Protein AF-L7FL91-F1 (afdb_monomer)

Secondary structure (DSSP, 8-state):
------SS-------------------------PPP----SS--------EE----EEEPGGGGGGHHHHGGGT--S-SB-TTSSB-GGGGS-HHHHHHHHTT--HHHHHHHHHH--BS-EEHHHHHHHHHHTTEEEEEEEE---TT-TT-SEEEEEEES-GGG-SEEEEEEEE--SSSS--EEEE--EES--HHHHHTHHHHHHHHHHTT--GGGGTT--EEETTTTEEE--TT---PEEHHHHHHHHHHTT-EEEPPHHHHHTS-SB------S--------GGGEEE-------SPPPP--EEEEEEEE-SSSS--EEEEEEEETT----EEEESTTHHHHHHHHSPTT-EEEESSHHHHHHHHHTTTEEEEEEETTEEEEEEEEETTEEEEEEEGGGTS-S-GGGHHHHHT-SS-------TTTSSHHHH-S--HHHHHHHHHTEEEGGGTTTTSSSPPPHHHHHHHHHHHHHSTTTB-SSSEEEHHHHHHHHHHHHHHHHHHHHHHHHHHHHHHH---GGG-SSHHHHHHHHHHHHTGGG-TT-EEE-HHHHHHHHHT----

Mean predicted aligned error: 13.13 Å

Sequence (567 aa):
MCFINKQEVNDSIDSTFYVQQTIPEPLFILELKISPYLYTEDLIHQYKTTGGSFFPYHYKPEFEIFGQYLAKAQIFSSLINENEKVRSEFDLNCFTYALKQANVDDETLELVLIHCRGRYQKAKMLDELCKSAHIRIRIDRENTDKSNKHKNRKIDYYGCELKDAKYNLEMFLYRDSLMKGDHYILNIDIPITPFYLKNREELDNWAITHNLSIKSMFNKQRYNKNKQCYEVKDKNSNTIKLSDLIIYIRDHNGFEPYSLSDVLHLKSDLSEYVLQSLNTLEYLPFETRKIEIKENKRKEVDHSYWYADFEASTQGYHNPYCVCYSKRGEDKIYNKYGKDCAYDFLCDLPHNAVCYFHNLKYDGSFLAKYGVNRCIKKSGKIMQITLKFQGKQLTFKDSYALISTSLASFPKMFGLSNIQKEIYPYNYYGPGGLRRETSYNQERVESNIGNILEADLYEIQQWNEDQFKLFVKNIDSIDNCRTDEYHFNMKAYCVFYCNQDVRILKQGHSKFRDMCLEYLNIDVDKVISAASLANTYFKHNVYSKINNLKEYGGKVREFIQGAIYGG

pLDDT: mean 80.4, std 19.82, range [20.58, 98.62]

Solvent-accessible surface area (backbone atoms only — not comparable to full-atom values): 33360 Å² total; per-residue (Å²): 136,88,85,85,90,85,84,83,86,84,85,80,87,86,77,80,80,87,77,77,89,67,80,70,75,83,79,75,83,83,78,84,89,78,76,81,87,75,88,76,83,86,73,92,70,79,77,83,70,75,35,30,20,62,71,65,44,22,48,39,79,93,53,51,93,47,40,82,61,34,47,56,49,74,37,42,75,54,68,54,43,99,81,79,38,74,42,74,75,66,58,42,27,33,62,61,41,24,42,55,69,67,67,55,53,68,72,58,47,48,61,49,48,58,68,53,30,44,43,61,47,55,47,74,59,48,26,60,52,23,39,77,61,22,25,20,38,40,38,37,29,76,50,85,61,87,86,50,89,88,50,73,60,43,78,49,78,39,34,30,56,80,91,64,31,80,38,83,44,50,30,30,45,47,74,48,95,88,50,100,31,33,22,35,26,46,44,44,79,40,80,36,16,64,51,25,69,75,42,40,71,61,49,42,52,50,19,57,78,68,79,43,61,53,77,75,42,26,59,24,62,48,77,36,81,91,75,73,40,74,39,66,60,100,84,61,87,66,52,33,40,46,56,57,55,52,50,48,37,53,78,65,69,35,58,44,72,61,52,72,70,66,58,70,74,54,73,66,65,44,64,68,75,77,81,65,77,76,89,62,91,82,71,62,76,83,33,44,42,77,53,74,90,75,80,76,88,64,81,85,74,81,64,53,49,34,23,35,44,69,45,55,36,74,56,89,76,66,48,54,38,33,31,19,35,30,45,72,97,51,90,62,70,48,74,35,74,40,83,55,16,67,60,55,52,60,66,71,52,59,66,40,25,38,34,35,25,81,51,23,53,62,62,47,54,75,52,46,83,57,39,67,71,46,75,42,71,56,94,95,40,41,35,34,42,29,33,53,45,95,93,24,45,38,37,38,33,16,46,36,46,52,49,84,63,61,74,69,48,32,29,75,75,68,68,48,76,100,59,71,70,80,80,78,51,61,34,45,76,10,57,81,61,46,66,66,95,45,82,65,41,62,49,27,71,76,68,35,53,39,52,63,90,57,35,40,78,63,38,87,66,64,66,52,73,67,55,49,51,48,46,54,51,50,37,73,71,39,86,82,13,52,74,55,99,56,32,28,29,46,61,58,51,50,54,51,49,40,43,41,53,26,48,48,49,45,53,37,53,50,53,51,35,52,51,30,38,73,76,65,73,38,64,57,88,81,44,62,27,41,68,50,47,52,51,51,50,40,44,74,74,45,49,54,75,40,89,87,48,61,48,69,31,42,65,60,38,53,58,53,53,76,74,63,75,83,134

Structure (mmCIF, N/CA/C/O backbone):
data_AF-L7FL91-F1
#
_entry.id   AF-L7FL91-F1
#
loop_
_atom_site.group_PDB
_atom_site.id
_atom_site.type_symbol
_atom_site.label_atom_id
_atom_site.label_alt_id
_atom_site.label_comp_id
_atom_site.label_asym_id
_atom_site.label_entity_id
_atom_site.label_seq_id
_atom_site.pdbx_PDB_ins_code
_atom_site.Cartn_x
_atom_site.Cartn_y
_atom_site.Cartn_z
_atom_site.occupancy
_atom_site.B_iso_or_equiv
_atom_site.auth_seq_id
_atom_site.auth_comp_id
_atom_site.auth_asym_id
_atom_site.auth_atom_id
_atom_site.pdbx_PDB_model_num
ATOM 1 N N . MET A 1 1 ? 45.895 -1.483 12.596 1.00 27.88 1 MET A N 1
ATOM 2 C CA . MET A 1 1 ? 45.468 -1.214 11.208 1.00 27.88 1 MET A CA 1
ATOM 3 C C . MET A 1 1 ? 43.988 -0.875 11.255 1.00 27.88 1 MET A C 1
ATOM 5 O O . MET A 1 1 ? 43.180 -1.757 11.504 1.00 27.88 1 MET A O 1
ATOM 9 N N . CYS A 1 2 ? 43.706 0.430 11.194 1.00 24.02 2 CYS A N 1
ATOM 10 C CA . CYS A 1 2 ? 42.394 1.096 11.251 1.00 24.02 2 CYS A CA 1
ATOM 11 C C . CYS A 1 2 ? 41.491 0.668 10.067 1.00 24.02 2 CYS A C 1
ATOM 13 O O . CYS A 1 2 ? 42.028 0.181 9.078 1.00 24.02 2 CYS A O 1
ATOM 15 N N . PHE A 1 3 ? 40.154 0.771 10.066 1.00 22.12 3 PHE A N 1
ATOM 16 C CA . PHE A 1 3 ? 39.242 1.885 10.416 1.00 22.12 3 PHE A CA 1
ATOM 17 C C . PHE A 1 3 ? 37.812 1.321 10.685 1.00 22.12 3 PHE A C 1
ATOM 19 O O . PHE A 1 3 ? 37.454 0.338 10.046 1.00 22.12 3 PHE A O 1
ATOM 26 N N . ILE A 1 4 ? 37.056 1.686 11.739 1.00 25.89 4 ILE A N 1
ATOM 27 C CA . ILE A 1 4 ? 36.211 2.879 12.069 1.00 25.89 4 ILE A CA 1
ATOM 28 C C . ILE A 1 4 ? 34.783 2.908 11.441 1.00 25.89 4 ILE A C 1
ATOM 30 O O . ILE A 1 4 ? 34.639 2.958 10.225 1.00 25.89 4 ILE A O 1
ATOM 34 N N . ASN A 1 5 ? 33.784 2.913 12.357 1.00 29.75 5 ASN A N 1
ATOM 35 C CA . ASN A 1 5 ? 32.354 3.333 12.393 1.00 29.75 5 ASN A CA 1
ATOM 36 C C . ASN A 1 5 ? 31.576 3.718 11.116 1.00 29.75 5 ASN A C 1
ATOM 38 O O . ASN A 1 5 ? 32.063 4.512 10.319 1.00 29.75 5 ASN A O 1
ATOM 42 N N . LYS A 1 6 ? 30.278 3.340 11.050 1.00 27.97 6 LYS A N 1
ATOM 43 C CA . LYS A 1 6 ? 29.265 3.985 10.177 1.00 27.97 6 LYS A CA 1
ATOM 44 C C . LYS A 1 6 ? 27.850 4.074 10.782 1.00 27.97 6 LYS A C 1
ATOM 46 O O . LYS A 1 6 ? 26.976 3.267 10.479 1.00 27.97 6 LYS A O 1
ATOM 51 N N . GLN A 1 7 ? 27.605 5.147 11.531 1.00 25.69 7 GLN A N 1
ATOM 52 C CA . GLN A 1 7 ? 26.351 5.900 11.457 1.00 25.69 7 GLN A CA 1
ATOM 53 C C . GLN A 1 7 ? 26.758 7.375 11.284 1.00 25.69 7 GLN A C 1
ATOM 55 O O . GLN A 1 7 ? 27.481 7.909 12.117 1.00 25.69 7 GLN A O 1
ATOM 60 N N . GLU A 1 8 ? 26.350 7.946 10.147 1.00 24.94 8 GLU A N 1
ATOM 61 C CA . GLU A 1 8 ? 26.661 9.277 9.586 1.00 24.94 8 GLU A CA 1
ATOM 62 C C . GLU A 1 8 ? 28.088 9.553 9.047 1.00 24.94 8 GLU A C 1
ATOM 64 O O . GLU A 1 8 ? 29.106 9.216 9.640 1.00 24.94 8 GLU A O 1
ATOM 69 N N . VAL A 1 9 ? 28.091 10.209 7.875 1.00 20.98 9 VAL A N 1
ATOM 70 C CA . VAL A 1 9 ? 29.194 10.679 7.006 1.00 20.98 9 VAL A CA 1
ATOM 71 C C . VAL A 1 9 ? 29.942 9.621 6.168 1.00 20.98 9 VAL A C 1
ATOM 73 O O . VAL A 1 9 ? 31.003 9.115 6.516 1.00 20.98 9 VAL A O 1
ATOM 76 N N . ASN A 1 10 ? 29.389 9.338 4.983 1.00 21.78 10 ASN A N 1
ATOM 77 C CA . ASN A 1 10 ? 30.093 9.569 3.714 1.00 21.78 10 ASN A CA 1
ATOM 78 C C . ASN A 1 10 ? 29.043 9.913 2.645 1.00 21.78 10 ASN A C 1
ATOM 80 O O . ASN A 1 10 ? 28.669 9.075 1.827 1.00 21.78 10 ASN A O 1
ATOM 84 N N . ASP A 1 11 ? 28.567 11.155 2.696 1.00 26.02 11 ASP A N 1
ATOM 85 C CA . ASP A 1 11 ? 28.571 11.966 1.483 1.00 26.02 11 ASP A CA 1
ATOM 86 C C . ASP A 1 11 ? 30.002 12.500 1.309 1.00 26.02 11 ASP A C 1
ATOM 88 O O . ASP A 1 11 ? 30.533 13.154 2.206 1.00 26.02 11 ASP A O 1
ATOM 92 N N . SER A 1 12 ? 30.618 12.205 0.166 1.00 20.58 12 SER A N 1
ATOM 93 C CA . SER A 1 12 ? 31.466 13.134 -0.596 1.00 20.58 12 SER A CA 1
ATOM 94 C C . SER A 1 12 ? 31.583 12.575 -2.023 1.00 20.58 12 SER A C 1
ATOM 96 O O . SER A 1 12 ? 32.232 11.563 -2.263 1.00 20.58 12 SER A O 1
ATOM 98 N N . ILE A 1 13 ? 30.624 12.952 -2.872 1.00 24.77 13 ILE A N 1
ATOM 99 C CA . ILE A 1 13 ? 30.721 14.020 -3.887 1.00 24.77 13 ILE A CA 1
ATOM 100 C C . ILE A 1 13 ? 31.472 13.538 -5.135 1.00 24.77 13 ILE A C 1
ATOM 102 O O . ILE A 1 13 ? 32.687 13.398 -5.126 1.00 24.77 13 ILE A O 1
ATOM 106 N N . ASP A 1 14 ? 30.712 13.268 -6.196 1.00 21.09 14 ASP A N 1
ATOM 107 C CA . ASP A 1 14 ? 30.615 14.141 -7.379 1.00 21.09 14 ASP A CA 1
ATOM 108 C C . ASP A 1 14 ? 29.463 13.608 -8.262 1.00 21.09 14 ASP A C 1
ATOM 110 O O . ASP A 1 14 ? 29.348 12.405 -8.460 1.00 21.09 14 ASP A O 1
ATOM 114 N N . SER A 1 15 ? 28.528 14.389 -8.806 1.00 22.69 15 SER A N 1
ATOM 115 C CA . SER A 1 15 ? 28.458 15.839 -8.979 1.00 22.69 15 SER A CA 1
ATOM 116 C C . SER A 1 15 ? 26.996 16.276 -9.233 1.00 22.69 15 SER A C 1
ATOM 118 O O . SER A 1 15 ? 26.211 15.523 -9.804 1.00 22.69 15 SER A O 1
ATOM 120 N N . THR A 1 16 ? 26.694 17.495 -8.750 1.00 21.84 16 THR A N 1
ATOM 121 C CA . THR A 1 16 ? 25.707 18.505 -9.221 1.00 21.84 16 THR A CA 1
ATOM 122 C C . THR A 1 16 ? 24.200 18.159 -9.175 1.00 21.84 16 THR A C 1
ATOM 124 O O . THR A 1 16 ? 23.722 17.220 -9.785 1.00 21.84 16 THR A O 1
ATOM 127 N N . PHE A 1 17 ? 23.331 18.892 -8.463 1.00 23.12 17 PHE A N 1
ATOM 128 C CA . PHE A 1 17 ? 23.233 20.352 -8.373 1.00 23.12 17 PHE A CA 1
ATOM 129 C C . PHE A 1 17 ? 22.878 20.863 -6.967 1.00 23.12 17 PHE A C 1
ATOM 131 O O . PHE A 1 17 ? 21.820 20.571 -6.413 1.00 23.12 17 PHE A O 1
ATOM 138 N N . TYR A 1 18 ? 23.738 21.751 -6.465 1.00 22.23 18 TYR A N 1
ATOM 139 C CA . TYR A 1 18 ? 23.328 22.886 -5.644 1.00 22.23 18 TYR A CA 1
ATOM 140 C C . TYR A 1 18 ? 22.515 23.826 -6.545 1.00 22.23 18 TYR A C 1
ATOM 142 O O . TYR A 1 18 ? 23.028 24.281 -7.568 1.00 22.23 18 TYR A O 1
ATOM 150 N N . VAL A 1 19 ? 21.281 24.157 -6.168 1.00 24.69 19 VAL A N 1
ATOM 151 C CA . VAL A 1 19 ? 20.663 25.407 -6.621 1.00 24.69 19 VAL A CA 1
ATOM 152 C C . VAL A 1 19 ? 20.790 26.383 -5.467 1.00 24.69 19 VAL A C 1
ATOM 154 O O . VAL A 1 19 ? 20.244 26.183 -4.383 1.00 24.69 19 VAL A O 1
ATOM 157 N N . GLN A 1 20 ? 21.592 27.412 -5.715 1.00 24.22 20 GLN A N 1
ATOM 158 C CA . GLN A 1 20 ? 21.660 28.644 -4.948 1.00 24.22 20 GLN A CA 1
ATOM 159 C C . GLN A 1 20 ? 20.241 29.074 -4.554 1.00 24.22 20 GLN A C 1
ATOM 161 O O . GLN A 1 20 ? 19.374 29.196 -5.420 1.00 24.22 20 GLN A O 1
ATOM 166 N N . GLN A 1 21 ? 20.010 29.324 -3.263 1.00 30.64 21 GLN A N 1
ATOM 167 C CA . GLN A 1 21 ? 18.842 30.067 -2.800 1.00 30.64 21 GLN A CA 1
ATOM 168 C C . GLN A 1 21 ? 18.858 31.453 -3.456 1.00 30.64 21 GLN A C 1
ATOM 170 O O . GLN A 1 21 ? 19.416 32.410 -2.932 1.00 30.64 21 GLN A O 1
ATOM 175 N N . THR A 1 22 ? 18.233 31.563 -4.619 1.00 29.88 22 THR A N 1
ATOM 176 C CA . THR A 1 22 ? 17.431 32.735 -4.930 1.00 29.88 22 THR A CA 1
ATOM 177 C C . THR A 1 22 ? 16.026 32.322 -4.565 1.00 29.88 22 THR A C 1
ATOM 179 O O . THR A 1 22 ? 15.480 31.393 -5.150 1.00 29.88 22 THR A O 1
ATOM 182 N N . ILE A 1 23 ? 15.504 32.938 -3.506 1.00 29.06 23 ILE A N 1
ATOM 183 C CA . ILE A 1 23 ? 14.099 32.860 -3.122 1.00 29.06 23 ILE A CA 1
ATOM 184 C C . ILE A 1 23 ? 13.309 33.175 -4.399 1.00 29.06 23 ILE A C 1
ATOM 186 O O . ILE A 1 23 ? 13.365 34.323 -4.846 1.00 29.06 23 ILE A O 1
ATOM 190 N N . PRO A 1 24 ? 12.630 32.203 -5.038 1.00 31.27 24 PRO A N 1
ATOM 191 C CA . PRO A 1 24 ? 11.617 32.559 -6.009 1.00 31.27 24 PRO A CA 1
ATOM 192 C C . PRO A 1 24 ? 10.561 33.304 -5.201 1.00 31.27 24 PRO A C 1
ATOM 194 O O . PRO A 1 24 ? 10.214 32.860 -4.100 1.00 31.27 24 PRO A O 1
ATOM 197 N N . GLU A 1 25 ? 10.111 34.453 -5.701 1.00 33.44 25 GLU A N 1
ATOM 198 C CA . GLU A 1 25 ? 8.991 35.185 -5.113 1.00 33.44 25 GLU A CA 1
ATOM 199 C C . GLU A 1 25 ? 7.907 34.202 -4.651 1.00 33.44 25 GLU A C 1
ATOM 201 O O . GLU A 1 25 ? 7.640 33.224 -5.362 1.00 33.44 25 GLU A O 1
ATOM 206 N N . PRO A 1 26 ? 7.325 34.399 -3.454 1.00 31.88 26 PRO A N 1
ATOM 207 C CA . PRO A 1 26 ? 6.365 33.461 -2.900 1.00 31.88 26 PRO A CA 1
ATOM 208 C C . PRO A 1 26 ? 5.269 33.213 -3.935 1.00 31.88 26 PRO A C 1
ATOM 210 O O . PRO A 1 26 ? 4.505 34.111 -4.284 1.00 31.88 26 PRO A O 1
ATOM 213 N N . LEU A 1 27 ? 5.228 31.983 -4.452 1.00 30.02 27 LEU A N 1
ATOM 214 C CA . LEU A 1 27 ? 4.166 31.508 -5.322 1.00 30.02 27 LEU A CA 1
ATOM 215 C C . LEU A 1 27 ? 2.887 31.539 -4.490 1.00 30.02 27 LEU A C 1
ATOM 217 O O . LEU A 1 27 ? 2.620 30.647 -3.684 1.00 30.02 27 LEU A O 1
ATOM 221 N N . PHE A 1 28 ? 2.126 32.618 -4.652 1.00 33.97 28 PHE A N 1
ATOM 222 C CA . PHE A 1 28 ? 0.785 32.735 -4.118 1.00 33.97 28 PHE A CA 1
ATOM 223 C C . PHE A 1 28 ? -0.045 31.586 -4.693 1.00 33.97 28 PHE A C 1
ATOM 225 O O . PHE A 1 28 ? -0.325 31.526 -5.891 1.00 33.97 28 PHE A O 1
ATOM 232 N N . ILE A 1 29 ? -0.425 30.650 -3.823 1.00 31.47 29 ILE A N 1
ATOM 233 C CA . ILE A 1 29 ? -1.457 29.657 -4.105 1.00 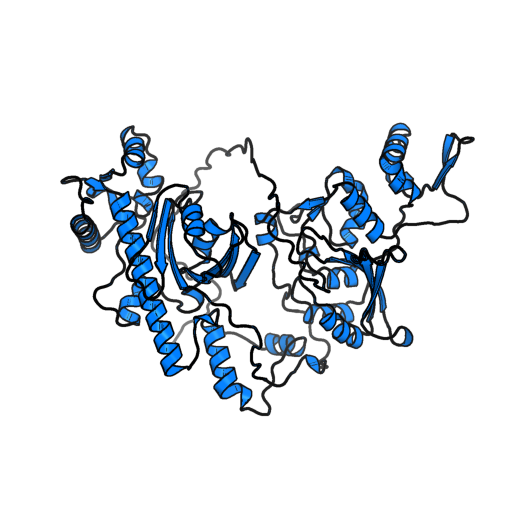31.47 29 ILE A CA 1
ATOM 234 C C . ILE A 1 29 ? -2.756 30.445 -4.275 1.00 31.47 29 ILE A C 1
ATOM 236 O O . ILE A 1 29 ? -3.368 30.848 -3.290 1.00 31.47 29 ILE A O 1
ATOM 240 N N . LEU A 1 30 ? -3.148 30.721 -5.519 1.00 35.84 30 LEU A N 1
ATOM 241 C CA . LEU A 1 30 ? -4.396 31.438 -5.788 1.00 35.84 30 LEU A CA 1
ATOM 242 C C . LEU A 1 30 ? -5.610 30.501 -5.749 1.00 35.84 30 LEU A C 1
ATOM 244 O O . LEU A 1 30 ? -6.678 30.934 -5.332 1.00 35.84 30 LEU A O 1
ATOM 248 N N . GLU A 1 31 ? -5.462 29.218 -6.107 1.00 29.06 31 GLU A N 1
ATOM 249 C CA . GLU A 1 31 ? -6.533 28.228 -5.929 1.00 29.06 31 GLU A CA 1
ATOM 250 C C . GLU A 1 31 ? -6.033 26.783 -6.120 1.00 29.06 31 GLU A C 1
ATOM 252 O O . GLU A 1 31 ? -5.383 26.462 -7.115 1.00 29.06 31 GLU A O 1
ATOM 257 N N . LEU A 1 32 ? -6.376 25.889 -5.189 1.00 30.95 32 LEU A N 1
ATOM 258 C CA . LEU A 1 32 ? -6.132 24.446 -5.263 1.00 30.95 32 LEU A CA 1
ATOM 259 C C . LEU A 1 32 ? -7.483 23.758 -5.509 1.00 30.95 32 LEU A C 1
ATOM 261 O O . LEU A 1 32 ? -8.276 23.593 -4.585 1.00 30.95 32 LEU A O 1
ATOM 265 N N . LYS A 1 33 ? -7.783 23.371 -6.756 1.00 27.08 33 LYS A N 1
ATOM 266 C CA . LYS A 1 33 ? -9.010 22.614 -7.068 1.00 27.08 33 LYS A CA 1
ATOM 267 C C . LYS A 1 33 ? -8.783 21.121 -6.860 1.00 27.08 33 LYS A C 1
ATOM 269 O O . LYS A 1 33 ? -8.422 20.389 -7.778 1.00 27.08 33 LYS A O 1
ATOM 274 N N . ILE A 1 34 ? -9.002 20.683 -5.625 1.00 35.28 34 ILE A N 1
ATOM 275 C CA . ILE A 1 34 ? -9.059 19.272 -5.242 1.00 35.28 34 ILE A CA 1
ATOM 276 C C . ILE A 1 34 ? -10.489 18.792 -5.497 1.00 35.28 34 ILE A C 1
ATOM 278 O O . ILE A 1 34 ? -11.437 19.344 -4.943 1.00 35.28 34 ILE A O 1
ATOM 282 N N . SER A 1 35 ? -10.660 17.778 -6.348 1.00 34.91 35 SER A N 1
ATOM 283 C CA . SER A 1 35 ? -11.961 17.121 -6.482 1.00 34.91 35 SER A CA 1
ATOM 284 C C . SER A 1 35 ? -12.099 16.025 -5.417 1.00 34.91 35 SER A C 1
ATOM 286 O O . SER A 1 35 ? -11.151 15.262 -5.202 1.00 34.91 35 SER A O 1
ATOM 288 N N . PRO A 1 36 ? -13.251 15.927 -4.731 1.00 33.78 36 PRO A N 1
ATOM 289 C CA . PRO A 1 36 ? -13.533 14.805 -3.849 1.00 33.78 36 PRO A CA 1
ATOM 290 C C . PRO A 1 36 ? -13.535 13.511 -4.667 1.00 33.78 36 PRO A C 1
ATOM 292 O O . PRO A 1 36 ? -14.172 13.422 -5.717 1.00 33.78 36 PRO A O 1
ATOM 295 N N . TYR A 1 37 ? -12.816 12.494 -4.191 1.00 37.44 37 TYR A N 1
ATOM 296 C CA . TYR A 1 37 ? -12.851 11.173 -4.805 1.00 37.44 37 TYR A CA 1
ATOM 297 C C . TYR A 1 37 ? -14.238 10.560 -4.554 1.00 37.44 37 TYR A C 1
ATOM 299 O O . TYR A 1 37 ? -14.540 10.078 -3.461 1.00 37.44 37 TYR A O 1
ATOM 307 N N . LEU A 1 38 ? -15.102 10.603 -5.566 1.00 32.09 38 LEU A N 1
ATOM 308 C CA . LEU A 1 38 ? -16.416 9.969 -5.546 1.00 32.09 38 LEU A CA 1
ATOM 309 C C . LEU A 1 38 ? -16.257 8.485 -5.901 1.00 32.09 38 LEU A C 1
ATOM 311 O O . LEU A 1 38 ? -16.050 8.124 -7.056 1.00 32.09 38 LEU A O 1
ATOM 315 N N . TYR A 1 39 ? -16.359 7.609 -4.897 1.00 38.81 39 TYR A N 1
ATOM 316 C CA . TYR A 1 39 ? -16.504 6.163 -5.097 1.00 38.81 39 TYR A CA 1
ATOM 317 C C . TYR A 1 39 ? -17.924 5.849 -5.593 1.00 38.81 39 TYR A C 1
ATOM 319 O O . TYR A 1 39 ? -18.733 5.283 -4.861 1.00 38.81 39 TYR A O 1
ATOM 327 N N . THR A 1 40 ? -18.267 6.236 -6.818 1.00 39.06 40 THR A N 1
ATOM 328 C CA . THR A 1 40 ? -19.545 5.836 -7.411 1.00 39.06 40 THR A CA 1
ATOM 329 C C . THR A 1 40 ? -19.407 4.502 -8.151 1.00 39.06 40 THR A C 1
ATOM 331 O O . THR A 1 40 ? -18.647 4.371 -9.104 1.00 39.06 40 THR A O 1
ATOM 334 N N . GLU A 1 41 ? -20.185 3.531 -7.664 1.00 36.06 41 GLU A N 1
ATOM 335 C CA . GLU A 1 41 ? -20.889 2.471 -8.414 1.00 36.06 41 GLU A CA 1
ATOM 336 C C . GLU A 1 41 ? -20.233 1.119 -8.753 1.00 36.06 41 GLU A C 1
ATOM 338 O O . GLU A 1 41 ? -20.974 0.172 -9.021 1.00 36.06 41 GLU A O 1
ATOM 343 N N . ASP A 1 42 ? -18.928 0.897 -8.594 1.00 32.12 42 ASP A N 1
ATOM 344 C CA . ASP A 1 42 ? -18.359 -0.397 -9.020 1.00 32.12 42 ASP A CA 1
ATOM 345 C C . ASP A 1 42 ? -18.348 -1.509 -7.940 1.00 32.12 42 ASP A C 1
ATOM 347 O O . ASP A 1 42 ? -17.388 -1.728 -7.192 1.00 32.12 42 ASP A O 1
ATOM 351 N N . LEU A 1 43 ? -19.440 -2.289 -7.963 1.00 37.16 43 LEU A N 1
ATOM 352 C CA . LEU A 1 43 ? -19.618 -3.663 -7.461 1.00 37.16 43 LEU A CA 1
ATOM 353 C C . LEU A 1 43 ? -19.435 -3.875 -5.947 1.00 37.16 43 LEU A C 1
ATOM 355 O O . LEU A 1 43 ? -18.394 -4.320 -5.443 1.00 37.16 43 LEU A O 1
ATOM 359 N N . ILE A 1 44 ? -20.559 -3.686 -5.248 1.00 35.72 44 ILE A N 1
ATOM 360 C CA . ILE A 1 44 ? -20.870 -4.162 -3.895 1.00 35.72 44 ILE A CA 1
ATOM 361 C C . ILE A 1 44 ? -20.819 -5.703 -3.877 1.00 35.72 44 ILE A C 1
ATOM 363 O O . ILE A 1 44 ? -21.825 -6.410 -3.890 1.00 35.72 44 ILE A O 1
ATOM 367 N N . HIS A 1 45 ? -19.620 -6.269 -3.826 1.00 34.25 45 HIS A N 1
ATOM 368 C CA . HIS A 1 45 ? -19.422 -7.545 -3.153 1.00 34.25 45 HIS A CA 1
ATOM 369 C C . HIS A 1 45 ? -19.009 -7.232 -1.724 1.00 34.25 45 HIS A C 1
ATOM 371 O O . HIS A 1 45 ? -17.848 -6.935 -1.440 1.00 34.25 45 HIS A O 1
ATOM 377 N N . GLN A 1 46 ? -20.012 -7.254 -0.840 1.00 34.06 46 GLN A N 1
ATOM 378 C CA . GLN A 1 46 ? -19.855 -7.174 0.606 1.00 34.06 46 GLN A CA 1
ATOM 379 C C . GLN A 1 46 ? -18.863 -8.250 1.051 1.00 34.06 46 GLN A C 1
ATOM 381 O O . GLN A 1 46 ? -19.229 -9.405 1.280 1.00 34.06 46 GLN A O 1
ATOM 386 N N . TYR A 1 47 ? -17.598 -7.880 1.232 1.00 32.62 47 TYR A N 1
ATOM 387 C CA . TYR A 1 47 ? -16.776 -8.615 2.174 1.00 32.62 47 TYR A CA 1
ATOM 388 C C . TYR A 1 47 ? -17.398 -8.349 3.541 1.00 32.62 47 TYR A C 1
ATOM 390 O O . TYR A 1 47 ? -17.180 -7.297 4.128 1.00 32.62 47 TYR A O 1
ATOM 398 N N . LYS A 1 48 ? -18.223 -9.289 4.020 1.00 43.69 48 LYS A N 1
ATOM 399 C CA . LYS A 1 48 ? -18.690 -9.338 5.408 1.00 43.69 48 LYS A CA 1
ATOM 400 C C . LYS A 1 48 ? -17.469 -9.565 6.298 1.00 43.69 48 LYS A C 1
ATOM 402 O O . LYS A 1 48 ? -17.202 -10.685 6.729 1.00 43.69 48 LYS A O 1
ATOM 407 N N . THR A 1 49 ? -16.677 -8.527 6.525 1.00 49.88 49 THR A N 1
ATOM 408 C CA . THR A 1 49 ? -15.675 -8.548 7.576 1.00 49.88 49 THR A CA 1
ATOM 409 C C . THR A 1 49 ? -16.397 -8.444 8.918 1.00 49.88 49 THR A C 1
ATOM 411 O O . THR A 1 49 ? -17.491 -7.890 9.058 1.00 49.88 49 THR A O 1
ATOM 414 N N . THR A 1 50 ? -15.845 -9.118 9.917 1.00 62.22 50 THR A N 1
ATOM 415 C CA . THR A 1 50 ? -16.332 -9.067 11.298 1.00 62.22 50 THR A CA 1
ATOM 416 C C . THR A 1 50 ? -15.340 -8.303 12.168 1.00 62.22 50 THR A C 1
ATOM 418 O O . THR A 1 50 ? -15.209 -8.632 13.335 1.00 62.22 50 THR A O 1
ATOM 421 N N . GLY A 1 51 ? -14.549 -7.382 11.611 1.00 74.25 51 GLY A N 1
ATOM 422 C CA . GLY A 1 51 ? -13.384 -6.821 12.299 1.00 74.25 51 GLY A CA 1
ATOM 423 C C . GLY A 1 51 ? -13.182 -5.349 11.984 1.00 74.25 51 GLY A C 1
ATOM 424 O O . GLY A 1 51 ? -13.390 -4.980 10.844 1.00 74.25 51 GLY A O 1
ATOM 425 N N . GLY A 1 52 ? -12.774 -4.535 12.956 1.00 79.94 52 GLY A N 1
ATOM 426 C CA . GLY A 1 52 ? -12.583 -3.089 12.807 1.00 79.94 52 GLY A CA 1
ATOM 427 C C . GLY A 1 52 ? -11.277 -2.684 12.111 1.00 79.94 52 GLY A C 1
ATOM 428 O O . GLY A 1 52 ? -10.316 -3.447 12.044 1.00 79.94 52 GLY A O 1
ATOM 429 N N . SER A 1 53 ? -11.253 -1.463 11.595 1.00 83.50 53 SER A N 1
ATOM 430 C CA . SER A 1 53 ? -10.229 -0.812 10.781 1.00 83.50 53 SER A CA 1
ATOM 431 C C . SER A 1 53 ? -10.257 0.708 10.989 1.00 83.50 53 SER A C 1
ATOM 433 O O . SER A 1 53 ? -11.008 1.222 11.815 1.00 83.50 53 SER A O 1
ATOM 435 N N . PHE A 1 54 ? -9.413 1.433 10.259 1.00 84.94 54 PHE A N 1
ATOM 436 C CA . PHE A 1 54 ? -9.368 2.895 10.263 1.00 84.94 54 PHE A CA 1
ATOM 437 C C . PHE A 1 54 ? -10.692 3.515 9.778 1.00 84.94 54 PHE A C 1
ATOM 439 O O . PHE A 1 54 ? -11.272 3.031 8.808 1.00 84.94 54 PHE A O 1
ATOM 446 N N . PHE A 1 55 ? -11.147 4.579 10.449 1.00 87.06 55 PHE A N 1
ATOM 447 C CA . PHE A 1 55 ? -12.333 5.344 10.061 1.00 87.06 55 PHE A CA 1
ATOM 448 C C . PHE A 1 55 ? -11.961 6.313 8.924 1.00 87.06 55 PHE A C 1
ATOM 450 O O . PHE A 1 55 ? -11.192 7.241 9.163 1.00 87.06 55 PHE A O 1
ATOM 457 N N . PRO A 1 56 ? -12.446 6.114 7.683 1.00 83.06 56 PRO A N 1
ATOM 458 C CA . PRO A 1 56 ? -11.894 6.790 6.508 1.00 83.06 56 PRO A CA 1
ATOM 459 C C . PRO A 1 56 ? -12.483 8.184 6.241 1.00 83.06 56 PRO A C 1
ATOM 461 O O . PRO A 1 56 ? -12.347 8.693 5.129 1.00 83.06 56 PRO A O 1
ATOM 464 N N . TYR A 1 57 ? -13.114 8.800 7.240 1.00 86.75 57 TYR A N 1
ATOM 465 C CA . TYR A 1 57 ? -13.804 10.077 7.100 1.00 86.75 57 TYR A CA 1
ATOM 466 C C . TYR A 1 57 ? -13.370 11.081 8.164 1.00 86.75 57 TYR A C 1
ATOM 468 O O . TYR A 1 57 ? -13.069 10.699 9.296 1.00 86.75 57 TYR A O 1
ATOM 476 N N . HIS A 1 58 ? -13.440 12.362 7.823 1.00 90.75 58 HIS A N 1
ATOM 477 C CA . HIS A 1 58 ? -13.490 13.445 8.797 1.00 90.75 58 HIS A CA 1
ATOM 478 C C . HIS A 1 58 ? -14.912 13.985 8.923 1.00 90.75 58 HIS A C 1
ATOM 480 O O . HIS A 1 58 ? -15.725 13.849 8.009 1.00 90.75 58 HIS A O 1
ATOM 486 N N . TYR A 1 59 ? -15.232 14.583 10.069 1.00 94.19 59 TYR A N 1
ATOM 487 C CA . TYR A 1 59 ? -16.506 15.282 10.227 1.00 94.19 59 TYR A CA 1
ATOM 488 C C . TYR A 1 59 ? -16.431 16.699 9.642 1.00 94.19 59 TYR A C 1
ATOM 490 O O . TYR A 1 59 ? -15.376 17.337 9.654 1.00 94.19 59 TYR A O 1
ATOM 498 N N . LYS A 1 60 ? -17.564 17.194 9.141 1.00 94.50 60 LYS A N 1
ATOM 499 C CA . LYS A 1 60 ? -17.702 18.554 8.607 1.00 94.50 60 LYS A CA 1
ATOM 500 C C . LYS A 1 60 ? -17.646 19.614 9.716 1.00 94.50 60 LYS A C 1
ATOM 502 O O . LYS A 1 60 ? -18.069 19.324 10.839 1.00 94.50 60 LYS A O 1
ATOM 507 N N . PRO A 1 61 ? -17.231 20.863 9.412 1.00 93.94 61 PRO A N 1
ATOM 508 C CA . PRO A 1 61 ? -17.150 21.951 10.397 1.00 93.94 61 PRO A CA 1
ATOM 509 C C . PRO A 1 61 ? -18.445 22.183 11.189 1.00 93.94 61 PRO A C 1
ATOM 511 O O . PRO A 1 61 ? -18.411 22.513 12.372 1.00 93.94 61 PRO A O 1
ATOM 514 N N . GLU A 1 62 ? -19.601 21.939 10.568 1.00 92.50 62 GLU A N 1
ATOM 515 C CA . GLU A 1 62 ? -20.918 22.056 11.204 1.00 92.50 62 GLU A CA 1
ATOM 516 C C . GLU A 1 62 ? -21.116 21.115 12.409 1.00 92.50 62 GLU A C 1
ATOM 518 O O . GLU A 1 62 ? -21.972 21.379 13.253 1.00 92.50 62 GLU A O 1
ATOM 523 N N . PHE A 1 63 ? -20.318 20.047 12.524 1.00 94.38 63 PHE A N 1
ATOM 524 C CA . PHE A 1 63 ? -20.351 19.071 13.616 1.00 94.38 63 PHE A CA 1
ATOM 525 C C . PHE A 1 63 ? -19.189 19.222 14.616 1.00 94.38 63 PHE A C 1
ATOM 527 O O . PHE A 1 63 ? -19.107 18.444 15.569 1.00 94.38 63 PHE A O 1
ATOM 534 N N . GLU A 1 64 ? -18.337 20.247 14.481 1.00 94.62 64 GLU A N 1
ATOM 535 C CA . GLU A 1 64 ? -17.174 20.496 15.357 1.00 94.62 64 GLU A CA 1
ATOM 536 C C . GLU A 1 64 ? -17.559 20.647 16.839 1.00 94.62 64 GLU A C 1
ATOM 538 O O . GLU A 1 64 ? -16.807 20.268 17.736 1.00 94.62 64 GLU A O 1
ATOM 543 N N . ILE A 1 65 ? -18.784 21.096 17.130 1.00 93.81 65 ILE A N 1
ATOM 544 C CA . ILE A 1 65 ? -19.299 21.193 18.505 1.00 93.81 65 ILE A CA 1
ATOM 545 C C . ILE A 1 65 ? -19.291 19.841 19.251 1.00 93.81 65 ILE A C 1
ATOM 547 O O . ILE A 1 65 ? -19.256 19.802 20.486 1.00 93.81 65 ILE A O 1
ATOM 551 N N . PHE A 1 66 ? -19.284 18.730 18.508 1.00 96.12 66 PHE A N 1
ATOM 552 C CA . PHE A 1 66 ? -19.192 17.368 19.026 1.00 96.12 66 PHE A CA 1
ATOM 553 C C . PHE A 1 66 ? -17.767 16.797 19.035 1.00 96.12 66 PHE A C 1
ATOM 555 O O . PHE A 1 66 ? -17.584 15.676 19.516 1.00 96.12 66 PHE A O 1
ATOM 562 N N . GLY A 1 67 ? -16.762 17.547 18.570 1.00 94.62 67 GLY A N 1
ATOM 563 C CA . GLY A 1 67 ? -15.383 17.086 18.374 1.00 94.62 67 GLY A CA 1
ATOM 564 C C . GLY A 1 67 ? -14.783 16.397 19.601 1.00 94.62 67 GLY A C 1
ATOM 565 O O . GLY A 1 67 ? -14.191 15.331 19.486 1.00 94.62 67 GLY A O 1
ATOM 566 N N . GLN A 1 68 ? -15.051 16.905 20.810 1.00 94.38 68 GLN A N 1
ATOM 567 C CA . GLN A 1 68 ? -14.584 16.287 22.064 1.00 94.38 68 GLN A CA 1
ATOM 568 C C . GLN A 1 68 ? -15.128 14.862 22.308 1.00 94.38 68 GLN A C 1
ATOM 570 O O . GLN A 1 68 ? -14.486 14.060 22.984 1.00 94.38 68 GLN A O 1
ATOM 575 N N . TYR A 1 69 ? -16.320 14.538 21.795 1.00 95.94 69 TYR A N 1
ATOM 576 C CA . TYR A 1 69 ? -16.903 13.196 21.889 1.00 95.94 69 TYR A CA 1
ATOM 577 C C . TYR A 1 69 ? -16.434 12.314 20.735 1.00 95.94 69 TYR A C 1
ATOM 579 O O . TYR A 1 69 ? -16.122 11.147 20.954 1.00 95.94 69 TYR A O 1
ATOM 587 N N . LEU A 1 70 ? -16.338 12.882 19.530 1.00 96.62 70 LEU A N 1
ATOM 588 C CA . LEU A 1 70 ? -15.850 12.194 18.332 1.00 96.62 70 LEU A CA 1
ATOM 589 C C . LEU A 1 70 ? -14.379 11.789 18.464 1.00 96.62 70 LEU A C 1
ATOM 591 O O . LEU A 1 70 ? -14.015 10.685 18.063 1.00 96.62 70 LEU A O 1
ATOM 595 N N . ALA A 1 71 ? -13.571 12.595 19.155 1.00 95.88 71 ALA A N 1
ATOM 596 C CA . ALA A 1 71 ? -12.200 12.255 19.506 1.00 95.88 71 ALA A CA 1
ATOM 597 C C . ALA A 1 71 ? -12.122 10.934 20.288 1.00 95.88 71 ALA A C 1
ATOM 599 O O . ALA A 1 71 ? -11.264 10.113 19.991 1.00 95.88 71 ALA A O 1
ATOM 600 N N . LYS A 1 72 ? -13.070 10.641 21.197 1.00 95.75 72 LYS A N 1
ATOM 601 C CA . LYS A 1 72 ? -13.121 9.348 21.918 1.00 95.75 72 LYS A CA 1
ATOM 602 C C . LYS A 1 72 ? -13.391 8.150 21.003 1.00 95.75 72 LYS A C 1
ATOM 604 O O . LYS A 1 72 ? -13.095 7.016 21.371 1.00 95.75 72 LYS A O 1
ATOM 609 N N . ALA A 1 73 ? -13.945 8.394 19.821 1.00 94.56 73 ALA A N 1
ATOM 610 C CA . ALA A 1 73 ? -14.131 7.406 18.769 1.00 94.56 73 ALA A CA 1
ATOM 611 C C . ALA A 1 73 ? -12.990 7.406 17.738 1.00 94.56 73 ALA A C 1
ATOM 613 O O . ALA A 1 73 ? -13.121 6.734 16.730 1.00 94.56 73 ALA A O 1
ATOM 614 N N . GLN A 1 74 ? -11.888 8.135 17.959 1.00 94.75 74 GLN A N 1
ATOM 615 C CA . GLN A 1 74 ? -10.805 8.306 16.980 1.00 94.75 74 GLN A CA 1
ATOM 616 C C . GLN A 1 74 ? -11.251 9.010 15.677 1.00 94.75 74 GLN A C 1
ATOM 618 O O . GLN A 1 74 ? -10.678 8.775 14.614 1.00 94.75 74 GLN A O 1
ATOM 623 N N . ILE A 1 75 ? -12.270 9.875 15.748 1.00 94.88 75 ILE A N 1
ATOM 624 C CA . ILE A 1 75 ? -12.812 10.618 14.602 1.00 94.88 75 ILE A CA 1
ATOM 625 C C . ILE A 1 75 ? -12.490 12.108 14.773 1.00 94.88 75 ILE A C 1
ATOM 627 O O . ILE A 1 75 ? -12.819 12.701 15.801 1.00 94.88 75 ILE A O 1
ATOM 631 N N . PHE A 1 76 ? -11.869 12.715 13.759 1.00 94.62 76 PHE A N 1
ATOM 632 C CA . PHE A 1 76 ? -11.337 14.084 13.801 1.00 94.62 76 PHE A CA 1
ATOM 633 C C . PHE A 1 76 ? -11.728 14.880 12.551 1.00 94.62 76 PHE A C 1
ATOM 635 O O . PHE A 1 76 ? -12.035 14.289 11.519 1.00 94.62 76 PHE A O 1
ATOM 642 N N . SER A 1 77 ? -11.651 16.211 12.613 1.00 92.38 77 SER A N 1
ATOM 643 C CA . SER A 1 77 ? -11.853 17.101 11.457 1.00 92.38 77 SER A CA 1
ATOM 644 C C . SER A 1 77 ? -10.707 17.058 10.433 1.00 92.38 77 SER A C 1
ATOM 646 O O . SER A 1 77 ? -10.898 17.453 9.290 1.00 92.38 77 SER A O 1
ATOM 648 N N . SER A 1 78 ? -9.525 16.549 10.805 1.00 89.44 78 SER A N 1
ATOM 649 C CA . SER A 1 78 ? -8.367 16.377 9.910 1.00 89.44 78 SER A CA 1
ATOM 650 C C . SER A 1 78 ? -7.425 15.274 10.408 1.00 89.44 78 SER A C 1
ATOM 652 O O . SER A 1 78 ? -7.333 15.049 11.619 1.00 89.44 78 SER A O 1
ATOM 654 N N . LEU A 1 79 ? -6.695 14.608 9.498 1.00 86.50 79 LEU A N 1
ATOM 655 C CA . LEU A 1 79 ? -5.616 13.669 9.858 1.00 86.50 79 LEU A CA 1
ATOM 656 C C . LEU A 1 79 ? -4.378 14.355 10.419 1.00 86.50 79 LEU A C 1
ATOM 658 O O . LEU A 1 79 ? -3.614 13.748 11.176 1.00 86.50 79 LEU A O 1
ATOM 662 N N . ILE A 1 80 ? -4.182 15.601 10.012 1.00 85.50 80 ILE A N 1
ATOM 663 C CA . ILE A 1 80 ? -3.007 16.393 10.315 1.00 85.50 80 ILE A CA 1
ATOM 664 C C . ILE A 1 80 ? -3.344 17.299 11.504 1.00 85.50 80 ILE A C 1
ATOM 666 O O . ILE A 1 80 ? -4.462 17.807 11.633 1.00 85.50 80 ILE A O 1
ATOM 670 N N . ASN A 1 81 ? -2.396 17.427 12.425 1.00 84.31 81 ASN A N 1
ATOM 671 C CA . ASN A 1 81 ? -2.488 18.338 13.557 1.00 84.31 81 ASN A CA 1
ATOM 672 C C . ASN A 1 81 ? -1.982 19.742 13.186 1.00 84.31 81 ASN A C 1
ATOM 674 O O . ASN A 1 81 ? -1.533 19.992 12.073 1.00 84.31 81 ASN A O 1
ATOM 678 N N . GLU A 1 82 ? -2.019 20.659 14.146 1.00 82.19 82 GLU A N 1
ATOM 679 C CA . GLU A 1 82 ? -1.588 22.054 13.965 1.00 82.19 82 GLU A CA 1
ATOM 680 C C . GLU A 1 82 ? -0.104 22.203 13.569 1.00 82.19 82 GLU A C 1
ATOM 682 O O . GLU A 1 82 ? 0.287 23.239 13.049 1.00 82.19 82 GLU A O 1
ATOM 687 N N . ASN A 1 83 ? 0.713 21.160 13.767 1.00 83.12 83 ASN A N 1
ATOM 688 C CA . ASN A 1 83 ? 2.144 21.131 13.452 1.00 83.12 83 ASN A CA 1
ATOM 689 C C . ASN A 1 83 ? 2.456 20.403 12.130 1.00 83.12 83 ASN A C 1
ATOM 691 O O . ASN A 1 83 ? 3.561 19.884 11.969 1.00 83.12 83 ASN A O 1
ATOM 695 N N . GLU A 1 84 ? 1.476 20.267 11.234 1.00 80.19 84 GLU A N 1
ATOM 696 C CA . GLU A 1 84 ? 1.608 19.572 9.942 1.00 80.19 84 GLU A CA 1
ATOM 697 C C . GLU A 1 84 ? 2.038 18.093 10.041 1.00 80.19 84 GLU A C 1
ATOM 699 O O . GLU A 1 84 ? 2.522 17.488 9.083 1.00 80.19 84 GLU A O 1
ATOM 704 N N . LYS A 1 85 ? 1.832 17.460 11.203 1.00 82.94 85 LYS A N 1
ATOM 705 C CA . LYS A 1 85 ? 2.126 16.038 11.425 1.00 82.94 85 LYS A CA 1
ATOM 706 C C . LYS A 1 85 ? 0.847 15.226 11.550 1.00 82.94 85 LYS A C 1
ATOM 708 O O . LYS A 1 85 ? -0.174 15.713 12.031 1.00 82.94 85 LYS A O 1
ATOM 713 N N . VAL A 1 86 ? 0.918 13.951 11.170 1.00 84.38 86 VAL A N 1
ATOM 714 C CA . VAL A 1 86 ? -0.160 12.992 11.450 1.00 84.38 86 VAL A CA 1
ATOM 715 C C . VAL A 1 86 ? -0.411 12.954 12.960 1.00 84.38 86 VAL A C 1
ATOM 717 O O . VAL A 1 86 ? 0.531 12.864 13.748 1.00 84.38 86 VAL A O 1
ATOM 720 N N . ARG A 1 87 ? -1.684 13.037 13.353 1.00 88.81 87 ARG A N 1
ATOM 721 C CA . ARG A 1 87 ? -2.132 12.940 14.750 1.00 88.81 87 ARG A CA 1
ATOM 722 C C . ARG A 1 87 ? -1.618 11.661 15.417 1.00 88.81 87 ARG A C 1
ATOM 724 O O . ARG A 1 87 ? -1.777 10.571 14.863 1.00 88.81 87 ARG A O 1
ATOM 731 N N . SER A 1 88 ? -1.054 11.786 16.619 1.00 88.69 88 SER A N 1
ATOM 732 C CA . SER A 1 88 ? -0.498 10.650 17.371 1.00 88.69 88 SER A CA 1
ATOM 733 C C . SER A 1 88 ? -1.577 9.671 17.837 1.00 88.69 88 SER A C 1
ATOM 735 O O . SER A 1 88 ? -1.316 8.498 18.084 1.00 88.69 88 SER A O 1
ATOM 737 N N . GLU A 1 89 ? -2.840 10.098 17.871 1.00 90.75 89 GLU A N 1
ATOM 738 C CA . GLU A 1 89 ? -3.982 9.215 18.080 1.00 90.75 89 GLU A CA 1
ATOM 739 C C . GLU A 1 89 ? -4.065 8.112 17.016 1.00 90.75 89 GLU A C 1
ATOM 741 O O . GLU A 1 89 ? -4.565 7.027 17.317 1.00 90.75 89 GLU A O 1
ATOM 746 N N . PHE A 1 90 ? -3.543 8.344 15.804 1.00 87.88 90 PHE A N 1
ATOM 747 C CA . PHE A 1 90 ? -3.478 7.348 14.731 1.00 87.88 90 PHE A CA 1
ATOM 748 C C . PHE A 1 90 ? -2.256 6.426 14.793 1.00 87.88 90 PHE A C 1
ATOM 750 O O . PHE A 1 90 ? -2.144 5.547 13.926 1.00 87.88 90 PHE A O 1
ATOM 757 N N . ASP A 1 91 ? -1.385 6.570 15.797 1.00 85.44 91 ASP A N 1
ATOM 758 C CA . ASP A 1 91 ? -0.378 5.557 16.141 1.00 85.44 91 ASP A CA 1
ATOM 759 C C . ASP A 1 91 ? -1.025 4.339 16.837 1.00 85.44 91 ASP A C 1
ATOM 761 O O . ASP A 1 91 ? -0.420 3.276 16.940 1.00 85.44 91 ASP A O 1
ATOM 765 N N . LEU A 1 92 ? -2.301 4.444 17.231 1.00 87.25 92 LEU A N 1
ATOM 766 C CA . LEU A 1 92 ? -3.132 3.340 17.715 1.00 87.25 92 LEU A CA 1
ATOM 767 C C . LEU A 1 92 ? -4.161 2.921 16.651 1.00 87.25 92 LEU A C 1
ATOM 769 O O . LEU A 1 92 ? -4.622 3.729 15.841 1.00 87.25 92 LEU A O 1
ATOM 773 N N . ASN A 1 93 ? -4.561 1.647 16.644 1.00 88.56 93 ASN A N 1
ATOM 774 C CA . ASN A 1 93 ? -5.713 1.218 15.847 1.00 88.56 93 ASN A CA 1
ATOM 775 C C . ASN A 1 93 ? -7.009 1.476 16.629 1.00 88.56 93 ASN A C 1
ATOM 777 O O . ASN A 1 93 ? -6.979 1.698 17.836 1.00 88.56 93 ASN A O 1
ATOM 781 N N . CYS A 1 94 ? -8.154 1.394 15.952 1.00 90.62 94 CYS A N 1
ATOM 782 C CA . CYS A 1 94 ? -9.457 1.671 16.562 1.00 90.62 94 CYS A CA 1
ATOM 783 C C . CYS A 1 94 ? -9.754 0.837 17.820 1.00 90.62 94 CYS A C 1
ATOM 785 O O . CYS A 1 94 ? -10.339 1.339 18.775 1.00 90.62 94 CYS A O 1
ATOM 787 N N . PHE A 1 95 ? -9.310 -0.423 17.856 1.00 91.44 95 PHE A N 1
ATOM 788 C CA . PHE A 1 95 ? -9.514 -1.297 19.004 1.00 91.44 95 PHE A CA 1
ATOM 789 C C . PHE A 1 95 ? -8.660 -0.863 20.200 1.00 91.44 95 PHE A C 1
ATOM 791 O O . PHE A 1 95 ? -9.193 -0.631 21.281 1.00 91.44 95 PHE A O 1
ATOM 798 N N . THR A 1 96 ? -7.348 -0.702 20.010 1.00 90.88 96 THR A N 1
ATOM 799 C CA . THR A 1 96 ? -6.436 -0.298 21.093 1.00 90.88 96 THR A CA 1
ATOM 800 C C . THR A 1 96 ? -6.696 1.127 21.565 1.00 90.88 96 THR A C 1
ATOM 802 O O . THR A 1 96 ? -6.613 1.403 22.760 1.00 90.88 96 THR A O 1
ATOM 805 N N . TYR A 1 97 ? -7.093 2.019 20.656 1.00 93.25 97 TYR A N 1
ATOM 806 C CA . TYR A 1 97 ? -7.539 3.362 21.004 1.00 93.25 97 TYR A CA 1
ATOM 807 C C . TYR A 1 97 ? -8.783 3.319 21.897 1.00 93.25 97 TYR A C 1
ATOM 809 O O . TYR A 1 97 ? -8.817 3.980 22.931 1.00 93.25 97 TYR A O 1
ATOM 817 N N . ALA A 1 98 ? -9.776 2.492 21.565 1.00 94.00 98 ALA A N 1
ATOM 818 C CA . ALA A 1 98 ? -10.970 2.341 22.389 1.00 94.00 98 ALA A CA 1
ATOM 819 C C . ALA A 1 98 ? -10.674 1.755 23.784 1.00 94.00 98 ALA A C 1
ATOM 821 O O . ALA A 1 98 ? -11.287 2.194 24.755 1.00 94.00 98 ALA A O 1
ATOM 822 N N . LEU A 1 99 ? -9.712 0.828 23.916 1.00 93.50 99 LEU A N 1
ATOM 823 C CA . LEU A 1 99 ? -9.245 0.352 25.229 1.00 93.50 99 LEU A CA 1
ATOM 824 C C . LEU A 1 99 ? -8.602 1.479 26.049 1.00 93.50 99 LEU A C 1
ATOM 826 O O . LEU A 1 99 ? -8.915 1.636 27.228 1.00 93.50 99 LEU A O 1
ATOM 830 N N . LYS A 1 100 ? -7.762 2.304 25.412 1.00 93.12 100 LYS A N 1
ATOM 831 C CA . LYS A 1 100 ? -7.158 3.481 26.048 1.00 93.12 100 LYS A CA 1
ATOM 832 C C . LYS A 1 100 ? -8.227 4.465 26.534 1.00 93.12 100 LYS A C 1
ATOM 834 O O . LYS A 1 100 ? -8.169 4.921 27.669 1.00 93.12 100 LYS A O 1
ATOM 839 N N . GLN A 1 101 ? -9.245 4.743 25.716 1.00 94.50 101 GLN A N 1
ATOM 840 C CA . GLN A 1 101 ? -10.370 5.610 26.101 1.00 94.50 101 GLN A CA 1
ATOM 841 C C . GLN A 1 101 ? -11.239 5.020 27.223 1.00 94.50 101 GLN A C 1
ATOM 843 O O . GLN A 1 101 ? -11.933 5.761 27.919 1.00 94.50 101 GLN A O 1
ATOM 848 N N . ALA A 1 102 ? -11.204 3.698 27.410 1.00 94.25 102 ALA A N 1
ATOM 849 C CA . ALA A 1 102 ? -11.887 3.008 28.498 1.00 94.25 102 ALA A CA 1
ATOM 850 C C . ALA A 1 102 ? -11.078 2.973 29.807 1.00 94.25 102 ALA A C 1
ATOM 852 O O . ALA A 1 102 ? -11.548 2.386 30.780 1.00 94.25 102 ALA A O 1
ATOM 853 N N . ASN A 1 103 ? -9.896 3.601 29.847 1.00 93.50 103 ASN A N 1
ATOM 854 C CA . ASN A 1 103 ? -8.972 3.593 30.987 1.00 93.50 103 ASN A CA 1
ATOM 855 C C . ASN A 1 103 ? -8.540 2.174 31.407 1.00 93.50 103 ASN A C 1
ATOM 857 O O . ASN A 1 103 ? -8.447 1.868 32.597 1.00 93.50 103 ASN A O 1
ATOM 861 N N . VAL A 1 104 ? -8.300 1.295 30.428 1.00 91.94 104 VAL A N 1
ATOM 862 C CA . VAL A 1 104 ? -7.581 0.032 30.664 1.00 91.94 104 VAL A CA 1
ATOM 863 C C . VAL A 1 104 ? -6.152 0.355 31.111 1.00 91.94 104 VAL A C 1
ATOM 865 O O . VAL A 1 104 ? -5.546 1.273 30.562 1.00 91.94 104 VAL A O 1
ATOM 868 N N . ASP A 1 105 ? -5.635 -0.366 32.110 1.00 89.31 105 ASP A N 1
ATOM 869 C CA . ASP A 1 105 ? -4.290 -0.126 32.642 1.00 89.31 105 ASP A CA 1
ATOM 870 C C . ASP A 1 105 ? -3.190 -0.360 31.596 1.00 89.31 105 ASP A C 1
ATOM 872 O O . ASP A 1 105 ? -3.363 -1.143 30.657 1.00 89.31 105 ASP A O 1
ATOM 876 N N . ASP A 1 106 ? -2.051 0.309 31.782 1.00 84.44 106 ASP A N 1
ATOM 877 C CA . ASP A 1 106 ? -0.954 0.312 30.813 1.00 84.44 106 ASP A CA 1
ATOM 878 C C . ASP A 1 106 ? -0.378 -1.090 30.559 1.00 84.44 106 ASP A C 1
ATOM 880 O O . ASP A 1 106 ? -0.098 -1.420 29.410 1.00 84.44 106 ASP A O 1
ATOM 884 N N . GLU A 1 107 ? -0.282 -1.949 31.582 1.00 82.31 107 GLU A N 1
ATOM 885 C CA . GLU A 1 107 ? 0.225 -3.326 31.447 1.00 82.31 107 GLU A CA 1
ATOM 886 C C . GLU A 1 107 ? -0.680 -4.164 30.527 1.00 82.31 107 GLU A C 1
ATOM 888 O O . GLU A 1 107 ? -0.226 -4.850 29.604 1.00 82.31 107 GLU A O 1
ATOM 893 N N . THR A 1 108 ? -1.993 -4.068 30.734 1.00 86.06 108 THR A N 1
ATOM 894 C CA . THR A 1 108 ? -2.987 -4.745 29.899 1.00 86.06 108 THR A CA 1
ATOM 895 C C . THR A 1 108 ? -3.018 -4.154 28.487 1.00 86.06 108 THR A C 1
ATOM 897 O O . THR A 1 108 ? -3.123 -4.892 27.502 1.00 86.06 108 THR A O 1
ATOM 900 N N . LEU A 1 109 ? -2.906 -2.830 28.358 1.00 86.38 109 LEU A N 1
ATOM 901 C CA . LEU A 1 109 ? -2.877 -2.150 27.066 1.00 86.38 109 LEU A CA 1
ATOM 902 C C . LEU A 1 109 ? -1.634 -2.540 26.251 1.00 86.38 109 LEU A C 1
ATOM 904 O O . LEU A 1 109 ? -1.755 -2.813 25.055 1.00 86.38 109 LEU A O 1
ATOM 908 N N . GLU A 1 110 ? -0.468 -2.635 26.889 1.00 81.25 110 GLU A N 1
ATOM 909 C CA . GLU A 1 110 ? 0.795 -3.064 26.282 1.00 81.25 110 GLU A CA 1
ATOM 910 C C . GLU A 1 110 ? 0.692 -4.492 25.726 1.00 81.25 110 GLU A C 1
ATOM 912 O O . GLU A 1 110 ? 1.023 -4.732 24.558 1.00 81.25 110 GLU A O 1
ATOM 917 N N . LEU A 1 111 ? 0.124 -5.425 26.503 1.00 80.50 111 LEU A N 1
ATOM 918 C CA . LEU A 1 111 ? -0.140 -6.792 26.044 1.00 80.50 111 LEU A CA 1
ATOM 919 C C . LEU A 1 111 ? -0.981 -6.801 24.761 1.00 80.50 111 LEU A C 1
ATOM 921 O O . LEU A 1 111 ? -0.694 -7.559 23.828 1.00 80.50 111 LEU A O 1
ATOM 925 N N . VAL A 1 112 ? -2.012 -5.957 24.685 1.00 84.06 112 VAL A N 1
ATOM 926 C CA . VAL A 1 112 ? -2.865 -5.871 23.495 1.00 84.06 112 VAL A CA 1
ATOM 927 C C . VAL A 1 112 ? -2.126 -5.225 22.320 1.00 84.06 112 VAL A C 1
ATOM 929 O O . VAL A 1 112 ? -2.249 -5.707 21.189 1.00 84.06 112 VAL A O 1
ATOM 932 N N . LEU A 1 113 ? -1.346 -4.168 22.554 1.00 82.12 113 LEU A N 1
ATOM 933 C CA . LEU A 1 113 ? -0.598 -3.443 21.518 1.00 82.12 113 LEU A CA 1
ATOM 934 C C . LEU A 1 113 ? 0.423 -4.330 20.805 1.00 82.12 113 LEU A C 1
ATOM 936 O O . LEU A 1 113 ? 0.490 -4.333 19.574 1.00 82.12 113 LEU A O 1
ATOM 940 N N . ILE A 1 114 ? 1.134 -5.161 21.566 1.00 78.50 114 ILE A N 1
ATOM 941 C CA . ILE A 1 114 ? 2.118 -6.124 21.058 1.00 78.50 114 ILE A CA 1
ATOM 942 C C . ILE A 1 114 ? 1.504 -7.098 20.030 1.00 78.50 114 ILE A C 1
ATOM 944 O O . ILE A 1 114 ? 2.195 -7.564 19.111 1.00 78.50 114 ILE A O 1
ATOM 948 N N . HIS A 1 115 ? 0.201 -7.371 20.139 1.00 78.69 115 HIS A N 1
ATOM 949 C CA . HIS A 1 115 ? -0.548 -8.283 19.272 1.00 78.69 115 HIS A CA 1
ATOM 950 C C . HIS A 1 115 ? -1.365 -7.572 18.184 1.00 78.69 115 HIS A C 1
ATOM 952 O O . HIS A 1 115 ? -1.556 -8.113 17.092 1.00 78.69 115 HIS A O 1
ATOM 958 N N . CYS A 1 116 ? -1.800 -6.337 18.433 1.00 80.25 116 CYS A N 1
ATOM 959 C CA . CYS A 1 116 ? -2.661 -5.557 17.548 1.00 80.25 116 CYS A CA 1
ATOM 960 C C . CYS A 1 116 ? -1.877 -4.539 16.689 1.00 80.25 116 CYS A C 1
ATOM 962 O O . CYS A 1 116 ? -2.195 -3.353 16.661 1.00 80.25 116 CYS A O 1
ATOM 964 N N . ARG A 1 117 ? -0.877 -4.994 15.925 1.00 74.12 117 ARG A N 1
ATOM 965 C CA . ARG A 1 117 ? 0.033 -4.104 15.162 1.00 74.12 117 ARG A CA 1
ATOM 966 C C . ARG A 1 117 ? -0.558 -3.517 13.875 1.00 74.12 117 ARG A C 1
ATOM 968 O O . ARG A 1 117 ? -0.134 -2.472 13.403 1.00 74.12 117 ARG A O 1
ATOM 975 N N . GLY A 1 118 ? -1.524 -4.198 13.263 1.00 75.81 118 GLY A N 1
ATOM 976 C CA . GLY A 1 118 ? -2.190 -3.700 12.058 1.00 75.81 118 GLY A CA 1
ATOM 977 C C . GLY A 1 118 ? -3.280 -2.669 12.364 1.00 75.81 118 GLY A C 1
ATOM 978 O O . GLY A 1 118 ? -3.877 -2.673 13.438 1.00 75.81 118 GLY A O 1
ATOM 979 N N . ARG A 1 119 ? -3.635 -1.836 11.379 1.00 80.62 119 ARG A N 1
ATOM 980 C CA . ARG A 1 119 ? -4.850 -1.002 11.482 1.00 80.62 119 ARG A CA 1
ATOM 981 C C . ARG A 1 119 ? -6.142 -1.824 11.477 1.00 80.62 119 ARG A C 1
ATOM 983 O O . ARG A 1 119 ? -7.116 -1.410 12.092 1.00 80.62 119 ARG A O 1
ATOM 990 N N . TYR A 1 120 ? -6.149 -2.968 10.786 1.00 82.25 120 TYR A N 1
ATOM 991 C CA . TYR A 1 120 ? -7.287 -3.890 10.729 1.00 82.25 120 TYR A CA 1
ATOM 992 C C . TYR A 1 120 ? -7.152 -5.006 11.766 1.00 82.25 120 TYR A C 1
ATOM 994 O O . TYR A 1 120 ? -6.136 -5.704 11.779 1.00 82.25 120 TYR A O 1
ATOM 1002 N N . GLN A 1 121 ? -8.202 -5.225 12.560 1.00 80.94 121 GLN A N 1
ATOM 1003 C CA . GLN A 1 121 ? -8.248 -6.241 13.605 1.00 80.94 121 GLN A CA 1
ATOM 1004 C C . GLN A 1 121 ? -9.423 -7.200 13.434 1.00 80.94 121 GLN A C 1
ATOM 1006 O O . GLN A 1 121 ? -10.594 -6.826 13.491 1.00 80.94 121 GLN A O 1
ATOM 1011 N N . LYS A 1 122 ? -9.103 -8.486 13.256 1.00 75.56 122 LYS A N 1
ATOM 1012 C CA . LYS A 1 122 ? -10.097 -9.560 13.126 1.00 75.56 122 LYS A CA 1
ATOM 1013 C C . LYS A 1 122 ? -10.706 -9.892 14.486 1.00 75.56 122 LYS A C 1
ATOM 1015 O O . LYS A 1 122 ? -9.962 -10.224 15.401 1.00 75.56 122 LYS A O 1
ATOM 1020 N N . ALA A 1 123 ? -12.035 -9.978 14.570 1.00 75.50 123 ALA A N 1
ATOM 1021 C CA . ALA A 1 123 ? -12.727 -10.376 15.802 1.00 75.50 123 ALA A CA 1
ATOM 1022 C C . ALA A 1 123 ? -12.238 -11.698 16.418 1.00 75.50 123 ALA A C 1
ATOM 1024 O O . ALA A 1 123 ? -12.094 -11.780 17.629 1.00 75.50 123 ALA A O 1
ATOM 1025 N N . LYS A 1 124 ? -11.917 -12.722 15.609 1.00 73.19 124 LYS A N 1
ATOM 1026 C CA . LYS A 1 124 ? -11.411 -13.999 16.150 1.00 73.19 124 LYS A CA 1
ATOM 1027 C C . LYS A 1 124 ? -10.110 -13.828 16.947 1.00 73.19 124 LYS A C 1
ATOM 1029 O O . LYS A 1 124 ? -9.931 -14.493 17.954 1.00 73.19 124 LYS A O 1
ATOM 1034 N N . MET A 1 125 ? -9.214 -12.956 16.484 1.00 76.50 125 MET A N 1
ATOM 1035 C CA . MET A 1 125 ? -7.964 -12.690 17.200 1.00 76.50 125 MET A CA 1
ATOM 1036 C C . MET A 1 125 ? -8.234 -11.917 18.496 1.00 76.50 125 MET A C 1
ATOM 1038 O O . MET A 1 125 ? -7.629 -12.225 19.517 1.00 76.50 125 MET A O 1
ATOM 1042 N N . LEU A 1 126 ? -9.195 -10.983 18.471 1.00 81.50 126 LEU A N 1
ATOM 1043 C CA . LEU A 1 126 ? -9.618 -10.261 19.672 1.00 81.50 126 LEU A CA 1
ATOM 1044 C C . LEU A 1 126 ? -10.136 -11.206 20.755 1.00 81.50 126 LEU A C 1
ATOM 1046 O O . LEU A 1 126 ? -9.828 -10.991 21.917 1.00 81.50 126 LEU A O 1
ATOM 1050 N N . ASP A 1 127 ? -10.880 -12.251 20.391 1.00 83.38 127 ASP A N 1
ATOM 1051 C CA . ASP A 1 127 ? -11.416 -13.209 21.361 1.00 83.38 127 ASP A CA 1
ATOM 1052 C C . ASP A 1 127 ? -10.317 -13.894 22.188 1.00 83.38 127 ASP A C 1
ATOM 1054 O O . ASP A 1 127 ? -10.356 -13.874 23.416 1.00 83.38 127 ASP A O 1
ATOM 1058 N N . GLU A 1 128 ? -9.313 -14.462 21.513 1.00 81.06 128 GLU A N 1
ATOM 1059 C CA . GLU A 1 128 ? -8.186 -15.148 22.159 1.00 81.06 128 GLU A CA 1
ATOM 1060 C C . GLU A 1 128 ? -7.362 -14.173 23.014 1.00 81.06 128 GLU A C 1
ATOM 1062 O O . GLU A 1 128 ? -7.066 -14.460 24.173 1.00 81.06 128 GLU A O 1
ATOM 1067 N N . LEU A 1 129 ? -7.065 -12.986 22.478 1.00 83.94 129 LEU A N 1
ATOM 1068 C CA . LEU A 1 129 ? -6.282 -11.962 23.168 1.00 83.94 129 LEU A CA 1
ATOM 1069 C C . LEU A 1 129 ? -7.004 -11.398 24.401 1.00 83.94 129 LEU A C 1
ATOM 1071 O O . LEU A 1 129 ? -6.400 -11.250 25.461 1.00 83.94 129 LEU A O 1
ATOM 1075 N N . CYS A 1 130 ? -8.303 -11.115 24.292 1.00 89.00 130 CYS A N 1
ATOM 1076 C CA . CYS A 1 130 ? -9.088 -10.554 25.391 1.00 89.00 130 CYS A CA 1
ATOM 1077 C C . CYS A 1 130 ? -9.316 -11.570 26.512 1.00 89.00 130 CYS A C 1
ATOM 1079 O O . CYS A 1 130 ? -9.358 -11.175 27.674 1.00 89.00 130 CYS A O 1
ATOM 1081 N N . LYS A 1 131 ? -9.393 -12.873 26.197 1.00 87.25 131 LYS A N 1
ATOM 1082 C CA . LYS A 1 131 ? -9.385 -13.936 27.216 1.00 87.25 131 LYS A CA 1
ATOM 1083 C C . LYS A 1 131 ? -8.110 -13.889 28.049 1.00 87.25 131 LYS A C 1
ATOM 1085 O O . LYS A 1 131 ? -8.194 -13.901 29.270 1.00 87.25 131 LYS A O 1
ATOM 1090 N N . SER A 1 132 ? -6.953 -13.782 27.395 1.00 82.62 132 SER A N 1
ATOM 1091 C CA . SER A 1 132 ? -5.657 -13.675 28.075 1.00 82.62 132 SER A CA 1
ATOM 1092 C C . SER A 1 132 ? -5.489 -12.379 28.870 1.00 82.62 132 SER A C 1
ATOM 1094 O O . SER A 1 132 ? -4.794 -12.372 29.876 1.00 82.62 132 SER A O 1
ATOM 1096 N N . ALA A 1 133 ? -6.137 -11.297 28.439 1.00 86.44 133 ALA A N 1
ATOM 1097 C CA . ALA A 1 133 ? -6.102 -9.997 29.104 1.00 86.44 133 ALA A CA 1
ATOM 1098 C C . ALA A 1 133 ? -7.202 -9.808 30.173 1.00 86.44 133 ALA A C 1
ATOM 1100 O O . ALA A 1 133 ? -7.333 -8.716 30.719 1.00 86.44 133 ALA A O 1
ATOM 1101 N N . HIS A 1 134 ? -8.030 -10.827 30.450 1.00 90.38 134 HIS A N 1
ATOM 1102 C CA . HIS A 1 134 ? -9.207 -10.716 31.328 1.00 90.38 134 HIS A CA 1
ATOM 1103 C C . HIS A 1 134 ? -10.158 -9.565 30.942 1.00 90.38 134 HIS A C 1
ATOM 1105 O O . HIS A 1 134 ? -10.757 -8.902 31.791 1.00 90.38 134 HIS A O 1
ATOM 1111 N N . ILE A 1 135 ? -10.314 -9.325 29.639 1.00 93.50 135 ILE A N 1
ATOM 1112 C CA . ILE A 1 135 ? -11.244 -8.340 29.086 1.00 93.50 135 ILE A CA 1
ATOM 1113 C C . ILE A 1 135 ? -12.463 -9.080 28.538 1.00 93.50 135 ILE A C 1
ATOM 1115 O O . ILE A 1 135 ? -12.341 -10.066 27.809 1.00 93.50 135 ILE A O 1
ATOM 1119 N N . ARG A 1 136 ? -13.651 -8.576 28.859 1.00 94.31 136 ARG A N 1
ATOM 1120 C CA . ARG A 1 136 ? -14.912 -8.944 28.225 1.00 94.31 136 ARG A CA 1
ATOM 1121 C C . ARG A 1 136 ? -15.389 -7.794 27.357 1.00 94.31 136 ARG A C 1
ATOM 1123 O O . ARG A 1 136 ? -15.485 -6.659 27.819 1.00 94.31 136 ARG A O 1
ATOM 1130 N N . ILE A 1 137 ? -15.744 -8.097 26.115 1.00 92.38 137 ILE A N 1
ATOM 1131 C CA . ILE A 1 137 ? -16.230 -7.106 25.158 1.00 92.38 137 ILE A CA 1
ATOM 1132 C C . ILE A 1 137 ? -17.616 -7.502 24.678 1.00 92.38 137 ILE A C 1
ATOM 1134 O O . ILE A 1 137 ? -17.830 -8.609 24.182 1.00 92.38 137 ILE A O 1
ATOM 1138 N N . ARG A 1 138 ? -18.548 -6.558 24.769 1.00 91.94 138 ARG A N 1
ATOM 1139 C CA . ARG A 1 138 ? -19.839 -6.591 24.088 1.00 91.94 138 ARG A CA 1
ATOM 1140 C C . ARG A 1 138 ? -19.757 -5.705 22.849 1.00 91.94 138 ARG A C 1
ATOM 1142 O O . ARG A 1 138 ? -19.554 -4.505 22.989 1.00 91.94 138 ARG A O 1
ATOM 1149 N N . ILE A 1 139 ? -19.933 -6.274 21.659 1.00 89.19 139 ILE A N 1
ATOM 1150 C CA . ILE A 1 139 ? -19.917 -5.525 20.395 1.00 89.19 139 ILE A CA 1
ATOM 1151 C C . ILE A 1 139 ? -21.325 -5.464 19.812 1.00 89.19 139 ILE A C 1
ATOM 1153 O O . ILE A 1 139 ? -21.878 -6.477 19.381 1.00 89.19 139 ILE A O 1
ATOM 1157 N N . ASP A 1 140 ? -21.868 -4.253 19.754 1.00 87.94 140 ASP A N 1
ATOM 1158 C CA . ASP A 1 140 ? -23.119 -3.935 19.076 1.00 87.94 140 ASP A CA 1
ATOM 1159 C C . ASP A 1 140 ? -22.854 -3.560 17.612 1.00 87.94 140 ASP A C 1
ATOM 1161 O O . ASP A 1 140 ? -21.889 -2.864 17.302 1.00 87.94 140 ASP A O 1
ATOM 1165 N N . ARG A 1 141 ? -23.722 -3.983 16.690 1.00 82.44 141 ARG A N 1
ATOM 1166 C CA . ARG A 1 141 ? -23.679 -3.556 15.280 1.00 82.44 141 ARG A CA 1
ATOM 1167 C C . ARG A 1 141 ? -25.070 -3.436 14.677 1.00 82.44 141 ARG A C 1
ATOM 1169 O O . ARG A 1 141 ? -25.984 -4.149 15.096 1.00 82.44 141 ARG A O 1
ATOM 1176 N N . GLU A 1 142 ? -25.218 -2.587 13.665 1.00 74.56 142 GLU A N 1
ATOM 1177 C CA . GLU A 1 142 ? -26.458 -2.476 12.888 1.00 74.56 142 GLU A CA 1
ATOM 1178 C C . GLU A 1 142 ? -26.798 -3.807 12.197 1.00 74.56 142 GLU A C 1
ATOM 1180 O O . GLU A 1 142 ? -25.926 -4.513 11.673 1.00 74.56 142 GLU A O 1
ATOM 1185 N N . ASN A 1 143 ? -28.078 -4.187 12.242 1.00 66.31 143 ASN A N 1
ATOM 1186 C CA . ASN A 1 143 ? -28.563 -5.392 11.583 1.00 66.31 143 ASN A CA 1
ATOM 1187 C C . ASN A 1 143 ? -28.706 -5.147 10.074 1.00 66.31 143 ASN A C 1
ATOM 1189 O O . ASN A 1 143 ? -29.489 -4.309 9.641 1.00 66.31 143 ASN A O 1
ATOM 1193 N N . THR A 1 144 ? -27.960 -5.903 9.271 1.00 57.78 144 THR A N 1
ATOM 1194 C CA . THR A 1 144 ? -27.987 -5.804 7.806 1.00 57.78 144 THR A CA 1
ATOM 1195 C C . THR A 1 144 ? -29.054 -6.697 7.157 1.00 57.78 144 THR A C 1
ATOM 1197 O O . THR A 1 144 ? -29.289 -6.582 5.955 1.00 57.78 144 THR A O 1
ATOM 1200 N N . ASP A 1 145 ? -29.689 -7.603 7.912 1.00 54.59 145 ASP A N 1
ATOM 1201 C CA . ASP A 1 145 ? -30.680 -8.542 7.377 1.00 54.59 145 ASP A CA 1
ATOM 1202 C C . ASP A 1 145 ? -32.085 -7.918 7.362 1.00 54.59 145 ASP A C 1
ATOM 1204 O O . ASP A 1 145 ? -32.773 -7.839 8.381 1.00 54.59 145 ASP A O 1
ATOM 1208 N N . LYS A 1 146 ? -32.546 -7.529 6.163 1.00 52.00 146 LYS A N 1
ATOM 1209 C CA . LYS A 1 146 ? -33.880 -6.942 5.907 1.00 52.00 146 LYS A CA 1
ATOM 1210 C C . LYS A 1 146 ? -35.063 -7.862 6.270 1.00 52.00 146 LYS A C 1
ATOM 1212 O O . LYS A 1 146 ? -36.207 -7.412 6.244 1.00 52.00 146 LYS A O 1
ATOM 1217 N N . SER A 1 147 ? -34.815 -9.137 6.583 1.00 47.84 147 SER A N 1
ATOM 1218 C CA . SER A 1 147 ? -35.844 -10.139 6.894 1.00 47.84 147 SER A CA 1
ATOM 1219 C C . SER A 1 147 ? -36.351 -10.084 8.338 1.00 47.84 147 SER A C 1
ATOM 1221 O O . SER A 1 147 ? -37.461 -10.538 8.597 1.00 47.84 147 SER A O 1
ATOM 1223 N N . ASN A 1 148 ? -35.594 -9.500 9.275 1.00 45.38 148 ASN A N 1
ATOM 1224 C CA . ASN A 1 148 ? -35.947 -9.466 10.698 1.00 45.38 148 ASN A CA 1
ATOM 1225 C C . ASN A 1 148 ? -36.176 -8.025 11.187 1.00 45.38 148 ASN A C 1
ATOM 1227 O O . ASN A 1 148 ? -35.342 -7.434 11.872 1.00 45.38 148 ASN A O 1
ATOM 1231 N N . LYS A 1 149 ? -37.349 -7.467 10.857 1.00 44.34 149 LYS A N 1
ATOM 1232 C CA . LYS A 1 149 ? -37.766 -6.083 11.176 1.00 44.34 149 LYS A CA 1
ATOM 1233 C C . LYS A 1 149 ? -37.862 -5.749 12.678 1.00 44.34 149 LYS A C 1
ATOM 1235 O O . LYS A 1 149 ? -38.079 -4.594 13.021 1.00 44.34 149 LYS A O 1
ATOM 1240 N N . HIS A 1 150 ? -37.712 -6.730 13.572 1.00 44.44 150 HIS A N 1
ATOM 1241 C CA . HIS A 1 150 ? -37.921 -6.556 15.016 1.00 44.44 150 HIS A CA 1
ATOM 1242 C C . HIS A 1 150 ? -36.634 -6.468 15.859 1.00 44.44 150 HIS A C 1
ATOM 1244 O O . HIS A 1 150 ? -36.722 -6.229 17.061 1.00 44.44 150 HIS A O 1
ATOM 1250 N N . LYS A 1 151 ? -35.435 -6.613 15.271 1.00 49.88 151 LYS A N 1
ATOM 1251 C CA . LYS A 1 151 ? -34.156 -6.360 15.968 1.00 49.88 151 LYS A CA 1
ATOM 1252 C C . LYS A 1 151 ? -33.221 -5.524 15.093 1.00 49.88 151 LYS A C 1
ATOM 1254 O O . LYS A 1 151 ? -32.585 -6.053 14.187 1.00 49.88 151 LYS A O 1
ATOM 1259 N N . ASN A 1 152 ? -33.095 -4.233 15.407 1.00 62.22 152 ASN A N 1
ATOM 1260 C CA . ASN A 1 152 ? -32.241 -3.291 14.665 1.00 62.22 152 ASN A CA 1
ATOM 1261 C C . ASN A 1 152 ? -30.735 -3.487 14.928 1.00 62.22 152 ASN A C 1
ATOM 1263 O O . ASN A 1 152 ? -29.911 -2.953 14.189 1.00 62.22 152 ASN A O 1
ATOM 1267 N N . ARG A 1 153 ? -30.354 -4.253 15.964 1.00 70.50 153 ARG A N 1
ATOM 1268 C CA . ARG A 1 153 ? -28.955 -4.482 16.360 1.00 70.50 153 ARG A CA 1
ATOM 1269 C C . ARG A 1 153 ? -28.647 -5.967 16.544 1.00 70.50 153 ARG A C 1
ATOM 1271 O O . ARG A 1 153 ? -29.462 -6.714 17.087 1.00 70.50 153 ARG A O 1
ATOM 1278 N N . LYS A 1 154 ? -27.449 -6.379 16.123 1.00 78.56 154 LYS A N 1
ATOM 1279 C CA . LYS A 1 154 ? -26.846 -7.679 16.447 1.00 78.56 154 LYS A CA 1
ATOM 1280 C C . LYS A 1 154 ? -25.770 -7.471 17.510 1.00 78.56 154 LYS A C 1
ATOM 1282 O O . LYS A 1 154 ? -24.998 -6.523 17.410 1.00 78.56 154 LYS A O 1
ATOM 1287 N N . ILE A 1 155 ? -25.736 -8.363 18.495 1.00 83.56 155 ILE A N 1
ATOM 1288 C CA . ILE A 1 155 ? -24.812 -8.308 19.628 1.00 83.56 155 ILE A CA 1
ATOM 1289 C C . ILE A 1 155 ? -23.923 -9.544 19.559 1.00 83.56 155 ILE A C 1
ATOM 1291 O O . ILE A 1 155 ? -24.438 -10.659 19.472 1.00 83.56 155 ILE A O 1
ATOM 1295 N N . ASP A 1 156 ? -22.613 -9.333 19.598 1.00 86.75 156 ASP A N 1
ATOM 1296 C CA . ASP A 1 156 ? -21.615 -10.389 19.738 1.00 86.75 156 ASP A CA 1
ATOM 1297 C C . ASP A 1 156 ? -20.833 -10.169 21.052 1.00 86.75 156 ASP A C 1
ATOM 1299 O O . ASP A 1 156 ? -20.631 -9.028 21.474 1.00 86.75 156 ASP A O 1
ATOM 1303 N N . TYR A 1 157 ? -20.375 -11.252 21.684 1.00 88.75 157 TYR A N 1
ATOM 1304 C CA . TYR A 1 157 ? -19.512 -11.205 22.868 1.00 88.75 157 TYR A CA 1
ATOM 1305 C C . TYR A 1 157 ? -18.160 -11.843 22.559 1.00 88.75 157 TYR A C 1
ATOM 1307 O O . TYR A 1 157 ? -18.110 -12.871 21.882 1.00 88.75 157 TYR A O 1
ATOM 1315 N N . TYR A 1 158 ? -17.088 -11.231 23.059 1.00 89.44 158 TYR A N 1
ATOM 1316 C CA . TYR A 1 158 ? -15.710 -11.693 22.895 1.00 89.44 158 TYR A CA 1
ATOM 1317 C C . TYR A 1 158 ? -14.944 -11.581 24.212 1.00 89.44 158 TYR A C 1
ATOM 1319 O O . TYR A 1 158 ? -15.245 -10.717 25.041 1.00 89.44 158 TYR A O 1
ATOM 1327 N N . GLY A 1 159 ? -13.915 -12.411 24.364 1.00 89.31 159 GLY A N 1
ATOM 1328 C CA . GLY A 1 159 ? -13.045 -12.398 25.531 1.00 89.31 159 GLY A CA 1
ATOM 1329 C C . GLY A 1 159 ? -13.512 -13.349 26.631 1.00 89.31 159 GLY A C 1
ATOM 1330 O O . GLY A 1 159 ? -14.026 -14.436 26.354 1.00 89.31 159 GLY A O 1
ATOM 1331 N N . CYS A 1 160 ? -13.266 -12.973 27.882 1.00 89.94 160 CYS A N 1
ATOM 1332 C CA . CYS A 1 160 ? -13.621 -13.791 29.042 1.00 89.94 160 CYS A CA 1
ATOM 1333 C C . CYS A 1 160 ? -15.096 -13.639 29.455 1.00 89.94 160 CYS A C 1
ATOM 1335 O O . CYS A 1 160 ? -15.803 -12.709 29.053 1.00 89.94 160 CYS A O 1
ATOM 1337 N N . GLU A 1 161 ? -15.566 -14.579 30.274 1.00 90.69 161 GLU A N 1
ATOM 1338 C CA . GLU A 1 161 ? -16.882 -14.499 30.905 1.00 90.69 161 GLU A CA 1
ATOM 1339 C C . GLU A 1 161 ? -16.932 -13.359 31.929 1.00 90.69 161 GLU A C 1
ATOM 1341 O O . GLU A 1 161 ? -15.918 -12.984 32.511 1.00 90.69 161 GLU A O 1
ATOM 1346 N N . LEU A 1 162 ? -18.129 -12.823 32.199 1.00 90.75 162 LEU A N 1
ATOM 1347 C CA . LEU A 1 162 ? -18.293 -11.638 33.060 1.00 90.75 162 LEU A CA 1
ATOM 1348 C C . LEU A 1 162 ? -17.705 -11.822 34.469 1.00 90.75 162 LEU A C 1
ATOM 1350 O O . LEU A 1 162 ? -17.206 -10.868 35.051 1.00 90.75 162 LEU A O 1
ATOM 1354 N N . LYS A 1 163 ? -17.759 -13.044 35.002 1.00 91.00 163 LYS A N 1
ATOM 1355 C CA . LYS A 1 163 ? -17.228 -13.397 36.326 1.00 91.00 163 LYS A CA 1
ATOM 1356 C C . LYS A 1 163 ? -15.695 -13.351 36.411 1.00 91.00 163 LYS A C 1
ATOM 1358 O O . LYS A 1 163 ? -15.170 -13.151 37.497 1.00 91.00 163 LYS A O 1
ATOM 1363 N N . ASP A 1 164 ? -15.008 -13.529 35.282 1.00 89.38 164 ASP A N 1
ATOM 1364 C CA . ASP A 1 164 ? -13.545 -13.622 35.192 1.00 89.38 164 ASP A CA 1
ATOM 1365 C C . ASP A 1 164 ? -12.935 -12.332 34.604 1.00 89.38 164 ASP A C 1
ATOM 1367 O O . ASP A 1 164 ? -11.728 -12.260 34.352 1.00 89.38 164 ASP A O 1
ATOM 1371 N N . ALA A 1 165 ? -13.780 -11.327 34.343 1.00 92.19 165 ALA A N 1
ATOM 1372 C CA . ALA A 1 165 ? -13.427 -10.103 33.647 1.00 92.19 165 ALA A CA 1
ATOM 1373 C C . ALA A 1 165 ? -12.926 -9.026 34.613 1.00 92.19 165 ALA A C 1
ATOM 1375 O O . ALA A 1 165 ? -13.670 -8.534 35.460 1.00 92.19 165 ALA A O 1
ATOM 1376 N N . LYS A 1 166 ? -11.681 -8.591 34.411 1.00 94.00 166 LYS A N 1
ATOM 1377 C CA . LYS A 1 166 ? -11.128 -7.363 34.997 1.00 94.00 166 LYS A CA 1
ATOM 1378 C C . LYS A 1 166 ? -11.775 -6.125 34.371 1.00 94.00 166 LYS A C 1
ATOM 1380 O O . LYS A 1 166 ? -12.062 -5.153 35.063 1.00 94.00 166 LYS A O 1
ATOM 1385 N N . TYR A 1 167 ? -12.047 -6.186 33.066 1.00 94.81 167 TYR A N 1
ATOM 1386 C CA . TYR A 1 167 ? -12.671 -5.111 32.294 1.00 94.81 167 TYR A CA 1
ATOM 1387 C C . TYR A 1 167 ? -13.902 -5.616 31.547 1.00 94.81 167 TYR A C 1
ATOM 1389 O O . TYR A 1 167 ? -13.837 -6.635 30.865 1.00 94.81 167 TYR A O 1
ATOM 1397 N N . ASN A 1 168 ? -15.011 -4.877 31.615 1.00 94.75 168 ASN A N 1
ATOM 1398 C CA . ASN A 1 168 ? -16.228 -5.165 30.857 1.00 94.75 168 ASN A CA 1
ATOM 1399 C C . ASN A 1 168 ? -16.592 -3.959 29.985 1.00 94.75 168 ASN A C 1
ATOM 1401 O O . ASN A 1 168 ? -17.074 -2.947 30.490 1.00 94.75 168 ASN A O 1
ATOM 1405 N N . LEU A 1 169 ? -16.341 -4.070 28.682 1.00 94.31 169 LEU A N 1
ATOM 1406 C CA . LEU A 1 169 ? -16.420 -2.960 27.738 1.00 94.31 169 LEU A CA 1
ATOM 1407 C C . LEU A 1 169 ? -17.599 -3.118 26.781 1.00 94.31 169 LEU A C 1
ATOM 1409 O O . LEU A 1 169 ? -17.817 -4.185 26.201 1.00 94.31 169 LEU A O 1
ATOM 1413 N N . GLU A 1 170 ? -18.328 -2.024 26.570 1.00 94.38 170 GLU A N 1
ATOM 1414 C CA . GLU A 1 170 ? -19.325 -1.914 25.508 1.00 94.38 170 GLU A CA 1
ATOM 1415 C C . GLU A 1 170 ? -18.710 -1.198 24.310 1.00 94.38 170 GLU A C 1
ATOM 1417 O O . GLU A 1 170 ? -18.199 -0.085 24.427 1.00 94.38 170 GLU A O 1
ATOM 1422 N N . MET A 1 171 ? -18.772 -1.825 23.142 1.00 93.00 171 MET A N 1
ATOM 1423 C CA . MET A 1 171 ? -18.274 -1.273 21.892 1.00 93.00 171 MET A CA 1
ATOM 1424 C C . MET A 1 171 ? -19.355 -1.314 20.821 1.00 93.00 171 MET A C 1
ATOM 1426 O O . MET A 1 171 ? -20.273 -2.134 20.854 1.00 93.00 171 MET A O 1
ATOM 1430 N N . PHE A 1 172 ? -19.213 -0.444 19.834 1.00 91.12 172 PHE A N 1
ATOM 1431 C CA . PHE A 1 172 ? -20.030 -0.429 18.636 1.00 91.12 172 PHE A CA 1
ATOM 1432 C C . PHE A 1 172 ? -19.138 -0.629 17.412 1.00 91.12 172 PHE A C 1
ATOM 1434 O O . PHE A 1 172 ? -18.095 0.010 17.286 1.00 91.12 172 PHE A O 1
ATOM 1441 N N . LEU A 1 173 ? -19.533 -1.535 16.522 1.00 89.00 173 LEU A N 1
ATOM 1442 C CA . LEU A 1 173 ? -18.895 -1.730 15.228 1.00 89.00 173 LEU A CA 1
ATOM 1443 C C . LEU A 1 173 ? -19.660 -0.916 14.186 1.00 89.00 173 LEU A C 1
ATOM 1445 O O . LEU A 1 173 ? -20.701 -1.359 13.690 1.00 89.00 173 LEU A O 1
ATOM 1449 N N . TYR A 1 174 ? -19.126 0.257 13.854 1.00 86.69 174 TYR A N 1
ATOM 1450 C CA . TYR A 1 174 ? -19.621 1.050 12.736 1.00 86.69 174 TYR A CA 1
ATOM 1451 C C . TYR A 1 174 ? -19.334 0.324 11.426 1.00 86.69 174 TYR A C 1
ATOM 1453 O O . TYR A 1 174 ? -18.241 -0.217 11.245 1.00 86.69 174 TYR A O 1
ATOM 1461 N N . ARG A 1 175 ? -20.323 0.309 10.531 1.00 78.88 175 ARG A N 1
ATOM 1462 C CA . ARG A 1 175 ? -20.215 -0.274 9.197 1.00 78.88 175 ARG A CA 1
ATOM 1463 C C . ARG A 1 175 ? -20.702 0.724 8.175 1.00 78.88 175 ARG A C 1
ATOM 1465 O O . ARG A 1 175 ? -21.834 1.189 8.262 1.00 78.88 175 ARG A O 1
ATOM 1472 N N . ASP A 1 176 ? -19.880 0.964 7.172 1.00 67.81 176 ASP A N 1
ATOM 1473 C CA . ASP A 1 176 ? -20.328 1.643 5.974 1.00 67.81 176 ASP A CA 1
ATOM 1474 C C . ASP A 1 176 ? -20.596 0.617 4.869 1.00 67.81 176 ASP A C 1
ATOM 1476 O O . ASP A 1 176 ? -19.734 -0.178 4.502 1.00 67.81 176 ASP A O 1
ATOM 1480 N N . SER A 1 177 ? -21.823 0.602 4.351 1.00 52.97 177 SER A N 1
ATOM 1481 C CA . SER A 1 177 ? -22.198 -0.261 3.229 1.00 52.97 177 SER A CA 1
ATOM 1482 C C . SER A 1 177 ? -21.596 0.181 1.889 1.00 52.97 177 SER A C 1
ATOM 1484 O O . SER A 1 177 ? -21.565 -0.626 0.959 1.00 52.97 177 SER A O 1
ATOM 1486 N N . LEU A 1 178 ? -21.115 1.427 1.795 1.00 48.19 178 LEU A N 1
ATOM 1487 C CA . LEU A 1 178 ? -20.536 2.023 0.590 1.00 48.19 178 LEU A CA 1
ATOM 1488 C C . LEU A 1 178 ? -19.005 1.856 0.518 1.00 48.19 178 LEU A C 1
ATOM 1490 O O . LEU A 1 178 ? -18.447 1.928 -0.575 1.00 48.19 178 LEU A O 1
ATOM 1494 N N . MET A 1 179 ? -18.314 1.564 1.632 1.00 48.16 179 MET A N 1
ATOM 1495 C CA . MET A 1 179 ? -16.843 1.508 1.696 1.00 48.16 179 MET A CA 1
ATOM 1496 C C . MET A 1 179 ? -16.293 0.565 2.789 1.00 48.16 179 MET A C 1
ATOM 1498 O O . MET A 1 179 ? -16.944 0.221 3.766 1.00 48.16 179 MET A O 1
ATOM 1502 N N . LYS A 1 180 ? -15.036 0.135 2.617 1.00 49.72 180 LYS A N 1
ATOM 1503 C CA . LYS A 1 180 ? -14.324 -0.922 3.370 1.00 49.72 180 LYS A CA 1
ATOM 1504 C C . LYS A 1 180 ? -13.859 -0.538 4.791 1.00 49.72 180 LYS A C 1
ATOM 1506 O O . LYS A 1 180 ? -12.708 -0.804 5.142 1.00 49.72 180 LYS A O 1
ATOM 1511 N N . GLY A 1 181 ? -14.712 0.090 5.591 1.00 57.47 181 GLY A N 1
ATOM 1512 C CA . GLY A 1 181 ? -14.345 0.597 6.913 1.00 57.47 181 GLY A CA 1
ATOM 1513 C C . GLY A 1 181 ? -15.275 0.100 8.008 1.00 57.47 181 GLY A C 1
ATOM 1514 O O . GLY A 1 181 ? -16.129 0.844 8.473 1.00 57.47 181 GLY A O 1
ATOM 1515 N N . ASP A 1 182 ? -15.112 -1.145 8.442 1.00 79.38 182 ASP A N 1
ATOM 1516 C CA . ASP A 1 182 ? -15.594 -1.542 9.767 1.00 79.38 182 ASP A CA 1
ATOM 1517 C C . ASP A 1 182 ? -14.771 -0.739 10.798 1.00 79.38 182 ASP A C 1
ATOM 1519 O O . ASP A 1 182 ? -13.555 -0.702 10.648 1.00 79.38 182 ASP A O 1
ATOM 1523 N N . HIS A 1 183 ? -15.343 -0.099 11.822 1.00 88.81 183 HIS A N 1
ATOM 1524 C CA . HIS A 1 183 ? -14.574 0.667 12.827 1.00 88.81 183 HIS A CA 1
ATOM 1525 C C . HIS A 1 183 ? -15.090 0.409 14.247 1.00 88.81 183 HIS A C 1
ATOM 1527 O O . HIS A 1 183 ? -16.298 0.450 14.483 1.00 88.81 183 HIS A O 1
ATOM 1533 N N . TYR A 1 184 ? -14.185 0.115 15.187 1.00 91.31 184 TYR A N 1
ATOM 1534 C CA . TYR A 1 184 ? -14.551 -0.099 16.588 1.00 91.31 184 TYR A CA 1
ATOM 1535 C C . TYR A 1 184 ? -14.620 1.221 17.343 1.00 91.31 184 TYR A C 1
ATOM 1537 O O . TYR A 1 184 ? -13.654 1.973 17.368 1.00 91.31 184 TYR A O 1
ATOM 1545 N N . ILE A 1 185 ? -15.745 1.448 18.012 1.00 92.62 185 ILE A N 1
ATOM 1546 C CA . ILE A 1 185 ? -16.014 2.643 18.806 1.00 92.62 185 ILE A CA 1
ATOM 1547 C C . ILE A 1 185 ? -16.298 2.211 20.237 1.00 92.62 185 ILE A C 1
ATOM 1549 O O . ILE A 1 185 ? -17.098 1.301 20.461 1.00 92.62 185 ILE A O 1
ATOM 1553 N N . LEU A 1 186 ? -15.688 2.882 21.211 1.00 94.56 186 LEU A N 1
ATOM 1554 C CA . LEU A 1 186 ? -16.069 2.726 22.610 1.00 94.56 186 LEU A CA 1
ATOM 1555 C C . LEU A 1 186 ? -17.481 3.299 22.825 1.00 94.56 186 LEU A C 1
ATOM 1557 O O . LEU A 1 186 ? -17.719 4.486 22.608 1.00 94.56 186 LEU A O 1
ATOM 1561 N N . ASN A 1 187 ? -18.432 2.468 23.250 1.00 93.81 187 ASN A N 1
ATOM 1562 C CA . ASN A 1 187 ? -19.849 2.823 23.272 1.00 93.81 187 ASN A CA 1
ATOM 1563 C C . ASN A 1 187 ? -20.313 3.322 24.649 1.00 93.81 187 ASN A C 1
ATOM 1565 O O . ASN A 1 187 ? -21.093 2.674 25.348 1.00 93.81 187 ASN A O 1
ATOM 1569 N N . ILE A 1 188 ? -19.815 4.492 25.035 1.00 94.00 188 ILE A N 1
ATOM 1570 C CA . ILE A 1 188 ? -20.146 5.150 26.306 1.00 94.00 188 ILE A CA 1
ATOM 1571 C C . ILE A 1 188 ? -21.373 6.054 26.190 1.00 94.00 188 ILE A C 1
ATOM 1573 O O . ILE A 1 188 ? -21.694 6.554 25.110 1.00 94.00 188 ILE A O 1
ATOM 1577 N N . ASP A 1 189 ? -22.029 6.293 27.323 1.00 93.94 189 ASP A N 1
ATOM 1578 C CA . ASP A 1 189 ? -23.027 7.351 27.449 1.00 93.94 189 ASP A CA 1
ATOM 1579 C C . ASP A 1 189 ? -22.345 8.722 27.399 1.00 93.94 189 ASP A C 1
ATOM 1581 O O . ASP A 1 189 ? -21.298 8.947 28.013 1.00 93.94 189 ASP A O 1
ATOM 1585 N N . ILE A 1 190 ? -22.939 9.644 26.649 1.00 94.06 190 ILE A N 1
ATOM 1586 C CA . ILE A 1 190 ? -22.469 11.027 26.523 1.00 94.06 190 ILE A CA 1
ATOM 1587 C C . ILE A 1 190 ? -23.558 11.981 27.020 1.00 94.06 190 ILE A C 1
ATOM 1589 O O . ILE A 1 190 ? -24.737 11.660 26.898 1.00 94.06 190 ILE A O 1
ATOM 1593 N N . PRO A 1 191 ? -23.222 13.162 27.571 1.00 92.75 191 PRO A N 1
ATOM 1594 C CA . PRO A 1 191 ? -24.184 14.070 28.204 1.00 92.75 191 PRO A CA 1
ATOM 1595 C C . PRO A 1 191 ? -25.027 14.8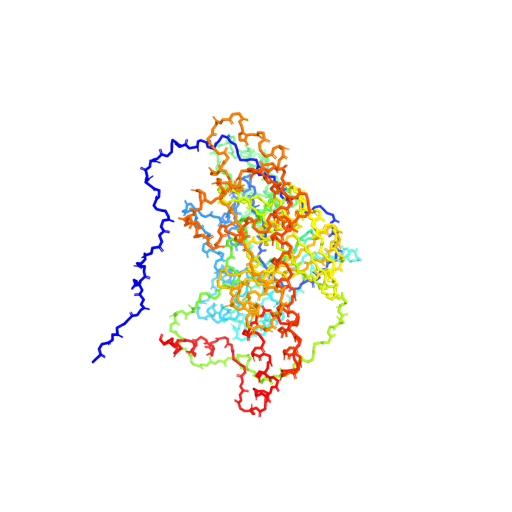56 27.179 1.00 92.75 191 PRO A C 1
ATOM 1597 O O . PRO A 1 191 ? -25.264 16.051 27.331 1.00 92.75 191 PRO A O 1
ATOM 1600 N N . ILE A 1 192 ? -25.467 14.177 26.120 1.00 92.88 192 ILE A N 1
ATOM 1601 C CA . ILE A 1 192 ? -26.368 14.655 25.081 1.00 92.88 192 ILE A CA 1
ATOM 1602 C C . ILE A 1 192 ? -27.649 13.835 25.172 1.00 92.88 192 ILE A C 1
ATOM 1604 O O . ILE A 1 192 ? -27.619 12.612 25.302 1.00 92.88 192 ILE A O 1
ATOM 1608 N N . THR A 1 193 ? -28.790 14.504 25.107 1.00 93.25 193 THR A N 1
ATOM 1609 C CA . THR A 1 193 ? -30.092 13.840 25.123 1.00 93.25 193 THR A CA 1
ATOM 1610 C C . THR A 1 193 ? -30.586 13.553 23.704 1.00 93.25 193 THR A C 1
ATOM 1612 O O . THR A 1 193 ? -30.270 14.297 22.769 1.00 93.25 193 THR A O 1
ATOM 1615 N N . PRO A 1 194 ? -31.459 12.543 23.528 1.00 91.62 194 PRO A N 1
ATOM 1616 C CA . PRO A 1 194 ? -32.170 12.352 22.265 1.00 91.62 194 PRO A CA 1
ATOM 1617 C C . PRO A 1 194 ? -32.983 13.589 21.851 1.00 91.62 194 PRO A C 1
ATOM 1619 O O . PRO A 1 194 ? -33.163 13.849 20.665 1.00 91.62 194 PRO A O 1
ATOM 1622 N N . PHE A 1 195 ? -33.483 14.355 22.832 1.00 92.00 195 PHE A N 1
ATOM 1623 C CA . PHE A 1 195 ? -34.257 15.572 22.592 1.00 92.00 195 PHE A CA 1
ATOM 1624 C C . PHE A 1 195 ? -33.407 16.666 21.945 1.00 92.00 195 PHE A C 1
ATOM 1626 O O . PHE A 1 195 ? -33.857 17.263 20.970 1.00 92.00 195 PHE A O 1
ATOM 1633 N N . TYR A 1 196 ? -32.192 16.899 22.447 1.00 93.25 196 TYR A N 1
ATOM 1634 C CA . TYR A 1 196 ? -31.277 17.860 21.838 1.00 93.25 196 TYR A CA 1
ATOM 1635 C C . TYR A 1 196 ? -30.924 17.451 20.406 1.00 93.25 196 TYR A C 1
ATOM 1637 O O . TYR A 1 196 ? -31.100 18.261 19.506 1.00 93.25 196 TYR A O 1
ATOM 1645 N N . LEU A 1 197 ? -30.514 16.195 20.165 1.00 91.44 197 LEU A N 1
ATOM 1646 C CA . LEU A 1 197 ? -30.162 15.759 18.805 1.00 91.44 197 LEU A CA 1
ATOM 1647 C C . LEU A 1 197 ? -31.316 15.934 17.817 1.00 91.44 197 LEU A C 1
ATOM 1649 O O . LEU A 1 197 ? -31.103 16.401 16.706 1.00 91.44 197 LEU A O 1
ATOM 1653 N N . LYS A 1 198 ? -32.544 15.596 18.225 1.00 91.75 198 LYS A N 1
ATOM 1654 C CA . LYS A 1 198 ? -33.720 15.718 17.358 1.00 91.75 198 LYS A CA 1
ATOM 1655 C C . LYS A 1 198 ? -34.058 17.169 16.995 1.00 91.75 198 LYS A C 1
ATOM 1657 O O . LYS A 1 198 ? -34.624 17.399 15.934 1.00 91.75 198 LYS A O 1
ATOM 1662 N N . ASN A 1 199 ? -33.756 18.123 17.873 1.00 93.06 199 ASN A N 1
ATOM 1663 C CA . ASN A 1 199 ? -34.139 19.530 17.721 1.00 93.06 199 ASN A CA 1
ATOM 1664 C C . ASN A 1 199 ? -32.901 20.444 17.681 1.00 93.06 199 ASN A C 1
ATOM 1666 O O . ASN A 1 199 ? -32.958 21.589 18.123 1.00 93.06 199 ASN A O 1
ATOM 1670 N N . ARG A 1 200 ? -31.766 19.924 17.198 1.00 91.75 200 ARG A N 1
ATOM 1671 C CA . ARG A 1 200 ? -30.459 20.577 17.309 1.00 91.75 200 ARG A CA 1
ATOM 1672 C C . ARG A 1 200 ? -30.480 22.010 16.784 1.00 91.75 200 ARG A C 1
ATOM 1674 O O . ARG A 1 200 ? -30.111 22.919 17.512 1.00 91.75 200 ARG A O 1
ATOM 1681 N N . GLU A 1 201 ? -30.920 22.206 15.545 1.00 91.44 201 GLU A N 1
ATOM 1682 C CA . GLU A 1 201 ? -30.914 23.526 14.900 1.00 91.44 201 GLU A CA 1
ATOM 1683 C C . GLU A 1 201 ? -31.739 24.551 15.688 1.00 91.44 201 GLU A C 1
ATOM 1685 O O . GLU A 1 201 ? -31.317 25.690 15.874 1.00 91.44 201 GLU A O 1
ATOM 1690 N N . GLU A 1 202 ? -32.895 24.137 16.214 1.00 93.81 202 GLU A N 1
ATOM 1691 C CA . GLU A 1 202 ? -33.757 24.992 17.030 1.00 93.81 202 GLU A CA 1
ATOM 1692 C C . GLU A 1 202 ? -33.089 25.367 18.360 1.00 93.81 202 GLU A C 1
ATOM 1694 O O . GLU A 1 202 ? -33.082 26.541 18.734 1.00 93.81 202 GLU A O 1
ATOM 1699 N N . LEU A 1 203 ? -32.507 24.395 19.073 1.00 92.94 203 LEU A N 1
ATOM 1700 C CA . LEU A 1 203 ? -31.856 24.654 20.359 1.00 92.94 203 LEU A CA 1
ATOM 1701 C C . LEU A 1 203 ? -30.552 25.443 20.201 1.00 92.94 203 LEU A C 1
ATOM 1703 O O . LEU A 1 203 ? -30.269 26.289 21.049 1.00 92.94 203 LEU A O 1
ATOM 1707 N N . ASP A 1 204 ? -29.789 25.208 19.133 1.00 93.12 204 ASP A N 1
ATOM 1708 C CA . ASP A 1 204 ? -28.568 25.955 18.820 1.00 93.12 204 ASP A CA 1
ATOM 1709 C C . ASP A 1 204 ? -28.921 27.433 18.576 1.00 93.12 204 ASP A C 1
ATOM 1711 O O . ASP A 1 204 ? -28.355 28.323 19.217 1.00 93.12 204 ASP A O 1
ATOM 1715 N N . ASN A 1 205 ? -29.943 27.699 17.754 1.00 93.44 205 ASN A N 1
ATOM 1716 C CA . ASN A 1 205 ? -30.459 29.050 17.511 1.00 93.44 205 ASN A CA 1
ATOM 1717 C C . ASN A 1 205 ? -31.031 29.698 18.782 1.00 93.44 205 ASN A C 1
ATOM 1719 O O . ASN A 1 205 ? -30.812 30.886 19.040 1.00 93.44 205 ASN A O 1
ATOM 1723 N N . TRP A 1 206 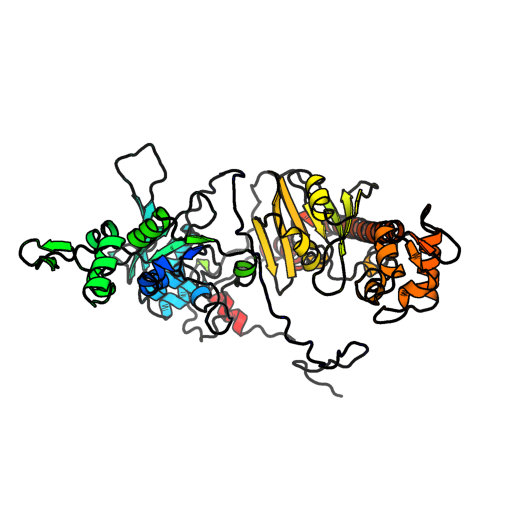? -31.741 28.932 19.614 1.00 93.25 206 TRP A N 1
ATOM 1724 C CA . TRP A 1 206 ? -32.265 29.435 20.883 1.00 93.25 206 TRP A CA 1
ATOM 1725 C C . TRP A 1 206 ? -31.135 29.816 21.846 1.00 93.25 206 TRP A C 1
ATOM 1727 O O . TRP A 1 206 ? -31.181 30.882 22.456 1.00 93.25 206 TRP A O 1
ATOM 1737 N N . ALA A 1 207 ? -30.082 29.001 21.947 1.00 93.19 207 ALA A N 1
ATOM 1738 C CA . ALA A 1 207 ? -28.926 29.308 22.784 1.00 93.19 207 ALA A CA 1
ATOM 1739 C C . ALA A 1 207 ? -28.231 30.599 22.332 1.00 93.19 207 ALA A C 1
ATOM 1741 O O . ALA A 1 207 ? -27.980 31.473 23.160 1.00 93.19 207 ALA A O 1
ATOM 1742 N N . ILE A 1 208 ? -27.998 30.750 21.024 1.00 92.69 208 ILE A N 1
ATOM 1743 C CA . ILE A 1 208 ? -27.370 31.944 20.444 1.00 92.69 208 ILE A CA 1
ATOM 1744 C C . ILE A 1 208 ? -28.209 33.196 20.729 1.00 92.69 208 ILE A C 1
ATOM 1746 O O . ILE A 1 208 ? -27.684 34.184 21.237 1.00 92.69 208 ILE A O 1
ATOM 1750 N N . THR A 1 209 ? -29.519 33.148 20.472 1.00 93.75 209 THR A N 1
ATOM 1751 C CA . THR A 1 209 ? -30.425 34.294 20.699 1.00 93.75 209 THR A CA 1
ATOM 1752 C C . THR A 1 209 ? -30.535 34.699 22.171 1.00 93.75 209 THR A C 1
ATOM 1754 O O . THR A 1 209 ? -30.817 35.858 22.464 1.00 93.75 209 THR A O 1
ATOM 1757 N N . HIS A 1 210 ? -30.272 33.775 23.099 1.00 91.12 210 HIS A N 1
ATOM 1758 C CA . HIS A 1 210 ? -30.309 34.015 24.544 1.00 91.12 210 HIS A CA 1
ATOM 1759 C C . HIS A 1 210 ? -28.915 34.212 25.169 1.00 91.12 210 HIS A C 1
ATOM 1761 O O . HIS A 1 210 ? -28.800 34.212 26.394 1.00 91.12 210 HIS A O 1
ATOM 1767 N N . ASN A 1 211 ? -27.858 34.395 24.363 1.00 92.06 211 ASN A N 1
ATOM 1768 C CA . ASN A 1 211 ? -26.465 34.538 24.819 1.00 92.06 211 ASN A CA 1
ATOM 1769 C C . ASN A 1 211 ? -25.985 33.382 25.723 1.00 92.06 211 ASN A C 1
ATOM 1771 O O . ASN A 1 211 ? -25.225 33.575 26.674 1.00 92.06 211 ASN A O 1
ATOM 1775 N N . LEU A 1 212 ? -26.437 32.163 25.433 1.00 91.88 212 LEU A N 1
ATOM 1776 C CA . LEU A 1 212 ? -26.049 30.940 26.126 1.00 91.88 212 LEU A CA 1
ATOM 1777 C C . LEU A 1 212 ? -25.101 30.108 25.261 1.00 91.88 212 LEU A C 1
ATOM 1779 O O . LEU A 1 212 ? -25.161 30.109 24.035 1.00 91.88 212 LEU A O 1
ATOM 1783 N N . SER A 1 213 ? -24.245 29.318 25.909 1.00 91.75 213 SER A N 1
ATOM 1784 C CA . SER A 1 213 ? -23.435 28.327 25.197 1.00 91.75 213 SER A CA 1
ATOM 1785 C C . SER A 1 213 ? -24.324 27.216 24.634 1.00 91.75 213 SER A C 1
ATOM 1787 O O . SER A 1 213 ? -25.116 26.635 25.378 1.00 91.75 213 SER A O 1
ATOM 1789 N N . ILE A 1 214 ? -24.118 26.831 23.372 1.00 91.56 214 ILE A N 1
ATOM 1790 C CA . ILE A 1 214 ? -24.782 25.672 22.746 1.00 91.56 214 ILE A CA 1
ATOM 1791 C C . ILE A 1 214 ? -24.616 24.403 23.598 1.00 91.56 214 ILE A C 1
ATOM 1793 O O . ILE A 1 214 ? -25.567 23.649 23.794 1.00 91.56 214 ILE A O 1
ATOM 1797 N N . LYS A 1 215 ? -23.444 24.198 24.219 1.00 91.19 215 LYS A N 1
ATOM 1798 C CA . LYS A 1 215 ? -23.193 23.034 25.091 1.00 91.19 215 LYS A CA 1
ATOM 1799 C C . LYS A 1 215 ? -24.166 22.957 26.275 1.00 91.19 215 LYS A C 1
ATOM 1801 O O . LYS A 1 215 ? -24.464 21.863 26.748 1.00 91.19 215 LYS A O 1
ATOM 1806 N N . SER A 1 216 ? -24.703 24.092 26.736 1.00 90.44 216 SER A N 1
ATOM 1807 C CA . SER A 1 216 ? -25.711 24.126 27.806 1.00 90.44 216 SER A CA 1
ATOM 1808 C C . SER A 1 216 ? -27.066 23.542 27.383 1.00 90.44 216 SER A C 1
ATOM 1810 O O . SER A 1 216 ? -27.894 23.237 28.243 1.00 90.44 216 SER A O 1
ATOM 1812 N N . MET A 1 217 ? -27.294 23.362 26.077 1.00 91.69 217 MET A N 1
ATOM 1813 C CA . MET A 1 217 ? -28.513 22.777 25.524 1.00 91.69 217 MET A CA 1
ATOM 1814 C C . MET A 1 217 ? -28.469 21.248 25.420 1.00 91.69 217 MET A C 1
ATOM 1816 O O . MET A 1 217 ? -29.517 20.612 25.324 1.00 91.69 217 MET A O 1
ATOM 1820 N N . PHE A 1 218 ? -27.287 20.630 25.503 1.00 92.50 218 PHE A N 1
ATOM 1821 C CA . PHE A 1 218 ? -27.113 19.190 25.274 1.00 92.50 218 PHE A CA 1
ATOM 1822 C C . PHE A 1 218 ? -27.962 18.317 26.206 1.00 92.50 218 PHE A C 1
ATOM 1824 O O . PHE A 1 218 ? -28.512 17.292 25.792 1.00 92.50 218 PHE A O 1
ATOM 1831 N N . ASN A 1 219 ? -28.110 18.738 27.463 1.00 90.31 219 ASN A N 1
ATOM 1832 C CA . ASN A 1 219 ? -28.834 17.994 28.489 1.00 90.31 219 ASN A CA 1
ATOM 1833 C C . ASN A 1 219 ? -30.344 18.298 28.538 1.00 90.31 219 ASN A C 1
ATOM 1835 O O . ASN A 1 219 ? -31.049 17.741 29.384 1.00 90.31 219 ASN A O 1
ATOM 1839 N N . LYS A 1 220 ? -30.852 19.187 27.677 1.00 90.69 220 LYS A N 1
ATOM 1840 C CA . LYS A 1 220 ? -32.249 19.640 27.712 1.00 90.69 220 LYS A CA 1
ATOM 1841 C C . LYS A 1 220 ? -33.188 18.572 27.188 1.00 90.69 220 LYS A C 1
ATOM 1843 O O . LYS A 1 220 ? -32.863 17.868 26.247 1.00 90.69 220 LYS A O 1
ATOM 1848 N N . GLN A 1 221 ? -34.364 18.452 27.798 1.00 89.31 221 GLN A N 1
ATOM 1849 C CA . GLN A 1 221 ? -35.272 17.325 27.534 1.00 89.31 221 GLN A CA 1
ATOM 1850 C C . GLN A 1 221 ? -36.667 17.734 27.084 1.00 89.31 221 GLN A C 1
ATOM 1852 O O . GLN A 1 221 ? -37.435 16.887 26.626 1.00 89.31 221 GLN A O 1
ATOM 1857 N N . ARG A 1 222 ? -37.027 19.003 27.279 1.00 88.44 222 ARG A N 1
ATOM 1858 C CA . ARG A 1 222 ? -38.296 19.572 26.837 1.00 88.44 222 ARG A CA 1
ATOM 1859 C C . ARG A 1 222 ? -38.237 21.091 26.829 1.00 88.44 222 ARG A C 1
ATOM 1861 O O . ARG A 1 222 ? -37.437 21.692 27.547 1.00 88.44 222 ARG A O 1
ATOM 1868 N N . TYR A 1 223 ? -39.174 21.679 26.098 1.00 90.00 223 TYR A N 1
ATOM 1869 C CA . TYR A 1 223 ? -39.523 23.086 26.206 1.00 90.00 223 TYR A CA 1
ATOM 1870 C C . TYR A 1 223 ? -40.647 23.279 27.237 1.00 90.00 223 TYR A C 1
ATOM 1872 O O . TYR A 1 223 ? -41.686 22.616 27.167 1.00 90.00 223 TYR A O 1
ATOM 1880 N N . ASN A 1 224 ? -40.446 24.169 28.210 1.00 88.06 224 ASN A N 1
ATOM 1881 C CA . ASN A 1 224 ? -41.456 24.551 29.190 1.00 88.06 224 ASN A CA 1
ATOM 1882 C C . ASN A 1 224 ? -42.172 25.819 28.716 1.00 88.06 224 ASN A C 1
ATOM 1884 O O . ASN A 1 224 ? -41.619 26.912 28.797 1.00 88.06 224 ASN A O 1
ATOM 1888 N N . LYS A 1 225 ? -43.426 25.675 28.273 1.00 87.56 225 LYS A N 1
ATOM 1889 C CA . LYS A 1 225 ? -44.235 26.801 27.780 1.00 87.56 225 LYS A CA 1
ATOM 1890 C C . LYS A 1 225 ? -44.478 27.883 28.838 1.00 87.56 225 LYS A C 1
ATOM 1892 O O . LYS A 1 225 ? -44.503 29.054 28.488 1.00 87.56 225 LYS A O 1
ATOM 1897 N N . ASN A 1 226 ? -44.616 27.511 30.113 1.00 87.31 226 ASN A N 1
ATOM 1898 C CA . ASN A 1 226 ? -44.912 28.463 31.191 1.00 87.31 226 ASN A CA 1
ATOM 1899 C C . ASN A 1 226 ? -43.688 29.305 31.558 1.00 87.31 226 ASN A C 1
ATOM 1901 O O . ASN A 1 226 ? -43.819 30.484 31.859 1.00 87.31 226 ASN A O 1
ATOM 1905 N N . LYS A 1 227 ? -42.499 28.694 31.542 1.00 85.50 227 LYS A N 1
ATOM 1906 C CA . LYS A 1 227 ? -41.231 29.381 31.832 1.00 85.50 227 LYS A CA 1
ATOM 1907 C C . LYS A 1 227 ? -40.537 29.921 30.575 1.00 85.50 227 LYS A C 1
ATOM 1909 O O . LYS A 1 227 ? -39.465 30.500 30.690 1.00 85.50 227 LYS A O 1
ATOM 1914 N N . GLN A 1 228 ? -41.122 29.675 29.398 1.00 86.75 228 GLN A N 1
ATOM 1915 C CA . GLN A 1 228 ? -40.571 29.978 28.073 1.00 86.75 228 GLN A CA 1
ATOM 1916 C C . GLN A 1 228 ? -39.104 29.552 27.895 1.00 86.75 228 GLN A C 1
ATOM 1918 O O . GLN A 1 228 ? -38.319 30.232 27.239 1.00 86.75 228 GLN A O 1
ATOM 1923 N N . CYS A 1 229 ? -38.715 28.415 28.477 1.00 87.88 229 CYS A N 1
ATOM 1924 C CA . CYS A 1 229 ? -37.323 27.976 28.484 1.00 87.88 229 CYS A CA 1
ATOM 1925 C C . CYS A 1 229 ? -37.173 26.459 28.334 1.00 87.88 229 CYS A C 1
ATOM 1927 O O . CYS A 1 229 ? -38.086 25.679 28.623 1.00 87.88 229 CYS A O 1
ATOM 1929 N N . TYR A 1 230 ? -35.990 26.036 27.892 1.00 89.44 230 TYR A N 1
ATOM 1930 C CA . TYR A 1 230 ? -35.609 24.629 27.841 1.00 89.44 230 TYR A CA 1
ATOM 1931 C C . TYR A 1 230 ? -35.108 24.145 29.204 1.00 89.44 230 TYR A C 1
ATOM 1933 O O . TYR A 1 230 ? -34.175 24.713 29.788 1.00 89.44 230 TYR A O 1
ATOM 1941 N N . GLU A 1 231 ? -35.671 23.042 29.697 1.00 87.69 231 GLU A N 1
ATOM 1942 C CA . GLU A 1 231 ? -35.360 22.508 31.028 1.00 87.69 231 GLU A CA 1
ATOM 1943 C C . GLU A 1 231 ? -34.968 21.022 31.023 1.00 87.69 231 GLU A C 1
ATOM 1945 O O . GLU A 1 231 ?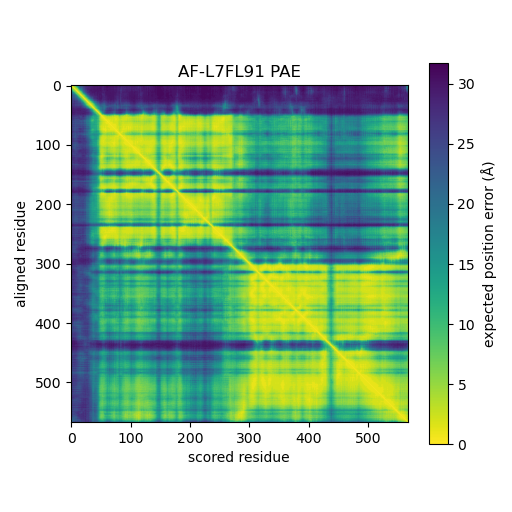 -35.214 20.268 30.074 1.00 87.69 231 GLU A O 1
ATOM 1950 N N . VAL A 1 232 ? -34.315 20.629 32.116 1.00 85.94 232 VAL A N 1
ATOM 1951 C CA . VAL A 1 232 ? -33.945 19.249 32.453 1.00 85.94 232 VAL A CA 1
ATOM 1952 C C . VAL A 1 232 ? -35.036 18.697 33.376 1.00 85.94 232 VAL A C 1
ATOM 1954 O O . VAL A 1 232 ? -35.538 19.436 34.221 1.00 85.94 232 VAL A O 1
ATOM 1957 N N . LYS A 1 233 ? -35.446 17.430 33.231 1.00 79.44 233 LYS A N 1
ATOM 1958 C CA . LYS A 1 233 ? -36.373 16.812 34.196 1.00 79.44 233 LYS A CA 1
ATOM 1959 C C . LYS A 1 233 ? -35.610 16.345 35.436 1.00 79.44 233 LYS A C 1
ATOM 1961 O O . LYS A 1 233 ? -34.605 15.656 35.304 1.00 79.44 233 LYS A O 1
ATOM 1966 N N . ASP A 1 234 ? -36.177 16.583 36.618 1.00 65.38 234 ASP A N 1
ATOM 1967 C CA . ASP A 1 234 ? -35.556 16.315 37.930 1.00 65.38 234 ASP A CA 1
ATOM 1968 C C . ASP A 1 234 ? -35.208 14.841 38.237 1.00 65.38 234 ASP A C 1
ATOM 1970 O O . ASP A 1 234 ? -34.657 14.556 39.296 1.00 65.38 234 ASP A O 1
ATOM 1974 N N . LYS A 1 235 ? -35.534 13.872 37.363 1.00 63.19 235 LYS A N 1
ATOM 1975 C CA . LYS A 1 235 ? -35.363 12.430 37.655 1.00 63.19 235 LYS A CA 1
ATOM 1976 C C . LYS A 1 235 ? -34.955 11.537 36.480 1.00 63.19 235 LYS A C 1
ATOM 1978 O O . LYS A 1 235 ? -34.910 10.326 36.649 1.00 63.19 235 LYS A O 1
ATOM 1983 N N . ASN A 1 236 ? -34.672 12.087 35.300 1.00 58.50 236 ASN A N 1
ATOM 1984 C CA . ASN A 1 236 ? -34.270 11.275 34.148 1.00 58.50 236 ASN A CA 1
ATOM 1985 C C . ASN A 1 236 ? -33.019 11.865 33.511 1.00 58.50 236 ASN A C 1
ATOM 1987 O O . ASN A 1 236 ? -33.067 12.972 32.993 1.00 58.50 236 ASN A O 1
ATOM 1991 N N . SER A 1 237 ? -31.924 11.111 33.473 1.00 63.31 237 SER A N 1
ATOM 1992 C CA . SER A 1 237 ? -30.753 11.401 32.643 1.00 63.31 237 SER A CA 1
ATOM 1993 C C . SER A 1 237 ? -30.803 10.507 31.404 1.00 63.31 237 SER A C 1
ATOM 1995 O O . SER A 1 237 ? -30.000 9.590 31.261 1.00 63.31 237 SER A O 1
ATOM 1997 N N . ASN A 1 238 ? -31.803 10.701 30.537 1.00 77.69 238 ASN A N 1
ATOM 1998 C CA . ASN A 1 238 ? -31.863 9.935 29.292 1.00 77.69 238 ASN A CA 1
ATOM 1999 C C . ASN A 1 238 ? -30.816 10.492 28.319 1.00 77.69 238 ASN A C 1
ATOM 2001 O O . ASN A 1 238 ? -31.085 11.454 27.594 1.00 77.69 238 ASN A O 1
ATOM 2005 N N . THR A 1 239 ? -29.611 9.942 28.390 1.00 89.50 239 THR A N 1
ATOM 2006 C CA . THR A 1 239 ? -28.479 10.248 27.519 1.00 89.50 239 THR A CA 1
ATOM 2007 C C . THR A 1 239 ? -28.450 9.308 26.324 1.00 89.50 239 THR A C 1
ATOM 2009 O O . THR A 1 239 ? -28.995 8.207 26.372 1.00 89.50 239 THR A O 1
ATOM 2012 N N . ILE A 1 240 ? -27.818 9.743 25.241 1.00 92.56 240 ILE A N 1
ATOM 2013 C CA . ILE A 1 240 ? -27.514 8.878 24.099 1.00 92.56 240 ILE A CA 1
ATOM 2014 C C . ILE A 1 240 ? -26.164 8.189 24.286 1.00 92.56 240 ILE A C 1
ATOM 2016 O O . ILE A 1 240 ? -25.309 8.656 25.048 1.00 92.56 240 ILE A O 1
ATOM 2020 N N . LYS A 1 241 ? -25.941 7.124 23.519 1.00 94.06 241 LYS A N 1
ATOM 2021 C CA . LYS A 1 241 ? -24.618 6.523 23.375 1.00 94.06 241 LYS A CA 1
ATOM 2022 C C . LYS A 1 241 ? -23.799 7.253 22.308 1.00 94.06 241 LYS A C 1
ATOM 2024 O O . LYS A 1 241 ? -24.349 7.846 21.380 1.00 94.06 241 LYS A O 1
ATOM 2029 N N . LEU A 1 242 ? -22.471 7.152 22.385 1.00 95.12 242 LEU A N 1
ATOM 2030 C CA . LEU A 1 242 ? -21.566 7.711 21.371 1.00 95.12 242 LEU A CA 1
ATOM 2031 C C . LEU A 1 242 ? -21.856 7.175 19.959 1.00 95.12 242 LEU A C 1
ATOM 2033 O O . LEU A 1 242 ? -21.792 7.924 18.986 1.00 95.12 242 LEU A O 1
ATOM 2037 N N . SER A 1 243 ? -22.237 5.901 19.846 1.00 92.75 243 SER A N 1
ATOM 2038 C CA . SER A 1 243 ? -22.668 5.321 18.568 1.00 92.75 243 SER A CA 1
ATOM 2039 C C . SER A 1 243 ? -23.897 6.011 17.974 1.00 92.75 243 SER A C 1
ATOM 2041 O O . SER A 1 243 ? -23.936 6.219 16.765 1.00 92.75 243 SER A O 1
ATOM 2043 N N . ASP A 1 244 ? -24.866 6.417 18.799 1.00 92.69 244 ASP A N 1
ATOM 2044 C CA . ASP A 1 244 ? -26.079 7.095 18.329 1.00 92.69 244 ASP A CA 1
ATOM 2045 C C . ASP A 1 244 ? -25.751 8.479 17.749 1.00 92.69 244 ASP A C 1
ATOM 2047 O O . ASP A 1 244 ? -26.323 8.874 16.736 1.00 92.69 244 ASP A O 1
ATOM 2051 N N . LEU A 1 245 ? -24.786 9.194 18.343 1.00 94.94 245 LEU A N 1
ATOM 2052 C CA . LEU A 1 245 ? -24.280 10.458 17.801 1.00 94.94 245 LEU A CA 1
ATOM 2053 C C . LEU A 1 245 ? -23.590 10.259 16.445 1.00 94.94 245 LEU A C 1
ATOM 2055 O O . LEU A 1 245 ? -23.833 11.021 15.517 1.00 94.94 245 LEU A O 1
ATOM 2059 N N . ILE A 1 246 ? -22.745 9.237 16.312 1.00 92.94 246 ILE A N 1
ATOM 2060 C CA . ILE A 1 246 ? -22.029 8.962 15.056 1.00 92.94 246 ILE A CA 1
ATOM 2061 C C . ILE A 1 246 ? -23.010 8.565 13.946 1.00 92.94 246 ILE A C 1
ATOM 2063 O O . ILE A 1 246 ? -22.882 9.038 12.819 1.00 92.94 246 ILE A O 1
ATOM 2067 N N . ILE A 1 247 ? -24.020 7.751 14.270 1.00 90.25 247 ILE A N 1
ATOM 2068 C CA . ILE A 1 247 ? -25.112 7.409 13.349 1.00 90.25 247 ILE A CA 1
ATOM 2069 C C . ILE A 1 247 ? -25.887 8.668 12.946 1.00 90.25 247 ILE A C 1
ATOM 2071 O O . ILE A 1 247 ? -26.121 8.875 11.761 1.00 90.25 247 ILE A O 1
ATOM 2075 N N . TYR A 1 248 ? -26.218 9.545 13.899 1.00 92.38 248 TYR A N 1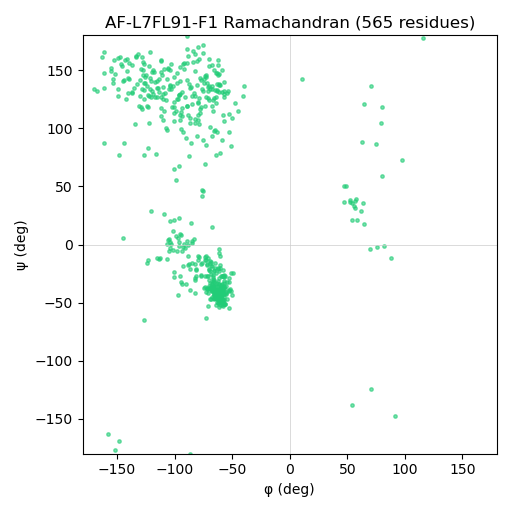
ATOM 2076 C CA . TYR A 1 248 ? -26.880 10.816 13.606 1.00 92.38 248 TYR A CA 1
ATOM 2077 C C . TYR A 1 248 ? -26.073 11.669 12.616 1.00 92.38 248 TYR A C 1
ATOM 2079 O O . TYR A 1 248 ? -26.632 12.133 11.627 1.00 92.38 248 TYR A O 1
ATOM 2087 N N . ILE A 1 249 ? -24.763 11.837 12.831 1.00 92.62 249 ILE A N 1
ATOM 2088 C CA . ILE A 1 249 ? -23.894 12.619 11.933 1.00 92.62 249 ILE A CA 1
ATOM 2089 C C . ILE A 1 249 ? -23.844 11.989 10.537 1.00 92.62 249 ILE A C 1
ATOM 2091 O O . ILE A 1 249 ? -23.971 12.702 9.543 1.00 92.62 249 ILE A O 1
ATOM 2095 N N . ARG A 1 250 ? -23.718 10.657 10.449 1.00 89.56 250 ARG A N 1
ATOM 2096 C CA . ARG A 1 250 ? -23.777 9.928 9.172 1.00 89.56 250 ARG A CA 1
ATOM 2097 C C . ARG A 1 250 ? -25.082 10.216 8.433 1.00 89.56 250 ARG A C 1
ATOM 2099 O O . ARG A 1 250 ? -25.045 10.592 7.266 1.00 89.56 250 ARG A O 1
ATOM 2106 N N . ASP A 1 251 ? -26.213 10.058 9.113 1.00 88.38 251 ASP A N 1
ATOM 2107 C CA . ASP A 1 251 ? -27.545 10.175 8.513 1.00 88.38 251 ASP A CA 1
ATOM 2108 C C . ASP A 1 251 ? -27.880 11.626 8.097 1.00 88.38 251 ASP A C 1
ATOM 2110 O O . ASP A 1 251 ? -28.790 11.842 7.300 1.00 88.38 251 ASP A O 1
ATOM 2114 N N . HIS A 1 252 ? -27.110 12.613 8.576 1.00 89.75 252 HIS A N 1
ATOM 2115 C CA . HIS A 1 252 ? -27.178 14.025 8.174 1.00 89.75 252 HIS A CA 1
ATOM 2116 C C . HIS A 1 252 ? -26.034 14.440 7.229 1.00 89.75 252 HIS A C 1
ATOM 2118 O O . HIS A 1 252 ? -25.745 15.625 7.097 1.00 89.75 252 HIS A O 1
ATOM 2124 N N . ASN A 1 253 ? -25.372 13.488 6.556 1.00 89.94 253 ASN A N 1
ATOM 2125 C CA . ASN A 1 253 ? -24.266 13.744 5.619 1.00 89.94 253 ASN A CA 1
ATOM 2126 C C . ASN A 1 253 ? -23.097 14.540 6.230 1.00 89.94 253 ASN A C 1
ATOM 2128 O O . ASN A 1 253 ? -22.439 15.319 5.538 1.00 89.94 253 ASN A O 1
ATOM 2132 N N . GLY A 1 254 ? -22.828 14.342 7.520 1.00 91.06 254 GLY A N 1
ATOM 2133 C CA . GLY A 1 254 ? -21.819 15.081 8.275 1.00 91.06 254 GLY A CA 1
ATOM 2134 C C . GLY A 1 254 ? -20.387 14.574 8.162 1.00 91.06 254 GLY A C 1
ATOM 2135 O O . GLY A 1 254 ? -19.514 15.093 8.854 1.00 91.06 254 GLY A O 1
ATOM 2136 N N . PHE A 1 255 ? -20.142 13.567 7.322 1.00 90.62 255 PHE A N 1
ATOM 2137 C CA . PHE A 1 255 ? -18.827 12.977 7.092 1.00 90.62 255 PHE A CA 1
ATOM 2138 C C . PHE A 1 255 ? -18.359 13.198 5.653 1.00 90.62 255 PHE A C 1
ATOM 2140 O O . PHE A 1 255 ? -19.145 13.074 4.714 1.00 90.62 255 PHE A O 1
ATOM 2147 N N . GLU A 1 256 ? -17.068 13.473 5.491 1.00 86.88 256 GLU A N 1
ATOM 2148 C CA . GLU A 1 256 ? -16.388 13.626 4.203 1.00 86.88 256 GLU A CA 1
ATOM 2149 C C . GLU A 1 256 ? -15.170 12.695 4.131 1.00 86.88 256 GLU A C 1
ATOM 2151 O O . GLU A 1 256 ? -14.488 12.492 5.140 1.00 86.88 256 GLU A O 1
ATOM 2156 N N . PRO A 1 257 ? -14.917 12.049 2.977 1.00 83.06 257 PRO A N 1
ATOM 2157 C CA . PRO A 1 257 ? -13.828 11.091 2.847 1.00 83.06 257 PRO A CA 1
ATOM 2158 C C . PRO A 1 257 ? -12.473 11.794 2.844 1.00 83.06 257 PRO A C 1
ATOM 2160 O O . PRO A 1 257 ? -12.287 12.796 2.156 1.00 83.06 257 PRO A O 1
ATOM 2163 N N . TYR A 1 258 ? -11.496 11.203 3.530 1.00 78.94 258 TYR A N 1
ATOM 2164 C CA . TYR A 1 258 ? -10.103 11.613 3.361 1.00 78.94 258 TYR A CA 1
ATOM 2165 C C . TYR A 1 258 ? -9.634 11.389 1.919 1.00 78.94 258 TYR A C 1
ATOM 2167 O O . TYR A 1 258 ? -10.019 10.410 1.267 1.00 78.94 258 TYR A O 1
ATOM 2175 N N . SER A 1 259 ? -8.749 12.258 1.428 1.00 69.12 259 SER A N 1
ATOM 2176 C CA . SER A 1 259 ? -8.117 12.054 0.129 1.00 69.12 259 SER A CA 1
ATOM 2177 C C . SER A 1 259 ? -7.134 10.878 0.176 1.00 69.12 259 SER A C 1
ATOM 2179 O O . SER A 1 259 ? -6.629 10.480 1.231 1.00 69.12 259 SER A O 1
ATOM 2181 N N . LEU A 1 260 ? -6.805 10.317 -0.992 1.00 63.31 260 LEU A N 1
ATOM 2182 C CA . LEU A 1 260 ? -5.784 9.269 -1.076 1.00 63.31 260 LEU A CA 1
ATOM 2183 C C . LEU A 1 260 ? -4.430 9.763 -0.541 1.00 63.31 260 LEU A C 1
ATOM 2185 O O . LEU A 1 260 ? -3.724 8.992 0.105 1.00 63.31 260 LEU A O 1
ATOM 2189 N N . SER A 1 261 ? -4.089 11.034 -0.784 1.00 63.69 261 SER A N 1
ATOM 2190 C CA . SER A 1 261 ? -2.860 11.646 -0.272 1.00 63.69 261 SER A CA 1
ATOM 2191 C C . SER A 1 261 ? -2.828 11.604 1.253 1.00 63.69 261 SER A C 1
ATOM 2193 O O . SER A 1 261 ? -1.864 11.097 1.823 1.00 63.69 261 SER A O 1
ATOM 2195 N N . ASP A 1 262 ? -3.919 12.013 1.904 1.00 67.56 262 ASP A N 1
ATOM 2196 C CA . ASP A 1 262 ? -4.033 12.039 3.367 1.00 67.56 262 ASP A CA 1
ATOM 2197 C C . ASP A 1 262 ? -3.773 10.649 3.968 1.00 67.56 262 ASP A C 1
ATOM 2199 O O . ASP A 1 262 ? -2.990 10.478 4.904 1.00 67.56 262 ASP A O 1
ATOM 2203 N N . VAL A 1 263 ? -4.375 9.615 3.374 1.00 68.69 263 VAL A N 1
ATOM 2204 C CA . VAL A 1 263 ? -4.278 8.231 3.859 1.00 68.69 263 VAL A CA 1
ATOM 2205 C C . VAL A 1 263 ? -2.905 7.605 3.570 1.00 68.69 263 VAL A C 1
ATOM 2207 O O . VAL A 1 263 ? -2.467 6.723 4.312 1.00 68.69 263 VAL A O 1
ATOM 2210 N N . LEU A 1 264 ? -2.185 8.039 2.527 1.00 65.94 264 LEU A N 1
ATOM 2211 C CA . LEU A 1 264 ? -0.862 7.495 2.177 1.00 65.94 264 LEU A CA 1
ATOM 2212 C C . LEU A 1 264 ? 0.213 7.785 3.235 1.00 65.94 264 LEU A C 1
ATOM 2214 O O . LEU A 1 264 ? 1.188 7.026 3.297 1.00 65.94 264 LEU A O 1
ATOM 2218 N N . HIS A 1 265 ? 0.023 8.825 4.052 1.00 68.06 265 HIS A N 1
ATOM 2219 C CA . HIS A 1 265 ? 0.900 9.186 5.170 1.00 68.06 265 HIS A CA 1
ATOM 2220 C C . HIS A 1 265 ? 0.669 8.335 6.428 1.00 68.06 265 HIS A C 1
ATOM 2222 O O . HIS A 1 265 ? 1.508 8.327 7.330 1.00 68.06 265 HIS A O 1
ATOM 2228 N N . LEU A 1 266 ? -0.430 7.577 6.502 1.00 72.81 266 LEU A N 1
ATOM 2229 C CA . LEU A 1 266 ? -0.702 6.718 7.649 1.00 72.81 266 LEU A CA 1
ATOM 2230 C C . LEU A 1 266 ? 0.249 5.515 7.675 1.00 72.81 266 LEU A C 1
ATOM 2232 O O . LEU A 1 266 ? 0.305 4.710 6.740 1.00 72.81 266 LEU A O 1
ATOM 2236 N N . LYS A 1 267 ? 0.936 5.322 8.809 1.00 72.19 267 LYS A N 1
ATOM 2237 C CA . LYS A 1 267 ? 1.702 4.096 9.084 1.00 72.19 267 LYS A CA 1
ATOM 2238 C C . LYS A 1 267 ? 0.765 2.885 8.986 1.00 72.19 267 LYS A C 1
ATOM 2240 O O . LYS A 1 267 ? -0.288 2.877 9.619 1.00 72.19 267 LYS A O 1
ATOM 2245 N N . SER A 1 268 ? 1.101 1.869 8.191 1.00 66.94 268 SER A N 1
ATOM 2246 C CA . SER A 1 268 ? 0.309 0.626 8.112 1.00 66.94 268 SER A CA 1
ATOM 2247 C C . SER A 1 268 ? 0.640 -0.359 9.232 1.00 66.94 268 SER A C 1
ATOM 2249 O O . SER A 1 268 ? -0.207 -1.170 9.609 1.00 66.94 268 SER A O 1
ATOM 2251 N N . ASP A 1 269 ? 1.882 -0.291 9.708 1.00 70.38 269 ASP A N 1
ATOM 2252 C CA . ASP A 1 269 ? 2.385 -1.019 10.862 1.00 70.38 269 ASP A CA 1
ATOM 2253 C C . ASP A 1 269 ? 2.452 -0.045 12.037 1.00 70.38 269 ASP A C 1
ATOM 2255 O O . ASP A 1 269 ? 3.119 0.986 11.950 1.00 70.38 269 ASP A O 1
ATOM 2259 N N . LEU A 1 270 ? 1.697 -0.350 13.083 1.00 72.81 270 LEU A N 1
ATOM 2260 C CA . LEU A 1 270 ? 1.634 0.414 14.323 1.00 72.81 270 LEU A CA 1
ATOM 2261 C C . LEU A 1 270 ? 2.572 -0.161 15.383 1.00 72.81 270 LEU A C 1
ATOM 2263 O O . LEU A 1 270 ? 2.508 0.249 16.537 1.00 72.81 270 LEU A O 1
ATOM 2267 N N . SER A 1 271 ? 3.432 -1.122 15.026 1.00 61.16 271 SER A N 1
ATOM 2268 C CA . SER A 1 271 ? 4.542 -1.469 15.898 1.00 61.16 271 SER A CA 1
ATOM 2269 C C . SER A 1 271 ? 5.582 -0.357 15.850 1.00 61.16 271 SER A C 1
ATOM 2271 O O . SER A 1 271 ? 6.554 -0.425 15.098 1.00 61.16 271 SER A O 1
ATOM 2273 N N . GLU A 1 272 ? 5.395 0.670 16.668 1.00 55.53 272 GLU A N 1
ATOM 2274 C CA . GLU A 1 272 ? 6.568 1.237 17.316 1.00 55.53 272 GLU A CA 1
ATOM 2275 C C . GLU A 1 272 ? 7.102 0.127 18.218 1.00 55.53 272 GLU A C 1
ATOM 2277 O O . GLU A 1 272 ? 6.340 -0.463 18.987 1.00 55.53 272 GLU A O 1
ATOM 2282 N N . TYR A 1 273 ? 8.359 -0.273 17.996 1.00 51.00 273 TYR A N 1
ATOM 2283 C CA . TYR A 1 273 ? 9.020 -1.274 18.830 1.00 51.00 273 TYR A CA 1
ATOM 2284 C C . TYR A 1 273 ? 8.762 -0.877 20.273 1.00 51.00 273 TYR A C 1
ATOM 2286 O O . TYR A 1 273 ? 9.036 0.268 20.641 1.00 51.00 273 TYR A O 1
ATOM 2294 N N . VAL A 1 274 ? 8.151 -1.774 21.045 1.00 52.81 274 VAL A N 1
ATOM 2295 C CA . VAL A 1 274 ? 7.841 -1.485 22.439 1.00 52.81 274 VAL A CA 1
ATOM 2296 C C . VAL A 1 274 ? 9.192 -1.406 23.138 1.00 52.81 274 VAL A C 1
ATOM 2298 O O . VAL A 1 274 ? 9.797 -2.412 23.478 1.00 52.81 274 VAL A O 1
ATOM 2301 N N . LEU A 1 275 ? 9.721 -0.185 23.228 1.00 47.03 275 LEU A N 1
ATOM 2302 C CA . LEU A 1 275 ? 10.998 0.132 23.864 1.00 47.03 275 LEU A CA 1
ATOM 2303 C C . LEU A 1 275 ? 10.896 0.029 25.386 1.00 47.03 275 LEU A C 1
ATOM 2305 O O . LEU A 1 275 ? 11.911 0.116 26.075 1.00 47.03 275 LEU A O 1
ATOM 2309 N N . GLN A 1 276 ? 9.682 -0.124 25.919 1.00 51.66 276 GLN A N 1
ATOM 2310 C CA . GLN A 1 276 ? 9.491 -0.322 27.340 1.00 51.66 276 GLN A CA 1
ATOM 2311 C C . GLN A 1 276 ? 9.977 -1.715 27.728 1.00 51.66 276 GLN A C 1
ATOM 2313 O O . GLN A 1 276 ? 9.726 -2.714 27.055 1.00 51.66 276 GLN A O 1
ATOM 2318 N N . SER A 1 277 ? 10.760 -1.731 28.803 1.00 53.94 277 SER A N 1
ATOM 2319 C CA . SER A 1 277 ? 11.278 -2.920 29.454 1.00 53.94 277 SER A CA 1
ATOM 2320 C C . SER A 1 277 ? 10.166 -3.950 29.598 1.00 53.94 277 SER A C 1
ATOM 2322 O O . SER A 1 277 ? 9.207 -3.719 30.330 1.00 53.94 277 S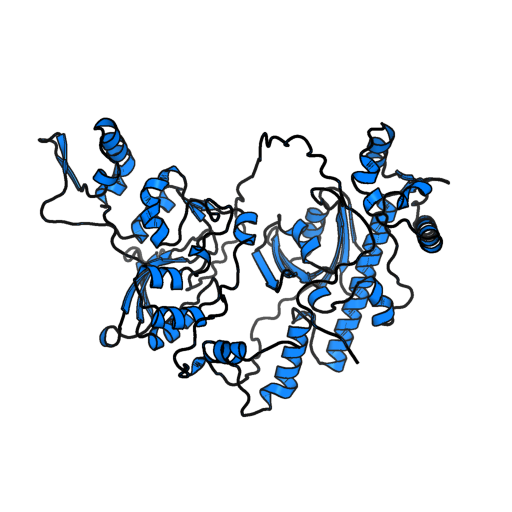ER A O 1
ATOM 2324 N N . LEU A 1 278 ? 10.295 -5.092 28.921 1.00 61.44 278 LEU A N 1
ATOM 2325 C CA . LEU A 1 278 ? 9.417 -6.226 29.176 1.00 61.44 278 LEU A CA 1
ATOM 2326 C C . LEU A 1 278 ? 9.544 -6.591 30.657 1.00 61.44 278 LEU A C 1
ATOM 2328 O O . LEU A 1 278 ? 10.553 -7.147 31.085 1.00 61.44 278 LEU A O 1
ATOM 2332 N N . ASN A 1 279 ? 8.519 -6.258 31.439 1.00 59.38 279 ASN A N 1
ATOM 2333 C CA . ASN A 1 279 ? 8.524 -6.475 32.886 1.00 59.38 279 ASN A CA 1
ATOM 2334 C C . ASN A 1 279 ? 8.362 -7.963 33.249 1.00 59.38 279 ASN A C 1
ATOM 2336 O O . ASN A 1 279 ? 8.593 -8.353 34.390 1.00 59.38 279 ASN A O 1
ATOM 2340 N N . THR A 1 280 ? 7.966 -8.804 32.284 1.00 63.78 280 THR A N 1
ATOM 2341 C CA . THR A 1 280 ? 7.751 -10.245 32.461 1.00 63.78 280 THR A CA 1
ATOM 2342 C C . THR A 1 280 ? 8.266 -11.044 31.262 1.00 63.78 280 THR A C 1
ATOM 2344 O O . THR A 1 280 ? 8.117 -10.633 30.111 1.00 63.78 280 THR A O 1
ATOM 2347 N N . LEU A 1 281 ? 8.842 -12.221 31.536 1.00 70.06 281 LEU A N 1
ATOM 2348 C CA . LEU A 1 281 ? 9.230 -13.213 30.519 1.00 70.06 281 LEU A CA 1
ATOM 2349 C C . LEU A 1 281 ? 8.120 -14.242 30.241 1.00 70.06 281 LEU A C 1
ATOM 2351 O O . LEU A 1 281 ? 8.300 -15.143 29.422 1.00 70.06 281 LEU A O 1
ATOM 2355 N N . GLU A 1 282 ? 6.978 -14.124 30.921 1.00 75.94 282 GLU A N 1
ATOM 2356 C CA . GLU A 1 282 ? 5.804 -14.954 30.668 1.00 75.94 282 GLU A CA 1
ATOM 2357 C C . GLU A 1 282 ? 5.132 -14.547 29.353 1.00 75.94 282 GLU A C 1
ATOM 2359 O O . GLU A 1 282 ? 4.803 -13.376 29.124 1.00 75.94 282 GLU A O 1
ATOM 2364 N N . TYR A 1 283 ? 4.921 -15.540 28.490 1.00 77.38 283 TYR A N 1
ATOM 2365 C CA . TYR A 1 283 ? 4.333 -15.377 27.167 1.00 77.38 283 TYR A CA 1
ATOM 2366 C C . TYR A 1 283 ? 3.152 -16.332 26.970 1.00 77.38 283 TYR A C 1
ATOM 2368 O O . TYR A 1 283 ? 3.086 -17.427 27.532 1.00 77.38 283 TYR A O 1
ATOM 2376 N N . LEU A 1 284 ? 2.196 -15.904 26.155 1.00 77.81 284 LEU A N 1
ATOM 2377 C CA . LEU A 1 284 ? 0.979 -16.628 25.843 1.00 77.81 284 LEU A CA 1
ATOM 2378 C C . LEU A 1 284 ? 1.284 -17.811 24.913 1.00 77.81 284 LEU A C 1
ATOM 2380 O O . LEU A 1 284 ? 2.113 -17.694 24.007 1.00 77.81 284 LEU A O 1
ATOM 2384 N N . PRO A 1 285 ? 0.575 -18.949 25.044 1.00 77.62 285 PRO A N 1
ATOM 2385 C CA . PRO A 1 285 ? 0.851 -20.135 24.234 1.00 77.62 285 PRO A CA 1
ATOM 2386 C C . PRO A 1 285 ? 0.838 -19.887 22.721 1.00 77.62 285 PRO A C 1
ATOM 2388 O O . PRO A 1 285 ? 1.608 -20.517 22.002 1.00 77.62 285 PRO A O 1
ATOM 2391 N N . PHE A 1 286 ? 0.004 -18.961 22.234 1.00 77.12 286 PHE A N 1
ATOM 2392 C CA . PHE A 1 286 ? -0.104 -18.630 20.810 1.00 77.12 286 PHE A CA 1
ATOM 2393 C C . PHE A 1 286 ? 1.004 -17.693 20.295 1.00 77.12 286 PHE A C 1
ATOM 2395 O O . PHE A 1 286 ? 1.136 -17.524 19.080 1.00 77.12 286 PHE A O 1
ATOM 2402 N N . GLU A 1 287 ? 1.818 -17.104 21.181 1.00 77.69 287 GLU A N 1
ATOM 2403 C CA . GLU A 1 287 ? 3.002 -16.314 20.809 1.00 77.69 287 GLU A CA 1
ATOM 2404 C C . GLU A 1 287 ? 4.129 -17.194 20.268 1.00 77.69 287 GLU A C 1
ATOM 2406 O O . GLU A 1 287 ? 5.064 -16.687 19.651 1.00 77.69 287 GLU A O 1
ATOM 2411 N N . THR A 1 288 ? 4.017 -18.516 20.421 1.00 84.75 288 THR A N 1
ATOM 2412 C CA . THR A 1 288 ? 4.854 -19.485 19.716 1.00 84.75 288 THR A CA 1
ATOM 2413 C C . THR A 1 288 ? 3.986 -20.496 18.985 1.00 84.75 288 THR A C 1
ATOM 2415 O O . THR A 1 288 ? 2.935 -20.912 19.465 1.00 84.75 288 THR A O 1
ATOM 2418 N N . ARG A 1 289 ? 4.419 -20.942 17.810 1.00 84.12 289 ARG A N 1
ATOM 2419 C CA . ARG A 1 289 ? 3.733 -22.019 17.092 1.00 84.12 289 ARG A CA 1
ATOM 2420 C C . ARG A 1 289 ? 4.702 -22.878 16.306 1.00 84.12 289 ARG A C 1
ATOM 2422 O O . ARG A 1 289 ? 5.779 -22.433 15.913 1.00 84.12 289 ARG A O 1
ATOM 2429 N N . LYS A 1 290 ? 4.301 -24.123 16.055 1.00 85.44 290 LYS A N 1
ATOM 2430 C CA . LYS A 1 290 ? 5.051 -25.020 15.174 1.00 85.44 290 LYS A CA 1
ATOM 2431 C C . LYS A 1 290 ? 5.067 -24.466 13.750 1.00 85.44 290 LYS A C 1
ATOM 2433 O O . LYS A 1 290 ? 4.114 -23.823 13.305 1.00 85.44 290 LYS A O 1
ATOM 2438 N N . ILE A 1 291 ? 6.161 -24.721 13.042 1.00 84.25 291 ILE A N 1
ATOM 2439 C CA . ILE A 1 291 ? 6.317 -24.301 11.653 1.00 84.25 291 ILE A CA 1
ATOM 2440 C C . ILE A 1 291 ? 5.549 -25.272 10.766 1.00 84.25 291 ILE A C 1
ATOM 2442 O O . ILE A 1 291 ? 5.992 -26.384 10.506 1.00 84.25 291 ILE A O 1
ATOM 2446 N N . GLU A 1 292 ? 4.386 -24.836 10.299 1.00 80.75 292 GLU A N 1
ATOM 2447 C CA . GLU A 1 292 ? 3.534 -25.626 9.414 1.00 80.75 292 GLU A CA 1
ATOM 2448 C C . GLU A 1 292 ? 3.631 -25.134 7.969 1.00 80.75 292 GLU A C 1
ATOM 2450 O O . GLU A 1 292 ? 3.555 -23.927 7.692 1.00 80.75 292 GLU A O 1
ATOM 2455 N N . ILE A 1 293 ? 3.736 -26.083 7.038 1.00 78.44 293 ILE A N 1
ATOM 2456 C CA . ILE A 1 293 ? 3.534 -25.841 5.611 1.00 78.44 293 ILE A CA 1
ATOM 2457 C C . ILE A 1 293 ? 2.027 -25.890 5.365 1.00 78.44 293 ILE A C 1
ATOM 2459 O O . ILE A 1 293 ? 1.404 -26.944 5.452 1.00 78.44 293 ILE A O 1
ATOM 2463 N N . LYS A 1 294 ? 1.421 -24.732 5.101 1.00 69.00 294 LYS A N 1
ATOM 2464 C CA . LYS A 1 294 ? -0.009 -24.649 4.791 1.00 69.00 294 LYS A CA 1
ATOM 2465 C C . LYS A 1 294 ? -0.201 -24.700 3.285 1.00 69.00 294 LYS A C 1
ATOM 2467 O O . LYS A 1 294 ? 0.219 -23.779 2.588 1.00 69.00 294 LYS A O 1
ATOM 2472 N N . GLU A 1 295 ? -0.887 -25.729 2.802 1.00 62.00 295 GLU A N 1
ATOM 2473 C CA . GLU A 1 295 ? -1.388 -25.743 1.431 1.00 62.00 295 GLU A CA 1
ATOM 2474 C C . GLU A 1 295 ? -2.457 -24.661 1.265 1.00 62.00 295 GLU A C 1
ATOM 2476 O O . GLU A 1 295 ? -3.428 -24.563 2.026 1.00 62.00 295 GLU A O 1
ATOM 2481 N N . ASN A 1 296 ? -2.259 -23.798 0.275 1.00 57.50 296 ASN A N 1
ATOM 2482 C CA . ASN A 1 296 ? -3.148 -22.678 0.033 1.00 57.50 296 ASN A CA 1
ATOM 2483 C C . ASN A 1 296 ? -4.376 -23.189 -0.735 1.00 57.50 296 ASN A C 1
ATOM 2485 O O . ASN A 1 296 ? -4.364 -23.251 -1.956 1.00 57.50 296 ASN A O 1
ATOM 2489 N N . LYS A 1 297 ? -5.454 -23.549 -0.027 1.00 55.81 297 LYS A N 1
ATOM 2490 C CA . LYS A 1 297 ? -6.704 -24.093 -0.611 1.00 55.81 297 LYS A CA 1
ATOM 2491 C C . LYS A 1 297 ? -7.519 -23.095 -1.459 1.00 55.81 297 LYS A C 1
ATOM 2493 O O . LYS A 1 297 ? -8.713 -23.296 -1.675 1.00 55.81 297 LYS A O 1
ATOM 2498 N N . ARG A 1 298 ? -6.942 -21.961 -1.868 1.00 60.03 298 ARG A N 1
ATOM 2499 C CA . ARG A 1 298 ? -7.655 -20.971 -2.688 1.00 60.03 298 ARG A CA 1
ATOM 2500 C C . ARG A 1 298 ? -7.715 -21.466 -4.129 1.00 60.03 298 ARG A C 1
ATOM 2502 O O . ARG A 1 298 ? -6.736 -22.019 -4.613 1.00 60.03 298 ARG A O 1
ATOM 2509 N N . LYS A 1 299 ? -8.850 -21.240 -4.800 1.00 64.62 299 LYS A N 1
ATOM 2510 C CA . LYS A 1 299 ? -8.971 -21.485 -6.242 1.00 64.62 299 LYS A CA 1
ATOM 2511 C C . LYS A 1 299 ? -7.872 -20.714 -6.970 1.00 64.62 299 LYS A C 1
ATOM 2513 O O . LYS A 1 299 ? -7.678 -19.530 -6.689 1.00 64.62 299 LYS A O 1
ATOM 2518 N N . GLU A 1 300 ? -7.164 -21.404 -7.854 1.00 69.31 300 GLU A N 1
ATOM 2519 C CA . GLU A 1 300 ? -6.167 -20.790 -8.720 1.00 69.31 300 GLU A CA 1
ATOM 2520 C C . GLU A 1 300 ? -6.888 -19.803 -9.643 1.00 69.31 300 GLU A C 1
ATOM 2522 O O . GLU A 1 300 ? -7.930 -20.118 -10.222 1.00 69.31 300 GLU A O 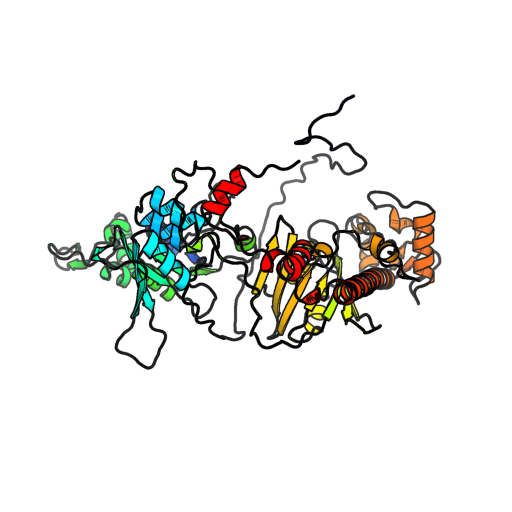1
ATOM 2527 N N . VAL A 1 301 ? -6.400 -18.567 -9.665 1.00 79.75 301 VAL A N 1
ATOM 2528 C CA . VAL A 1 301 ? -6.915 -17.522 -10.546 1.00 79.75 301 VAL A CA 1
ATOM 2529 C C . VAL A 1 301 ? -6.017 -17.517 -11.767 1.00 79.75 301 VAL A C 1
ATOM 2531 O O . VAL A 1 301 ? -4.797 -17.460 -11.621 1.00 79.75 301 VAL A O 1
ATOM 2534 N N . ASP A 1 302 ? -6.619 -17.590 -12.949 1.00 85.56 302 ASP A N 1
ATOM 2535 C CA . ASP A 1 302 ? -5.872 -17.472 -14.194 1.00 85.56 302 ASP A CA 1
ATOM 2536 C C . ASP A 1 302 ? -5.388 -16.025 -14.367 1.00 85.56 302 ASP A C 1
ATOM 2538 O O . ASP A 1 302 ? -6.171 -15.071 -14.291 1.00 85.56 302 ASP A O 1
ATOM 2542 N N . HIS A 1 303 ? -4.077 -15.870 -14.531 1.00 93.50 303 HIS A N 1
ATOM 2543 C CA . HIS A 1 303 ? -3.390 -14.587 -14.588 1.00 93.50 303 HIS A CA 1
ATOM 2544 C C . HIS A 1 303 ? -2.609 -14.476 -15.896 1.00 93.50 303 HIS A C 1
ATOM 2546 O O . HIS A 1 303 ? -1.759 -15.308 -16.204 1.00 93.50 303 HIS A O 1
ATOM 2552 N N . SER A 1 304 ? -2.808 -13.376 -16.622 1.00 96.56 304 SER A N 1
ATOM 2553 C CA . SER A 1 304 ? -1.883 -12.968 -17.683 1.00 96.56 304 SER A CA 1
ATOM 2554 C C . SER A 1 304 ? -0.753 -12.120 -17.096 1.00 96.56 304 SER A C 1
ATOM 2556 O O . SER A 1 304 ? -1.030 -11.190 -16.333 1.00 96.56 304 SER A O 1
ATOM 2558 N N . TYR A 1 305 ? 0.491 -12.387 -17.489 1.00 98.12 305 TYR A N 1
ATOM 2559 C CA . TYR A 1 305 ? 1.670 -11.679 -16.985 1.00 98.12 305 TYR A CA 1
ATOM 2560 C C . TYR A 1 305 ? 2.221 -10.693 -18.011 1.00 98.12 305 TYR A C 1
ATOM 2562 O O . TYR A 1 305 ? 2.398 -11.042 -19.176 1.00 98.12 305 TYR A O 1
ATOM 2570 N N . TRP A 1 306 ? 2.520 -9.481 -17.559 1.00 98.62 306 TRP A N 1
ATOM 2571 C CA . TRP A 1 306 ? 2.945 -8.354 -18.384 1.00 98.62 306 TRP A CA 1
ATOM 2572 C C . TRP A 1 306 ? 4.162 -7.661 -17.772 1.00 98.62 306 TRP A C 1
ATOM 2574 O O . TRP A 1 306 ? 4.457 -7.823 -16.586 1.00 98.62 306 TRP A O 1
ATOM 2584 N N . TYR A 1 307 ? 4.849 -6.876 -18.588 1.00 98.62 307 TYR A N 1
ATOM 2585 C CA . TYR A 1 307 ? 5.986 -6.040 -18.217 1.00 98.62 307 TYR A CA 1
ATOM 2586 C C . TYR A 1 307 ? 5.762 -4.665 -18.807 1.00 98.62 307 TYR A C 1
ATOM 2588 O O . TYR A 1 307 ? 5.315 -4.596 -19.951 1.00 98.62 307 TYR A O 1
ATOM 2596 N N . ALA A 1 308 ? 6.045 -3.612 -18.052 1.00 98.56 308 ALA A N 1
ATOM 2597 C CA . ALA A 1 308 ? 5.825 -2.248 -18.500 1.00 98.56 308 ALA A CA 1
ATOM 2598 C C . ALA A 1 308 ? 6.843 -1.286 -17.891 1.00 98.56 308 ALA A C 1
ATOM 2600 O O . ALA A 1 308 ? 7.468 -1.602 -16.876 1.00 98.56 308 ALA A O 1
ATOM 2601 N N . ASP A 1 309 ? 6.971 -0.132 -18.534 1.00 98.06 309 ASP A N 1
ATOM 2602 C CA . ASP A 1 309 ? 7.823 0.980 -18.125 1.00 98.06 309 ASP A CA 1
ATOM 2603 C C . ASP A 1 309 ? 7.215 2.299 -18.634 1.00 98.06 309 ASP A C 1
ATOM 2605 O O . ASP A 1 309 ? 6.551 2.295 -19.680 1.00 98.06 309 ASP A O 1
ATOM 2609 N N . PHE A 1 310 ? 7.371 3.392 -17.880 1.00 95.75 310 PHE A N 1
ATOM 2610 C CA . PHE A 1 310 ? 6.904 4.725 -18.271 1.00 95.75 310 PHE A CA 1
ATOM 2611 C C . PHE A 1 310 ? 8.067 5.684 -18.502 1.00 95.75 310 PHE A C 1
ATOM 2613 O O . PHE A 1 310 ? 8.974 5.778 -17.682 1.00 95.75 310 PHE A O 1
ATOM 2620 N N . GLU A 1 311 ? 7.914 6.544 -19.508 1.00 92.12 311 GLU A N 1
ATOM 2621 C CA . GLU A 1 311 ? 8.673 7.790 -19.590 1.00 92.12 311 GLU A CA 1
ATOM 2622 C C . GLU A 1 311 ? 7.814 8.968 -19.142 1.00 92.12 311 GLU A C 1
ATOM 2624 O O . GLU A 1 311 ? 6.637 9.099 -19.510 1.00 92.12 311 GLU A O 1
ATOM 2629 N N . ALA A 1 312 ? 8.417 9.839 -18.338 1.00 86.94 312 ALA A N 1
ATOM 2630 C CA . ALA A 1 312 ? 7.749 10.977 -17.725 1.00 86.94 312 ALA A CA 1
ATOM 2631 C C . ALA A 1 312 ? 8.651 12.214 -17.685 1.00 86.94 312 ALA A C 1
ATOM 2633 O O . ALA A 1 312 ? 9.873 12.120 -17.791 1.00 86.94 312 ALA A O 1
ATOM 2634 N N . SER A 1 313 ? 8.042 13.392 -17.539 1.00 79.62 313 SER A N 1
ATOM 2635 C CA . SER A 1 313 ? 8.786 14.646 -17.373 1.00 79.62 313 SER A CA 1
ATOM 2636 C C . SER A 1 313 ? 9.641 14.632 -16.098 1.00 79.62 313 SER A C 1
ATOM 2638 O O . SER A 1 313 ? 9.226 14.085 -15.081 1.00 79.62 313 SER A O 1
ATOM 2640 N N . THR A 1 314 ? 10.813 15.271 -16.139 1.00 68.31 314 THR A N 1
ATOM 2641 C CA . THR A 1 314 ? 11.843 15.195 -15.080 1.00 68.31 314 THR A CA 1
ATOM 2642 C C . THR A 1 314 ? 11.902 16.401 -14.140 1.00 68.31 314 THR A C 1
ATOM 2644 O O . THR A 1 314 ? 12.675 16.395 -13.186 1.00 68.31 314 THR A O 1
ATOM 2647 N N . GLN A 1 315 ? 11.110 17.452 -14.389 1.00 62.41 315 GLN A N 1
ATOM 2648 C CA . GLN A 1 315 ? 11.085 18.659 -13.555 1.00 62.41 315 GLN A CA 1
ATOM 2649 C C . GLN A 1 315 ? 9.677 18.973 -13.045 1.00 62.41 315 GLN A C 1
ATOM 2651 O O . GLN A 1 315 ? 8.708 18.954 -13.805 1.00 62.41 315 GLN A O 1
ATOM 2656 N N . GLY A 1 316 ? 9.580 19.338 -11.763 1.00 67.06 316 GLY A N 1
ATOM 2657 C CA . GLY A 1 316 ? 8.319 19.694 -11.112 1.00 67.06 316 GLY A CA 1
ATOM 2658 C C . GLY A 1 316 ? 7.410 18.480 -10.915 1.00 67.06 316 GLY A C 1
ATOM 2659 O O . GLY A 1 316 ? 7.808 17.500 -10.293 1.00 67.06 316 GLY A O 1
ATOM 2660 N N . TYR A 1 317 ? 6.182 18.544 -11.433 1.00 66.69 317 TYR A N 1
ATOM 2661 C CA . TYR A 1 317 ? 5.277 17.395 -11.455 1.00 66.69 317 TYR A CA 1
ATOM 2662 C C . TYR A 1 317 ? 5.644 16.461 -12.608 1.00 66.69 317 TYR A C 1
ATOM 2664 O O . TYR A 1 317 ? 5.628 16.860 -13.775 1.00 66.69 317 TYR A O 1
ATOM 2672 N N . HIS A 1 318 ? 5.954 15.210 -12.280 1.00 79.31 318 HIS A N 1
ATOM 2673 C CA . HIS A 1 318 ? 6.296 14.198 -13.270 1.00 79.31 318 HIS A CA 1
ATOM 2674 C C . HIS A 1 318 ? 5.005 13.701 -13.923 1.00 79.31 318 HIS A C 1
ATOM 2676 O O . HIS A 1 318 ? 4.158 13.099 -13.262 1.00 79.31 318 HIS A O 1
ATOM 2682 N N . ASN A 1 319 ? 4.837 13.984 -15.212 1.00 81.19 319 ASN A N 1
ATOM 2683 C CA . ASN A 1 319 ? 3.685 13.553 -15.993 1.00 81.19 319 ASN A CA 1
ATOM 2684 C C . ASN A 1 319 ? 4.133 12.490 -16.998 1.00 81.19 319 ASN A C 1
ATOM 2686 O O . ASN A 1 319 ? 5.056 12.766 -17.771 1.00 81.19 319 ASN A O 1
ATOM 2690 N N . PRO A 1 320 ? 3.506 11.301 -17.009 1.00 88.44 320 PRO A N 1
ATOM 2691 C CA . PRO A 1 320 ? 3.841 10.269 -17.975 1.00 88.44 320 PRO A CA 1
ATOM 2692 C C . PRO A 1 320 ? 3.384 10.702 -19.369 1.00 88.44 320 PRO A C 1
ATOM 2694 O O . PRO A 1 320 ? 2.252 11.158 -19.550 1.00 88.44 320 PRO A O 1
ATOM 2697 N N . TYR A 1 321 ? 4.260 10.543 -20.355 1.00 89.12 321 TYR A N 1
ATOM 2698 C CA . TYR A 1 321 ? 3.961 10.827 -21.759 1.00 89.12 321 TYR A CA 1
ATOM 2699 C C . TYR A 1 321 ? 4.184 9.618 -22.669 1.00 89.12 321 TYR A C 1
ATOM 2701 O O . TYR A 1 321 ? 3.715 9.630 -23.804 1.00 89.12 321 TYR A O 1
ATOM 2709 N N . CYS A 1 322 ? 4.848 8.565 -22.191 1.00 93.38 322 CYS A N 1
ATOM 2710 C CA . CYS A 1 322 ? 4.992 7.305 -22.907 1.00 93.38 322 CYS A CA 1
ATOM 2711 C C . CYS A 1 322 ? 4.870 6.136 -21.931 1.00 93.38 322 CYS A C 1
ATOM 2713 O O . CYS A 1 322 ? 5.350 6.211 -20.803 1.00 93.38 322 CYS A O 1
ATOM 2715 N N . VAL A 1 323 ? 4.248 5.052 -22.378 1.00 97.88 323 VAL A N 1
ATOM 2716 C CA . VAL A 1 323 ? 4.292 3.753 -21.706 1.00 97.88 323 VAL A CA 1
ATOM 2717 C C . VAL A 1 323 ? 4.481 2.674 -22.746 1.00 97.88 323 VAL A C 1
ATOM 2719 O O . VAL A 1 323 ? 3.742 2.629 -23.734 1.00 97.88 323 VAL A O 1
ATOM 2722 N N . CYS A 1 324 ? 5.442 1.791 -22.511 1.00 98.50 324 CYS A N 1
ATOM 2723 C CA . CYS A 1 324 ? 5.616 0.578 -23.297 1.00 98.50 324 CYS A CA 1
ATOM 2724 C C . CYS A 1 324 ? 5.271 -0.633 -22.436 1.00 98.50 324 CYS A C 1
ATOM 2726 O O . CYS A 1 324 ? 5.476 -0.628 -21.223 1.00 98.50 324 CYS A O 1
ATOM 2728 N N . TYR A 1 325 ? 4.710 -1.676 -23.044 1.00 98.62 325 TYR A N 1
ATOM 2729 C CA . TYR A 1 325 ? 4.338 -2.890 -22.324 1.00 98.62 325 TYR A CA 1
ATOM 2730 C C . TYR A 1 325 ? 4.288 -4.115 -23.226 1.00 98.62 325 TYR A C 1
ATOM 2732 O O . TYR A 1 325 ? 3.984 -4.050 -24.414 1.00 98.62 325 TYR A O 1
ATOM 2740 N N . SER A 1 326 ? 4.589 -5.275 -22.653 1.00 98.44 326 SER A N 1
ATOM 2741 C CA . SER A 1 326 ? 4.649 -6.537 -23.385 1.00 98.44 326 SER A CA 1
ATOM 2742 C C . SER A 1 326 ? 4.168 -7.687 -22.515 1.00 98.44 326 SER A C 1
ATOM 2744 O O . SER A 1 326 ? 4.465 -7.752 -21.319 1.00 98.44 326 SER A O 1
ATOM 2746 N N . LYS A 1 327 ? 3.420 -8.609 -23.120 1.00 98.19 327 LYS A N 1
ATOM 2747 C CA . LYS A 1 327 ? 2.966 -9.825 -22.451 1.00 98.19 327 LYS A CA 1
ATOM 2748 C C . LYS A 1 327 ? 4.102 -10.843 -22.390 1.00 98.19 327 LYS A C 1
ATOM 2750 O O . LYS A 1 327 ? 4.910 -10.969 -23.312 1.00 98.19 327 LYS A O 1
ATOM 2755 N N . ARG A 1 328 ? 4.180 -11.588 -21.288 1.00 96.56 328 ARG A N 1
ATOM 2756 C CA . ARG A 1 328 ? 5.150 -12.675 -21.126 1.00 96.56 328 ARG A CA 1
ATOM 2757 C C . ARG A 1 328 ? 4.955 -13.715 -22.233 1.00 96.56 328 ARG A C 1
ATOM 2759 O O . ARG A 1 328 ? 3.838 -14.176 -22.446 1.00 96.56 328 ARG A O 1
ATOM 2766 N N . GLY A 1 329 ? 6.051 -14.098 -22.885 1.00 91.69 329 GLY A N 1
ATOM 2767 C CA . GLY A 1 329 ? 6.057 -15.100 -23.956 1.00 91.69 329 GLY A CA 1
ATOM 2768 C C . GLY A 1 329 ? 5.656 -14.578 -25.339 1.00 91.69 329 GLY A C 1
ATOM 2769 O O . GLY A 1 329 ? 5.693 -15.350 -26.288 1.00 91.69 329 GLY A O 1
ATOM 2770 N N . GLU A 1 330 ? 5.305 -13.297 -25.478 1.00 93.81 330 GLU A N 1
ATOM 2771 C CA . GLU A 1 330 ? 5.032 -12.672 -26.778 1.00 93.81 330 GLU A CA 1
ATOM 2772 C C . GLU A 1 330 ? 6.186 -11.746 -27.173 1.00 93.81 330 GLU A C 1
ATOM 2774 O O . GLU A 1 330 ? 6.741 -11.050 -26.321 1.00 93.81 330 GLU A O 1
ATOM 2779 N N . ASP A 1 331 ? 6.538 -11.689 -28.459 1.00 91.00 331 ASP A N 1
ATOM 2780 C CA . ASP A 1 331 ? 7.572 -10.766 -28.956 1.00 91.00 331 ASP A CA 1
ATOM 2781 C C . ASP A 1 331 ? 7.059 -9.332 -29.088 1.00 91.00 331 ASP A C 1
ATOM 2783 O O . ASP A 1 331 ? 7.821 -8.375 -28.945 1.00 91.00 331 ASP A O 1
ATOM 2787 N N . LYS A 1 332 ? 5.748 -9.178 -29.297 1.00 96.25 332 LYS A N 1
ATOM 2788 C CA . LYS A 1 332 ? 5.106 -7.883 -29.500 1.00 96.25 332 LYS A CA 1
ATOM 2789 C C . LYS A 1 332 ? 5.241 -6.993 -28.261 1.00 96.25 332 LYS A C 1
ATOM 2791 O O . LYS A 1 332 ? 4.954 -7.407 -27.132 1.00 96.25 332 LYS A O 1
ATOM 2796 N N . ILE A 1 333 ? 5.641 -5.747 -28.496 1.00 97.00 333 ILE A N 1
ATOM 2797 C CA . ILE A 1 333 ? 5.635 -4.671 -27.505 1.00 97.00 333 ILE A CA 1
ATOM 2798 C C . ILE A 1 333 ? 4.632 -3.622 -27.982 1.00 97.00 333 ILE A C 1
ATOM 2800 O O . ILE A 1 333 ? 4.650 -3.197 -29.137 1.00 97.00 333 ILE A O 1
ATOM 2804 N N . TYR A 1 334 ? 3.709 -3.272 -27.100 1.00 98.06 334 TYR A N 1
ATOM 2805 C CA . TYR A 1 334 ? 2.708 -2.239 -27.299 1.00 98.06 334 TYR A CA 1
ATOM 2806 C C . TYR A 1 334 ? 3.224 -0.937 -26.694 1.00 98.06 334 TYR A C 1
ATOM 2808 O O . TYR A 1 334 ? 3.998 -0.962 -25.739 1.00 98.06 334 TYR A O 1
ATOM 2816 N N . ASN A 1 335 ? 2.777 0.195 -27.227 1.00 97.69 335 ASN A N 1
ATOM 2817 C CA . ASN A 1 335 ? 3.095 1.505 -26.680 1.00 97.69 335 ASN A CA 1
ATOM 2818 C C . ASN A 1 335 ? 1.879 2.433 -26.753 1.00 97.69 335 ASN A C 1
ATOM 2820 O O . ASN A 1 335 ? 1.047 2.309 -27.656 1.00 97.69 335 ASN A O 1
ATOM 2824 N N . LYS A 1 336 ? 1.782 3.357 -25.796 1.00 97.25 336 LYS A N 1
ATOM 2825 C CA . LYS A 1 336 ? 0.854 4.494 -25.826 1.00 97.25 336 LYS A CA 1
ATOM 2826 C C . LYS A 1 336 ? 1.656 5.757 -25.562 1.00 97.25 336 LYS A C 1
ATOM 2828 O O . LYS A 1 336 ? 2.468 5.789 -24.641 1.00 97.25 336 LYS A O 1
ATOM 2833 N N . TYR A 1 337 ? 1.417 6.788 -26.363 1.00 91.19 337 TYR A N 1
ATOM 2834 C CA . TYR A 1 337 ? 2.127 8.060 -26.279 1.00 91.19 337 TYR A CA 1
ATOM 2835 C C . TYR A 1 337 ? 1.128 9.209 -26.166 1.00 91.19 337 TYR A C 1
ATOM 2837 O O . TYR A 1 337 ? 0.118 9.218 -26.868 1.00 91.19 337 TYR A O 1
ATOM 2845 N N . GLY A 1 338 ? 1.432 10.183 -25.315 1.00 86.19 338 GLY A N 1
ATOM 2846 C CA . GLY A 1 338 ? 0.589 11.331 -25.004 1.00 86.19 338 GLY A CA 1
ATOM 2847 C C . GLY A 1 338 ? 0.130 11.358 -23.545 1.00 86.19 338 GLY A C 1
ATOM 2848 O O . GLY A 1 338 ? 0.400 10.453 -22.756 1.00 86.19 338 GLY A O 1
ATOM 2849 N N . LYS A 1 339 ? -0.601 12.420 -23.191 1.00 84.38 339 LYS A N 1
ATOM 2850 C CA . LYS A 1 339 ? -1.048 12.713 -21.815 1.00 84.38 339 LYS A CA 1
ATOM 2851 C C . LYS A 1 339 ? -1.924 11.620 -21.179 1.00 84.38 339 LYS A C 1
ATOM 2853 O O . LYS A 1 339 ? -1.942 11.477 -19.958 1.00 84.38 339 LYS A O 1
ATOM 2858 N N . ASP A 1 340 ? -2.630 10.849 -22.007 1.00 89.62 340 ASP A N 1
ATOM 2859 C CA . ASP A 1 340 ? -3.573 9.810 -21.578 1.00 89.62 340 ASP A CA 1
ATOM 2860 C C . ASP A 1 340 ? -2.953 8.398 -21.616 1.00 89.62 340 ASP A C 1
ATOM 2862 O O . ASP A 1 340 ? -3.635 7.412 -21.340 1.00 89.62 340 ASP A O 1
ATOM 2866 N N . CYS A 1 341 ? -1.639 8.285 -21.869 1.00 93.25 341 CYS A N 1
ATOM 2867 C CA . CYS A 1 341 ? -0.944 7.004 -22.044 1.00 93.25 341 CYS A CA 1
ATOM 2868 C C . CYS A 1 341 ? -1.187 6.011 -20.894 1.00 93.25 341 CYS A C 1
ATOM 2870 O O . CYS A 1 341 ? -1.418 4.828 -21.133 1.00 93.25 341 CYS A O 1
ATOM 2872 N N . ALA A 1 342 ? -1.209 6.489 -19.646 1.00 93.94 342 ALA A N 1
ATOM 2873 C CA . ALA A 1 342 ? -1.475 5.653 -18.480 1.00 93.94 342 ALA A CA 1
ATOM 2874 C C . ALA A 1 342 ? -2.912 5.099 -18.457 1.00 93.94 342 ALA A C 1
ATOM 2876 O O . ALA A 1 342 ? -3.112 3.959 -18.049 1.00 93.94 342 ALA A O 1
ATOM 2877 N N . TYR A 1 343 ? -3.908 5.882 -18.888 1.00 95.44 343 TYR A N 1
ATOM 2878 C CA . TYR A 1 343 ? -5.299 5.425 -18.967 1.00 95.44 343 TYR A CA 1
ATOM 2879 C C . TYR A 1 343 ? -5.463 4.379 -20.074 1.00 95.44 343 TYR A C 1
ATOM 2881 O O . TYR A 1 343 ? -6.028 3.310 -19.835 1.00 95.44 343 TYR A O 1
ATOM 2889 N N . ASP A 1 344 ? -4.908 4.654 -21.256 1.00 97.31 344 ASP A N 1
ATOM 2890 C CA . ASP A 1 344 ? -4.972 3.745 -22.401 1.00 97.31 344 ASP A CA 1
ATOM 2891 C C . ASP A 1 344 ? -4.275 2.412 -22.110 1.00 97.31 344 ASP A C 1
ATOM 2893 O O . ASP A 1 344 ? -4.779 1.345 -22.459 1.00 97.31 344 ASP A O 1
ATOM 2897 N N . PHE A 1 345 ? -3.142 2.451 -21.406 1.00 98.25 345 PHE A N 1
ATOM 2898 C CA . PHE A 1 345 ? -2.458 1.254 -20.924 1.00 98.25 345 PHE A CA 1
ATOM 2899 C C . PHE A 1 345 ? -3.349 0.399 -20.014 1.00 98.25 345 PHE A C 1
ATOM 2901 O O . PHE A 1 345 ? -3.446 -0.814 -20.205 1.00 98.25 345 PHE A O 1
ATOM 2908 N N . LEU A 1 346 ? -4.047 1.008 -19.049 1.00 97.62 346 LEU A N 1
ATOM 2909 C CA . LEU A 1 346 ? -4.976 0.280 -18.177 1.00 97.62 346 LEU A CA 1
ATOM 2910 C C . LEU A 1 346 ? -6.185 -0.282 -18.945 1.00 97.62 346 LEU A C 1
ATOM 2912 O O . LEU A 1 346 ? -6.691 -1.354 -18.594 1.00 97.62 346 LEU A O 1
ATOM 2916 N N . CYS A 1 347 ? -6.640 0.407 -19.996 1.00 97.38 347 CYS A N 1
ATOM 2917 C CA . CYS A 1 347 ? -7.704 -0.077 -20.876 1.00 97.38 347 CYS A CA 1
ATOM 2918 C C . CYS A 1 347 ? -7.287 -1.336 -21.648 1.00 97.38 347 CYS A C 1
ATOM 2920 O O . CYS A 1 347 ? -8.089 -2.269 -21.751 1.00 97.38 347 CYS A O 1
ATOM 2922 N N . ASP A 1 348 ? -6.039 -1.406 -22.108 1.00 97.62 348 ASP A N 1
ATOM 2923 C CA . ASP A 1 348 ? -5.512 -2.540 -22.873 1.00 97.62 348 ASP A CA 1
ATOM 2924 C C . ASP A 1 348 ? -5.284 -3.803 -22.017 1.00 97.62 348 ASP A C 1
ATOM 2926 O O . ASP A 1 348 ? -5.361 -4.924 -22.526 1.00 97.62 348 ASP A O 1
ATOM 2930 N N . LEU A 1 349 ? -5.037 -3.663 -20.708 1.00 97.81 349 LEU A N 1
ATOM 2931 C CA . LEU A 1 349 ? -4.812 -4.816 -19.828 1.00 97.81 349 LEU A CA 1
ATOM 2932 C C . LEU A 1 349 ? -6.106 -5.623 -19.580 1.00 97.81 349 LEU A C 1
ATOM 2934 O O . LEU A 1 349 ? -7.155 -5.042 -19.273 1.00 97.81 349 LEU A O 1
ATOM 2938 N N . PRO A 1 350 ? -6.068 -6.969 -19.646 1.00 96.88 350 PRO A N 1
ATOM 2939 C CA . PRO A 1 350 ? -7.227 -7.807 -19.342 1.00 96.88 350 PRO A CA 1
ATOM 2940 C C . PRO A 1 350 ? -7.499 -7.899 -17.829 1.00 96.88 350 PRO A C 1
ATOM 2942 O O . PRO A 1 350 ? -6.652 -7.588 -16.989 1.00 96.88 350 PRO A O 1
ATOM 2945 N N . HIS A 1 351 ? -8.697 -8.364 -17.462 1.00 95.94 351 HIS A N 1
ATOM 2946 C CA . HIS A 1 351 ? -9.026 -8.674 -16.066 1.00 95.94 351 HIS A CA 1
ATOM 2947 C C . HIS A 1 351 ? -8.028 -9.701 -15.490 1.00 95.94 351 HIS A C 1
ATOM 2949 O O . HIS A 1 351 ? -7.649 -10.645 -16.177 1.00 95.94 351 HIS A O 1
ATOM 2955 N N . ASN A 1 352 ? -7.609 -9.516 -14.233 1.00 95.31 352 ASN A N 1
ATOM 2956 C CA . ASN A 1 352 ? -6.586 -10.313 -13.539 1.00 95.31 352 ASN A CA 1
ATOM 2957 C C . ASN A 1 352 ? -5.163 -10.225 -14.116 1.00 95.31 352 ASN A C 1
ATOM 2959 O O . ASN A 1 352 ? -4.319 -11.056 -13.769 1.00 95.31 352 ASN A O 1
ATOM 2963 N N . ALA A 1 353 ? -4.846 -9.210 -14.927 1.00 97.81 353 ALA A N 1
ATOM 2964 C CA . ALA A 1 353 ? -3.471 -8.973 -15.357 1.00 97.81 353 ALA A CA 1
ATOM 2965 C C . ALA A 1 353 ? -2.529 -8.686 -14.173 1.00 97.81 353 ALA A C 1
ATOM 2967 O O . ALA A 1 353 ? -2.853 -7.914 -13.263 1.00 97.81 353 ALA A O 1
ATOM 2968 N N . VAL A 1 354 ? -1.341 -9.293 -14.217 1.00 97.94 354 VAL A N 1
ATOM 2969 C CA . VAL A 1 354 ? -0.217 -9.022 -13.319 1.00 97.94 354 VAL A CA 1
ATOM 2970 C C . VAL A 1 354 ? 0.895 -8.369 -14.130 1.00 97.94 354 VAL A C 1
ATOM 2972 O O . VAL A 1 354 ? 1.504 -9.025 -14.969 1.00 97.94 354 VAL A O 1
ATOM 2975 N N . CYS A 1 355 ? 1.169 -7.091 -13.891 1.00 98.44 355 CYS A N 1
ATOM 2976 C CA . CYS A 1 355 ? 2.184 -6.337 -14.616 1.00 98.44 355 CYS A CA 1
ATOM 2977 C C . CYS A 1 355 ? 3.385 -6.010 -13.722 1.00 98.44 355 CYS A C 1
ATOM 2979 O O . CYS A 1 355 ? 3.231 -5.494 -12.614 1.00 98.44 355 CYS A O 1
ATOM 2981 N N . TYR A 1 356 ? 4.585 -6.314 -14.201 1.00 98.50 356 TYR A N 1
ATOM 2982 C CA . TYR A 1 356 ? 5.834 -6.010 -13.519 1.00 98.50 356 TYR A CA 1
ATOM 2983 C C . TYR A 1 356 ? 6.404 -4.679 -14.000 1.00 98.50 356 TYR A C 1
ATOM 2985 O O . TYR A 1 356 ? 6.553 -4.473 -15.201 1.00 98.50 356 TYR A O 1
ATOM 2993 N N . PHE A 1 357 ? 6.768 -3.836 -13.039 1.00 98.06 357 PHE A N 1
ATOM 2994 C CA . PHE A 1 357 ? 7.608 -2.652 -13.225 1.00 98.06 357 PHE A CA 1
ATOM 2995 C C . PHE A 1 357 ? 8.950 -2.883 -12.521 1.00 98.06 357 PHE A C 1
ATOM 2997 O O . PHE A 1 357 ? 9.055 -3.733 -11.624 1.00 98.06 357 PHE A O 1
ATOM 3004 N N . HIS A 1 358 ? 9.994 -2.161 -12.913 1.00 96.56 358 HIS A N 1
ATOM 3005 C CA . HIS A 1 358 ? 11.295 -2.230 -12.252 1.00 96.56 358 HIS A CA 1
ATOM 3006 C C . HIS A 1 358 ? 11.515 -0.968 -11.425 1.00 96.56 358 HIS A C 1
ATOM 3008 O O . HIS A 1 358 ? 11.918 0.045 -11.973 1.00 96.56 358 HIS A O 1
ATOM 3014 N N . ASN A 1 359 ? 11.257 -1.053 -10.109 1.00 91.31 359 ASN A N 1
ATOM 3015 C CA . ASN A 1 359 ? 11.035 0.074 -9.191 1.00 91.31 359 ASN A CA 1
ATOM 3016 C C . ASN A 1 359 ? 9.608 0.655 -9.257 1.00 91.31 359 ASN A C 1
ATOM 3018 O O . ASN A 1 359 ? 9.400 1.854 -9.436 1.00 91.31 359 ASN A O 1
ATOM 3022 N N . LEU A 1 360 ? 8.610 -0.197 -8.984 1.00 92.38 360 LEU A N 1
ATOM 3023 C CA . LEU A 1 360 ? 7.171 0.135 -9.028 1.00 92.38 360 LEU A CA 1
ATOM 3024 C C . LEU A 1 360 ? 6.771 1.412 -8.271 1.00 92.38 360 LEU A C 1
ATOM 3026 O O . LEU A 1 360 ? 5.720 1.982 -8.549 1.00 92.38 360 LEU A O 1
ATOM 3030 N N . LYS A 1 361 ? 7.542 1.853 -7.272 1.00 88.69 361 LYS A N 1
ATOM 3031 C CA . LYS A 1 361 ? 7.210 3.065 -6.512 1.00 88.69 361 LYS A CA 1
ATOM 3032 C C . LYS A 1 361 ? 7.023 4.278 -7.424 1.00 88.69 361 LYS A C 1
ATOM 3034 O O . LYS A 1 361 ? 6.112 5.063 -7.169 1.00 88.69 361 LYS A O 1
ATOM 3039 N N . TYR A 1 362 ? 7.887 4.422 -8.425 1.00 88.12 362 TYR A N 1
ATOM 3040 C CA . TYR A 1 362 ? 7.862 5.555 -9.337 1.00 88.12 362 TYR A CA 1
ATOM 3041 C C . TYR A 1 362 ? 6.676 5.438 -10.300 1.00 88.12 362 TYR A C 1
ATOM 3043 O O . TYR A 1 362 ? 5.718 6.199 -10.177 1.00 88.12 362 TYR A O 1
ATOM 3051 N N . ASP A 1 363 ? 6.649 4.404 -11.137 1.00 89.62 363 ASP A N 1
ATOM 3052 C CA . ASP A 1 363 ? 5.597 4.188 -12.143 1.00 89.62 363 ASP A CA 1
ATOM 3053 C C . ASP A 1 363 ? 4.202 4.018 -11.539 1.00 89.62 363 ASP A C 1
ATOM 3055 O O . ASP A 1 363 ? 3.197 4.528 -12.036 1.00 89.62 363 ASP A O 1
ATOM 3059 N N . GLY A 1 364 ? 4.126 3.327 -10.402 1.00 87.25 364 GLY A N 1
ATOM 3060 C CA . GLY A 1 364 ? 2.885 3.098 -9.675 1.00 87.25 364 GLY A CA 1
ATOM 3061 C C . GLY A 1 364 ? 2.230 4.387 -9.179 1.00 87.25 364 GLY A C 1
ATOM 3062 O O . GLY A 1 364 ? 1.023 4.382 -8.929 1.00 87.25 364 GLY A O 1
ATOM 3063 N N . SER A 1 365 ? 2.979 5.491 -9.065 1.00 87.44 365 SER A N 1
ATOM 3064 C CA . SER A 1 365 ? 2.420 6.802 -8.715 1.00 87.44 365 SER A CA 1
ATOM 3065 C C . SER A 1 365 ? 1.503 7.344 -9.818 1.00 87.44 365 SER A C 1
ATOM 3067 O O . SER A 1 365 ? 0.416 7.836 -9.515 1.00 87.44 365 SER A O 1
ATOM 3069 N N . PHE A 1 366 ? 1.855 7.135 -11.092 1.00 87.56 366 PHE A N 1
ATOM 3070 C CA . PHE A 1 366 ? 1.036 7.525 -12.245 1.00 87.56 366 PHE A CA 1
ATOM 3071 C C . PHE A 1 366 ? -0.271 6.736 -12.326 1.00 87.56 366 PHE A C 1
ATOM 3073 O O . PHE A 1 366 ? -1.285 7.224 -12.832 1.00 87.56 366 PHE A O 1
ATOM 3080 N N . LEU A 1 367 ? -0.250 5.514 -11.793 1.00 89.25 367 LEU A N 1
ATOM 3081 C CA . LEU A 1 367 ? -1.386 4.603 -11.779 1.00 89.25 367 LEU A CA 1
ATOM 3082 C C . LEU A 1 367 ? -2.309 4.816 -10.570 1.00 89.25 367 LEU A C 1
ATOM 3084 O O . LEU A 1 367 ? -3.477 4.426 -10.604 1.00 89.25 367 LEU A O 1
ATOM 3088 N N . ALA A 1 368 ? -1.811 5.438 -9.498 1.00 83.38 368 ALA A N 1
ATOM 3089 C CA . ALA A 1 368 ? -2.521 5.532 -8.225 1.00 83.38 368 ALA A CA 1
ATOM 3090 C C . ALA A 1 368 ? -3.852 6.299 -8.325 1.00 83.38 368 ALA A C 1
ATOM 3092 O O . ALA A 1 368 ? -4.813 5.963 -7.628 1.00 83.38 368 ALA A O 1
ATOM 3093 N N . LYS A 1 369 ? -3.933 7.278 -9.236 1.00 79.19 369 LYS A N 1
ATOM 3094 C CA . LYS A 1 369 ? -5.149 8.071 -9.479 1.00 79.19 369 LYS A CA 1
ATOM 3095 C C . LYS A 1 369 ? -6.327 7.256 -10.032 1.00 79.19 369 LYS A C 1
ATOM 3097 O O . LYS A 1 369 ? -7.459 7.713 -9.950 1.00 79.19 369 LYS A O 1
ATOM 3102 N N . TYR A 1 370 ? -6.089 6.044 -10.541 1.00 81.94 370 TYR A N 1
ATOM 3103 C CA . TYR A 1 370 ? -7.111 5.191 -11.162 1.00 81.94 370 TYR A CA 1
ATOM 3104 C C . TYR A 1 370 ? -7.717 4.137 -10.215 1.00 81.94 370 TYR A C 1
ATOM 3106 O O . TYR A 1 370 ? -8.236 3.119 -10.668 1.00 81.94 370 TYR A O 1
ATOM 3114 N N . GLY A 1 371 ? -7.650 4.359 -8.898 1.00 72.00 371 GLY A N 1
ATOM 3115 C CA . GLY A 1 371 ? -8.390 3.562 -7.911 1.00 72.00 371 GLY A CA 1
ATOM 3116 C C . GLY A 1 371 ? -7.577 2.446 -7.251 1.00 72.00 371 GLY A C 1
ATOM 3117 O O . GLY A 1 371 ? -7.794 1.251 -7.493 1.00 72.00 371 GLY A O 1
ATOM 3118 N N . VAL A 1 372 ? -6.652 2.825 -6.357 1.00 76.69 372 VAL A N 1
ATOM 3119 C CA . VAL A 1 372 ? -5.875 1.877 -5.537 1.00 76.69 372 VAL A CA 1
ATOM 3120 C C . VAL A 1 372 ? -6.774 1.136 -4.553 1.00 76.69 372 VAL A C 1
ATOM 3122 O O . VAL A 1 372 ? -7.307 1.689 -3.599 1.00 76.69 372 VAL A O 1
ATOM 3125 N N . ASN A 1 373 ? -6.877 -0.175 -4.746 1.00 72.69 373 ASN A N 1
ATOM 3126 C CA . ASN A 1 373 ? -7.680 -1.072 -3.925 1.00 72.69 373 ASN A CA 1
ATOM 3127 C C . ASN A 1 373 ? -6.871 -1.735 -2.794 1.00 72.69 373 ASN A C 1
ATOM 3129 O O . ASN A 1 373 ? -7.432 -2.057 -1.742 1.00 72.69 373 ASN A O 1
ATOM 3133 N N . ARG A 1 374 ? -5.576 -1.994 -3.022 1.00 74.81 374 ARG A N 1
ATOM 3134 C CA . ARG A 1 374 ? -4.622 -2.536 -2.038 1.00 74.81 374 ARG A CA 1
ATOM 3135 C C . ARG A 1 374 ? -3.204 -2.092 -2.394 1.00 74.81 374 ARG A C 1
ATOM 3137 O O . ARG A 1 374 ? -2.844 -2.100 -3.564 1.00 74.81 374 ARG A O 1
ATOM 3144 N N . CYS A 1 375 ? -2.383 -1.790 -1.392 1.00 79.81 375 CYS A N 1
ATOM 3145 C CA . CYS A 1 375 ? -0.964 -1.482 -1.568 1.00 79.81 375 CYS A CA 1
ATOM 3146 C C . CYS A 1 375 ? -0.133 -2.229 -0.513 1.00 79.81 375 CYS A C 1
ATOM 3148 O O . CYS A 1 375 ? -0.514 -2.273 0.656 1.00 79.81 375 CYS A O 1
ATOM 3150 N N . ILE A 1 376 ? 0.975 -2.846 -0.927 1.00 80.81 376 ILE A N 1
ATOM 3151 C CA . ILE A 1 376 ? 1.954 -3.492 -0.046 1.00 80.81 376 ILE A CA 1
ATOM 3152 C C . ILE A 1 376 ? 3.242 -2.676 -0.116 1.00 80.81 376 ILE A C 1
ATOM 3154 O O . ILE A 1 376 ? 3.860 -2.583 -1.177 1.00 80.81 376 ILE A O 1
ATOM 3158 N N . LYS A 1 377 ? 3.648 -2.103 1.019 1.00 80.75 377 LYS A N 1
ATOM 3159 C CA . LYS A 1 377 ? 4.858 -1.285 1.156 1.00 80.75 377 LYS A CA 1
ATOM 3160 C C . LYS A 1 377 ? 5.808 -1.906 2.178 1.00 80.75 377 LYS A C 1
ATOM 3162 O O . LYS A 1 377 ? 5.354 -2.517 3.143 1.00 80.75 377 LYS A O 1
ATOM 3167 N N . LYS A 1 378 ? 7.115 -1.724 1.987 1.00 72.06 378 LYS A N 1
ATOM 3168 C CA . LYS A 1 378 ? 8.149 -2.079 2.972 1.00 72.06 378 LYS A CA 1
ATOM 3169 C C . LYS A 1 378 ? 9.333 -1.124 2.844 1.00 72.06 378 LYS A C 1
ATOM 3171 O O . LYS A 1 378 ? 9.841 -0.950 1.741 1.00 72.06 378 LYS A O 1
ATOM 3176 N N . SER A 1 379 ? 9.762 -0.517 3.953 1.00 69.56 379 SER A N 1
ATOM 3177 C CA . SER A 1 379 ? 10.960 0.345 4.026 1.00 69.56 379 SER A CA 1
ATOM 3178 C C . SER A 1 379 ? 11.037 1.386 2.896 1.00 69.56 379 SER A C 1
ATOM 3180 O O . SER A 1 379 ? 12.024 1.466 2.174 1.00 69.56 379 SER A O 1
ATOM 3182 N N . GLY A 1 380 ? 9.948 2.131 2.678 1.00 70.12 380 GLY A N 1
ATOM 3183 C CA . GLY A 1 380 ? 9.883 3.178 1.651 1.00 70.12 380 GLY A CA 1
ATOM 3184 C C . GLY A 1 380 ? 9.736 2.696 0.200 1.00 70.12 380 GLY A C 1
ATOM 3185 O O . GLY A 1 380 ? 9.599 3.549 -0.678 1.00 70.12 380 GLY A O 1
ATOM 3186 N N . LYS A 1 381 ? 9.712 1.378 -0.059 1.00 78.12 381 LYS A N 1
ATOM 3187 C CA . LYS A 1 381 ? 9.438 0.761 -1.370 1.00 78.12 381 LYS A CA 1
ATOM 3188 C C . LYS A 1 381 ? 7.981 0.309 -1.482 1.00 78.12 381 LYS A C 1
ATOM 3190 O O . LYS A 1 381 ? 7.384 -0.133 -0.495 1.00 78.12 381 LYS A O 1
ATOM 3195 N N . ILE A 1 382 ? 7.422 0.375 -2.689 1.00 85.50 382 ILE A N 1
ATOM 3196 C CA . ILE A 1 382 ? 6.119 -0.213 -3.020 1.00 85.50 382 ILE A CA 1
ATOM 3197 C C . ILE A 1 382 ? 6.376 -1.554 -3.701 1.00 85.50 382 ILE A C 1
ATOM 3199 O O . ILE A 1 382 ? 6.926 -1.586 -4.789 1.00 85.50 382 ILE A O 1
ATOM 3203 N N . MET A 1 383 ? 5.971 -2.653 -3.067 1.00 89.31 383 MET A N 1
ATOM 3204 C CA . MET A 1 383 ? 6.208 -4.009 -3.577 1.00 89.31 383 MET A CA 1
ATOM 3205 C C . MET A 1 383 ? 5.078 -4.496 -4.485 1.00 89.31 383 MET A C 1
ATOM 3207 O O . MET A 1 383 ? 5.303 -5.266 -5.416 1.00 89.31 383 MET A O 1
ATOM 3211 N N . GLN A 1 384 ? 3.844 -4.081 -4.184 1.00 92.44 384 GLN A N 1
ATOM 3212 C CA . GLN A 1 384 ? 2.668 -4.441 -4.966 1.00 92.44 384 GLN A CA 1
ATOM 3213 C C . GLN A 1 384 ? 1.573 -3.380 -4.835 1.00 92.44 384 GLN A C 1
ATOM 3215 O O . GLN A 1 384 ? 1.280 -2.917 -3.730 1.00 92.44 384 GLN A O 1
ATOM 3220 N N . ILE A 1 385 ? 0.907 -3.068 -5.943 1.00 87.81 385 ILE A N 1
ATOM 3221 C CA . ILE A 1 385 ? -0.340 -2.297 -5.990 1.00 87.81 385 ILE A CA 1
ATOM 3222 C C . ILE A 1 385 ? -1.407 -3.174 -6.646 1.00 87.81 385 ILE A C 1
ATOM 3224 O O . ILE A 1 385 ? -1.131 -3.899 -7.593 1.00 87.81 385 ILE A O 1
ATOM 3228 N N . THR A 1 386 ? -2.639 -3.125 -6.154 1.00 88.94 386 THR A N 1
ATOM 3229 C CA . THR A 1 386 ? -3.798 -3.695 -6.843 1.00 88.94 386 THR A CA 1
ATOM 3230 C C . THR A 1 386 ? -4.793 -2.578 -7.102 1.00 88.94 386 THR A C 1
ATOM 3232 O O . THR A 1 386 ? -5.188 -1.898 -6.152 1.00 88.94 386 THR A O 1
ATOM 3235 N N . LEU A 1 387 ? -5.218 -2.420 -8.353 1.00 87.12 387 LEU A N 1
ATOM 3236 C CA . LEU A 1 387 ? -6.253 -1.478 -8.774 1.00 87.12 387 LEU A CA 1
ATOM 3237 C C . LEU A 1 387 ? -7.569 -2.207 -9.046 1.00 87.12 387 LEU A C 1
ATOM 3239 O O . LEU A 1 387 ? -7.577 -3.377 -9.446 1.00 87.12 387 LEU A O 1
ATOM 3243 N N . LYS A 1 388 ? -8.678 -1.497 -8.838 1.00 84.31 388 LYS A N 1
ATOM 3244 C CA . LYS A 1 388 ? -9.972 -1.836 -9.433 1.00 84.31 388 LYS A CA 1
ATOM 3245 C C . LYS A 1 388 ? -10.290 -0.767 -10.474 1.00 84.31 388 LYS A C 1
ATOM 3247 O O . LYS A 1 388 ? -10.601 0.353 -10.095 1.00 84.31 388 LYS A O 1
ATOM 3252 N N . PHE A 1 389 ? -10.190 -1.116 -11.750 1.00 87.88 389 PHE A N 1
ATOM 3253 C CA . PHE A 1 389 ? -10.329 -0.178 -12.861 1.00 87.88 389 PHE A CA 1
ATOM 3254 C C . PHE A 1 389 ? -11.358 -0.710 -13.859 1.00 87.88 389 PHE A C 1
ATOM 3256 O O . PHE A 1 389 ? -11.137 -1.777 -14.423 1.00 87.88 389 PHE A O 1
ATOM 3263 N N . GLN A 1 390 ? -12.481 -0.008 -14.054 1.00 88.62 390 GLN A N 1
ATOM 3264 C CA . GLN A 1 390 ? -13.557 -0.401 -14.985 1.00 88.62 390 GLN A CA 1
ATOM 3265 C C . GLN A 1 390 ? -13.991 -1.873 -14.822 1.00 88.62 390 GLN A C 1
ATOM 3267 O O . GLN A 1 390 ? -13.958 -2.667 -15.761 1.00 88.62 390 GLN A O 1
ATOM 3272 N N . GLY A 1 391 ? -14.280 -2.294 -13.586 1.00 85.31 391 GLY A N 1
ATOM 3273 C CA . GLY A 1 391 ? -14.593 -3.696 -13.266 1.00 85.31 391 GLY A CA 1
ATOM 3274 C C . GLY A 1 391 ? -13.419 -4.694 -13.360 1.00 85.31 391 GLY A C 1
ATOM 3275 O O . GLY A 1 391 ? -13.567 -5.862 -12.988 1.00 85.31 391 GLY A O 1
ATOM 3276 N N . LYS A 1 392 ? -12.221 -4.276 -13.794 1.00 92.00 392 LYS A N 1
ATOM 3277 C CA . LYS A 1 392 ? -11.014 -5.115 -13.847 1.00 92.00 392 LYS A CA 1
ATOM 3278 C C . LYS A 1 392 ? -10.251 -5.087 -12.527 1.00 92.00 392 LYS A C 1
ATOM 3280 O O . LYS A 1 392 ? -10.057 -4.030 -11.931 1.00 92.00 392 LYS A O 1
ATOM 3285 N N . GLN A 1 393 ? -9.761 -6.245 -12.088 1.00 92.56 393 GLN A N 1
ATOM 3286 C CA . GLN A 1 393 ? -8.753 -6.322 -11.034 1.00 92.56 393 GLN A CA 1
ATOM 3287 C C . GLN A 1 393 ? -7.371 -6.402 -11.681 1.00 92.56 393 GLN A C 1
ATOM 3289 O O . GLN A 1 393 ? -7.060 -7.390 -12.338 1.00 92.56 393 GLN A O 1
ATOM 3294 N N . LEU A 1 394 ? -6.552 -5.370 -11.491 1.00 95.81 394 LEU A N 1
ATOM 3295 C CA . LEU A 1 394 ? -5.201 -5.286 -12.052 1.00 95.81 394 LEU A CA 1
ATOM 3296 C C . LEU A 1 394 ? -4.184 -5.305 -10.915 1.00 95.81 394 LEU A C 1
ATOM 3298 O O . LEU A 1 394 ? -4.372 -4.624 -9.906 1.00 95.81 394 LEU A O 1
ATOM 3302 N N . THR A 1 395 ? -3.120 -6.091 -11.050 1.00 96.00 395 THR A N 1
ATOM 3303 C CA . THR A 1 395 ? -2.055 -6.181 -10.046 1.00 96.00 395 THR A CA 1
ATOM 3304 C C . THR A 1 395 ? -0.732 -5.736 -10.645 1.00 96.00 395 THR A C 1
ATOM 3306 O O . THR A 1 395 ? -0.308 -6.244 -11.671 1.00 96.00 395 THR A O 1
ATOM 3309 N N . PHE A 1 396 ? -0.050 -4.829 -9.963 1.00 97.12 396 PHE A N 1
ATOM 3310 C CA . PHE A 1 396 ? 1.257 -4.314 -10.336 1.00 97.12 396 PHE A CA 1
ATOM 3311 C C . PHE A 1 396 ? 2.280 -4.756 -9.302 1.00 97.12 396 PHE A C 1
ATOM 3313 O O . PHE A 1 396 ? 2.021 -4.623 -8.104 1.00 97.12 396 PHE A O 1
ATOM 3320 N N . LYS A 1 397 ? 3.413 -5.300 -9.743 1.00 96.94 397 LYS A N 1
ATOM 3321 C CA . LYS A 1 397 ? 4.462 -5.840 -8.871 1.00 96.94 397 LYS A CA 1
ATOM 3322 C C . LYS A 1 397 ? 5.811 -5.201 -9.155 1.00 96.94 397 LYS A C 1
ATOM 3324 O O . LYS A 1 397 ? 6.139 -4.905 -10.300 1.00 96.94 397 LYS A O 1
ATOM 3329 N N . ASP A 1 398 ? 6.594 -5.041 -8.097 1.00 96.38 398 ASP A N 1
ATOM 3330 C CA . ASP A 1 398 ? 7.961 -4.553 -8.194 1.00 96.38 398 ASP A CA 1
ATOM 3331 C C . ASP A 1 398 ? 8.936 -5.702 -8.450 1.00 96.38 398 ASP A C 1
ATOM 3333 O O . ASP A 1 398 ? 9.212 -6.514 -7.563 1.00 96.38 398 ASP A O 1
ATOM 3337 N N . SER A 1 399 ? 9.490 -5.763 -9.657 1.00 96.69 399 SER A N 1
ATOM 3338 C CA . SER A 1 399 ? 10.562 -6.711 -9.968 1.00 96.69 399 SER A CA 1
ATOM 3339 C C . SER A 1 399 ? 11.852 -6.393 -9.206 1.00 96.69 399 SER A C 1
ATOM 3341 O O . SER A 1 399 ? 12.601 -7.316 -8.892 1.00 96.69 399 SER A O 1
ATOM 3343 N N . TYR A 1 400 ? 12.087 -5.133 -8.821 1.00 95.38 400 TYR A N 1
ATOM 3344 C CA . TYR A 1 400 ? 13.274 -4.734 -8.058 1.00 95.38 400 TYR A CA 1
ATOM 3345 C C . TYR A 1 400 ? 13.246 -5.267 -6.616 1.00 95.38 400 TYR A C 1
ATOM 3347 O O . TYR A 1 400 ? 14.287 -5.455 -5.992 1.00 95.38 400 TYR A O 1
ATOM 3355 N N . ALA A 1 401 ? 12.065 -5.602 -6.083 1.00 93.25 401 ALA A N 1
ATOM 3356 C CA . ALA A 1 401 ? 11.939 -6.293 -4.799 1.00 93.25 401 ALA A CA 1
ATOM 3357 C C . ALA A 1 401 ? 12.418 -7.760 -4.853 1.00 93.25 401 ALA A C 1
ATOM 3359 O O . ALA A 1 401 ? 12.722 -8.349 -3.808 1.00 93.25 401 ALA A O 1
ATOM 3360 N N . LEU A 1 402 ? 12.463 -8.359 -6.048 1.00 93.69 402 LEU A N 1
ATOM 3361 C CA . LEU A 1 402 ? 12.972 -9.710 -6.310 1.00 93.69 402 LEU A CA 1
ATOM 3362 C C . LEU A 1 402 ? 14.422 -9.681 -6.803 1.00 93.69 402 LEU A C 1
ATOM 3364 O O . LEU A 1 402 ? 15.239 -10.475 -6.346 1.00 93.69 402 LEU A O 1
ATOM 3368 N N . ILE A 1 403 ? 14.733 -8.754 -7.706 1.00 95.56 403 ILE A N 1
ATOM 3369 C CA . ILE A 1 403 ? 16.009 -8.635 -8.404 1.00 95.56 403 ILE A CA 1
ATOM 3370 C C . ILE A 1 403 ? 16.567 -7.234 -8.120 1.00 95.56 403 ILE A C 1
ATOM 3372 O O . ILE A 1 403 ? 16.376 -6.303 -8.898 1.00 95.56 403 ILE A O 1
ATOM 3376 N N . SER A 1 404 ? 17.232 -7.082 -6.972 1.00 92.88 404 SER A N 1
ATOM 3377 C CA . SER A 1 404 ? 17.714 -5.792 -6.445 1.00 92.88 404 SER A CA 1
ATOM 3378 C C . SER A 1 404 ? 18.980 -5.268 -7.154 1.00 92.88 404 SER A C 1
ATOM 3380 O O . SER A 1 404 ? 19.941 -4.881 -6.494 1.00 92.88 404 SER A O 1
ATOM 3382 N N . THR A 1 405 ? 19.016 -5.277 -8.486 1.00 94.12 405 THR A N 1
ATOM 3383 C CA . THR A 1 405 ? 20.092 -4.676 -9.296 1.00 94.12 405 THR A CA 1
ATOM 3384 C C . THR A 1 405 ? 19.503 -3.816 -10.406 1.00 94.12 405 THR A C 1
ATOM 3386 O O . THR A 1 405 ? 18.317 -3.933 -10.695 1.00 94.12 405 THR A O 1
ATOM 3389 N N . SER A 1 406 ? 20.311 -2.946 -11.011 1.00 94.44 406 SER A N 1
ATOM 3390 C CA . SER A 1 406 ? 19.870 -2.097 -12.116 1.00 94.44 406 SER A CA 1
ATOM 3391 C C . SER A 1 406 ? 19.463 -2.923 -13.335 1.00 94.44 406 SER A C 1
ATOM 3393 O O . SER A 1 406 ? 20.071 -3.953 -13.643 1.00 94.44 406 SER A O 1
ATOM 3395 N N . LEU A 1 407 ? 18.490 -2.414 -14.089 1.00 95.00 407 LEU A N 1
ATOM 3396 C CA . LEU A 1 407 ? 18.049 -3.033 -15.335 1.00 95.00 407 LEU A CA 1
ATOM 3397 C C . LEU A 1 407 ? 19.202 -3.193 -16.343 1.00 95.00 407 LEU A C 1
ATOM 3399 O O . LEU A 1 407 ? 19.317 -4.225 -16.996 1.00 95.00 407 LEU A O 1
ATOM 3403 N N . ALA A 1 408 ? 20.127 -2.228 -16.383 1.00 94.62 408 ALA A N 1
ATOM 3404 C CA . ALA A 1 408 ? 21.344 -2.281 -17.200 1.00 94.62 408 ALA A CA 1
ATOM 3405 C C . ALA A 1 408 ? 22.230 -3.508 -16.919 1.00 94.62 408 ALA A C 1
ATOM 3407 O O . ALA A 1 408 ? 22.964 -3.955 -17.796 1.00 94.62 408 ALA A O 1
ATOM 3408 N N . SER A 1 409 ? 22.161 -4.074 -15.710 1.00 96.25 409 SER A N 1
ATOM 3409 C CA . SER A 1 409 ? 22.953 -5.245 -15.322 1.00 96.25 409 SER A CA 1
ATOM 3410 C C . SER A 1 409 ? 22.337 -6.570 -15.780 1.00 96.25 409 SER A C 1
ATOM 3412 O O . SER A 1 409 ? 23.029 -7.589 -15.789 1.00 96.25 409 SER A O 1
ATOM 3414 N N . PHE A 1 410 ? 21.053 -6.590 -16.158 1.00 96.62 410 PHE A N 1
ATOM 3415 C CA . PHE A 1 410 ? 20.325 -7.820 -16.488 1.00 96.62 410 PHE A CA 1
ATOM 3416 C C . PHE A 1 410 ? 20.950 -8.601 -17.651 1.00 96.62 410 PHE A C 1
ATOM 3418 O O . PHE A 1 410 ? 21.087 -9.816 -17.497 1.00 96.62 410 PHE A O 1
ATOM 3425 N N . PRO A 1 411 ? 21.378 -7.975 -18.769 1.00 95.38 411 PRO A N 1
ATOM 3426 C CA . PRO A 1 411 ? 21.969 -8.718 -19.877 1.00 95.38 411 PRO A CA 1
ATOM 3427 C C . PRO A 1 411 ? 23.192 -9.530 -19.453 1.00 95.38 411 PRO A C 1
ATOM 3429 O O . PRO A 1 411 ? 23.250 -10.734 -19.691 1.00 95.38 411 PRO A O 1
ATOM 3432 N N . LYS A 1 412 ? 24.122 -8.907 -18.721 1.00 95.38 412 LYS A N 1
ATOM 3433 C CA . LYS A 1 412 ? 25.313 -9.586 -18.197 1.00 95.38 412 LYS A CA 1
ATOM 3434 C C . LYS A 1 412 ? 24.959 -10.621 -17.128 1.00 95.38 412 LYS A C 1
ATOM 3436 O O . LYS A 1 412 ? 25.486 -11.727 -17.157 1.00 95.38 412 LYS A O 1
ATOM 3441 N N . MET A 1 413 ? 24.077 -10.272 -16.191 1.00 94.94 413 MET A N 1
ATOM 3442 C CA . MET A 1 413 ? 23.726 -11.125 -15.051 1.00 94.94 413 MET A CA 1
ATOM 3443 C C . MET A 1 413 ? 22.992 -12.406 -15.471 1.00 94.94 413 MET A C 1
ATOM 3445 O O . MET A 1 413 ? 23.206 -13.454 -14.870 1.00 94.94 413 MET A O 1
ATOM 3449 N N . PHE A 1 414 ? 22.145 -12.329 -16.499 1.00 95.44 414 PHE A N 1
ATOM 3450 C CA . PHE A 1 414 ? 21.342 -13.455 -16.982 1.00 95.44 414 PHE A CA 1
ATOM 3451 C C . PHE A 1 414 ? 21.864 -14.078 -18.284 1.00 95.44 414 PHE A C 1
ATOM 3453 O O . PHE A 1 414 ? 21.239 -15.004 -18.802 1.00 95.44 414 PHE A O 1
ATOM 3460 N N . GLY A 1 415 ? 22.991 -13.589 -18.814 1.00 94.31 415 GLY A N 1
ATOM 3461 C CA . GLY A 1 415 ? 23.571 -14.072 -20.069 1.00 94.31 415 GLY A CA 1
ATOM 3462 C C . GLY A 1 415 ? 22.676 -13.823 -21.286 1.00 94.31 415 GLY A C 1
ATOM 3463 O O . GLY A 1 415 ? 22.601 -14.669 -22.174 1.00 94.31 415 GLY A O 1
ATOM 3464 N N . LEU A 1 416 ? 21.959 -12.695 -21.322 1.00 93.44 416 LEU A N 1
ATOM 3465 C CA . LEU A 1 416 ? 21.080 -12.345 -22.440 1.00 93.44 416 LEU A CA 1
ATOM 3466 C C . LEU A 1 416 ? 21.917 -11.799 -23.603 1.00 93.44 416 LEU A C 1
ATOM 3468 O O . LEU A 1 416 ? 22.695 -10.862 -23.433 1.00 93.44 416 LEU A O 1
ATOM 3472 N N . SER A 1 417 ? 21.756 -12.381 -24.790 1.00 89.38 417 SER A N 1
ATOM 3473 C CA . SER A 1 417 ? 22.474 -11.968 -26.003 1.00 89.38 417 SER A CA 1
ATOM 3474 C C . SER A 1 417 ? 21.683 -10.930 -26.805 1.00 89.38 417 SER A C 1
ATOM 3476 O O . SER A 1 417 ? 20.453 -10.953 -26.810 1.00 89.38 417 SER A O 1
ATOM 3478 N N . ASN A 1 418 ? 22.388 -10.063 -27.541 1.00 86.25 418 ASN A N 1
ATOM 3479 C CA . ASN A 1 418 ? 21.801 -9.064 -28.451 1.00 86.25 418 ASN A CA 1
ATOM 3480 C C . ASN A 1 418 ? 20.804 -8.110 -27.770 1.00 86.25 418 ASN A C 1
ATOM 3482 O O . ASN A 1 418 ? 19.766 -7.760 -28.340 1.00 86.25 418 ASN A O 1
ATOM 3486 N N . ILE A 1 419 ? 21.100 -7.733 -26.525 1.00 89.56 419 ILE A N 1
ATOM 3487 C CA . ILE A 1 419 ? 20.279 -6.819 -25.743 1.00 89.56 419 ILE A CA 1
ATOM 3488 C C . ILE A 1 419 ? 21.154 -6.018 -24.777 1.00 89.56 419 ILE A C 1
ATOM 3490 O O . ILE A 1 419 ? 22.013 -6.576 -24.095 1.00 89.56 419 ILE A O 1
ATOM 3494 N N . GLN A 1 420 ? 20.937 -4.710 -24.716 1.00 89.38 420 GLN A N 1
ATOM 3495 C CA . GLN A 1 420 ? 21.621 -3.800 -23.802 1.00 89.38 420 GLN A CA 1
ATOM 3496 C C . GLN A 1 420 ? 20.677 -2.664 -23.413 1.00 89.38 420 GLN A C 1
ATOM 3498 O O . GLN A 1 420 ? 19.678 -2.440 -24.097 1.00 89.38 420 GLN A O 1
ATOM 3503 N N . LYS A 1 421 ? 20.977 -1.970 -22.311 1.00 91.00 421 LYS A N 1
ATOM 3504 C CA . LYS A 1 421 ? 20.280 -0.724 -21.983 1.00 91.00 421 LYS A CA 1
ATOM 3505 C C . LYS A 1 421 ? 20.826 0.387 -22.875 1.00 91.00 421 LYS A C 1
ATOM 3507 O O . LYS A 1 421 ? 22.041 0.497 -23.025 1.00 91.00 421 LYS A O 1
ATOM 3512 N N . GLU A 1 422 ? 19.926 1.171 -23.449 1.00 92.94 422 GLU A N 1
ATOM 3513 C CA . GLU A 1 422 ? 20.273 2.267 -24.352 1.00 92.94 422 GLU A CA 1
ATOM 3514 C C . GLU A 1 422 ? 20.483 3.578 -23.586 1.00 92.94 422 GLU A C 1
ATOM 3516 O O . GLU A 1 422 ? 20.374 3.625 -22.358 1.00 92.94 422 GLU A O 1
ATOM 3521 N N . ILE A 1 423 ? 20.821 4.642 -24.310 1.00 92.56 423 ILE A N 1
ATOM 3522 C CA . ILE A 1 423 ? 20.989 5.987 -23.761 1.00 92.56 423 ILE A CA 1
ATOM 3523 C C . ILE A 1 423 ? 19.757 6.857 -24.025 1.00 92.56 423 ILE A C 1
ATOM 3525 O O . ILE A 1 423 ? 19.137 6.746 -25.087 1.00 92.56 423 ILE A O 1
ATOM 3529 N N . TYR A 1 424 ? 19.408 7.724 -23.072 1.00 91.44 424 TYR A N 1
ATOM 3530 C CA . TYR A 1 424 ? 18.237 8.594 -23.157 1.00 91.44 424 TYR A CA 1
ATOM 3531 C C . TYR A 1 424 ? 18.528 9.997 -22.611 1.00 91.44 424 TYR A C 1
ATOM 3533 O O . TYR A 1 424 ? 19.065 10.101 -21.506 1.00 91.44 424 TYR A O 1
ATOM 3541 N N . PRO A 1 425 ? 18.192 11.073 -23.347 1.00 88.94 425 PRO A N 1
ATOM 3542 C CA . PRO A 1 425 ? 18.450 12.440 -22.904 1.00 88.94 425 PRO A CA 1
ATOM 3543 C C . PRO A 1 425 ? 17.296 12.973 -22.040 1.00 88.94 425 PRO A C 1
ATOM 3545 O O . PRO A 1 425 ? 16.446 13.745 -22.482 1.00 88.94 425 PRO A O 1
ATOM 3548 N N . TYR A 1 426 ? 17.233 12.521 -20.791 1.00 83.81 426 TYR A N 1
ATOM 3549 C CA . TYR A 1 426 ? 16.165 12.821 -19.835 1.00 83.81 426 TYR A CA 1
ATOM 3550 C C . TYR A 1 426 ? 15.824 14.314 -19.690 1.00 83.81 426 TYR A C 1
ATOM 3552 O O . TYR A 1 426 ? 14.648 14.685 -19.649 1.00 83.81 426 TYR A O 1
ATOM 3560 N N . ASN A 1 427 ? 16.829 15.184 -19.619 1.00 80.94 427 ASN A N 1
ATOM 3561 C CA . ASN A 1 427 ? 16.638 16.619 -19.421 1.00 80.94 427 ASN A CA 1
ATOM 3562 C C . ASN A 1 427 ? 16.286 17.351 -20.720 1.00 80.94 427 ASN A C 1
ATOM 3564 O O . ASN A 1 427 ? 15.644 18.404 -20.660 1.00 80.94 427 ASN A O 1
ATOM 3568 N N . TYR A 1 428 ? 16.619 16.766 -21.874 1.00 81.38 428 TYR A N 1
ATOM 3569 C CA . TYR A 1 428 ? 16.221 17.268 -23.191 1.00 81.38 428 TYR A CA 1
ATOM 3570 C C . TYR A 1 428 ? 14.712 17.133 -23.433 1.00 81.38 428 TYR A C 1
ATOM 3572 O O . TYR A 1 428 ? 14.086 18.031 -23.988 1.00 81.38 428 TYR A O 1
ATOM 3580 N N . TYR A 1 429 ? 14.105 16.044 -22.950 1.00 78.50 429 TYR A N 1
ATOM 3581 C CA . TYR A 1 429 ? 12.646 15.851 -22.972 1.00 78.50 429 TYR A CA 1
ATOM 3582 C C . TYR A 1 429 ? 11.923 16.629 -21.856 1.00 78.50 429 TYR A C 1
ATOM 3584 O O . TYR A 1 429 ? 10.693 16.712 -21.839 1.00 78.50 429 TYR A O 1
ATOM 3592 N N . GLY A 1 430 ? 12.671 17.176 -20.895 1.00 65.56 430 GLY A N 1
ATOM 3593 C CA . GLY A 1 430 ? 12.141 17.923 -19.763 1.00 65.56 430 GLY A CA 1
ATOM 3594 C C . GLY A 1 430 ? 11.995 19.426 -20.036 1.00 65.56 430 GLY A C 1
ATOM 3595 O O . GLY A 1 430 ? 12.560 19.964 -20.988 1.00 65.56 430 GLY A O 1
ATOM 3596 N N . PRO A 1 431 ? 11.301 20.160 -19.144 1.00 52.78 431 PRO A N 1
ATOM 3597 C CA . PRO A 1 431 ? 11.194 21.611 -19.221 1.00 52.78 431 PRO A CA 1
ATOM 3598 C C . PRO A 1 431 ? 12.554 22.318 -19.315 1.00 52.78 431 PRO A C 1
ATOM 3600 O O . PRO A 1 431 ? 12.620 23.366 -19.926 1.00 52.78 431 PRO A O 1
ATOM 3603 N N . GLY A 1 432 ? 13.646 21.765 -18.778 1.00 49.66 432 GLY A N 1
ATOM 3604 C CA . GLY A 1 432 ? 14.993 22.347 -18.874 1.00 49.66 432 GLY A CA 1
ATOM 3605 C C . GLY A 1 432 ? 15.500 22.556 -20.309 1.00 49.66 432 GLY A C 1
ATOM 3606 O O . GLY A 1 432 ? 16.062 23.613 -20.585 1.00 49.66 432 GLY A O 1
ATOM 3607 N N . GLY A 1 433 ? 15.229 21.616 -21.224 1.00 52.09 433 GLY A N 1
ATOM 3608 C CA . GLY A 1 433 ? 15.480 21.781 -22.664 1.00 52.09 433 GLY A CA 1
ATOM 3609 C C . GLY A 1 433 ? 14.444 22.662 -23.381 1.00 52.09 433 GLY A C 1
ATOM 3610 O O . GLY A 1 433 ? 14.707 23.170 -24.466 1.00 52.09 433 GLY A O 1
ATOM 3611 N N . LEU A 1 434 ? 13.281 22.888 -22.755 1.00 50.69 434 LEU A N 1
ATOM 3612 C CA . LEU A 1 434 ? 12.111 23.575 -23.325 1.00 50.69 434 LEU A CA 1
ATOM 3613 C C . LEU A 1 434 ? 11.864 25.003 -22.775 1.00 50.69 434 LEU A C 1
ATOM 3615 O O . LEU A 1 434 ? 11.044 25.730 -23.327 1.00 50.69 434 LEU A O 1
ATOM 3619 N N . ARG A 1 435 ? 12.525 25.421 -21.680 1.00 45.59 435 ARG A N 1
ATOM 3620 C CA . ARG A 1 435 ? 12.159 26.594 -20.842 1.00 45.59 435 ARG A CA 1
ATOM 3621 C C . ARG A 1 435 ? 12.891 27.900 -21.122 1.00 45.59 435 ARG A C 1
ATOM 3623 O O . ARG A 1 435 ? 12.668 28.867 -20.397 1.00 45.59 435 ARG A O 1
ATOM 3630 N N . ARG A 1 436 ? 13.732 27.999 -22.146 1.00 47.38 436 ARG A N 1
ATOM 3631 C CA . ARG A 1 436 ? 14.104 29.336 -22.631 1.00 47.38 436 ARG A CA 1
ATOM 3632 C C . ARG A 1 436 ? 13.151 29.697 -23.758 1.00 47.38 436 ARG A C 1
ATOM 3634 O O . ARG A 1 436 ? 13.175 29.043 -24.796 1.00 47.38 436 ARG A O 1
ATOM 3641 N N . GLU A 1 437 ? 12.286 30.673 -23.470 1.00 42.28 437 GLU A N 1
ATOM 3642 C CA . GLU A 1 437 ? 11.278 31.276 -24.348 1.00 42.28 437 GLU A CA 1
ATOM 3643 C C . GLU A 1 437 ? 11.903 31.720 -25.674 1.00 42.28 437 GLU A C 1
ATOM 3645 O O . GLU A 1 437 ? 12.314 32.860 -25.869 1.00 42.28 437 GLU A O 1
ATOM 3650 N N . THR A 1 438 ? 11.995 30.783 -26.602 1.00 46.91 438 THR A N 1
ATOM 3651 C CA . THR A 1 438 ? 12.149 31.055 -28.020 1.00 46.91 438 THR A CA 1
ATOM 3652 C C . THR A 1 438 ? 10.959 30.398 -28.702 1.00 46.91 438 THR A C 1
ATOM 3654 O O . THR A 1 438 ? 10.518 29.318 -28.299 1.00 46.91 438 THR A O 1
ATOM 3657 N N . SER A 1 439 ? 10.424 31.037 -29.741 1.00 46.91 439 SER A N 1
ATOM 3658 C CA . SER A 1 439 ? 9.341 30.485 -30.570 1.00 46.91 439 SER A CA 1
ATOM 3659 C C . SER A 1 439 ? 9.635 29.060 -31.073 1.00 46.91 439 SER A C 1
ATOM 3661 O O . SER A 1 439 ? 8.718 28.283 -31.301 1.00 46.91 439 SER A O 1
ATOM 3663 N N . TYR A 1 440 ? 10.917 28.698 -31.158 1.00 45.91 440 TYR A N 1
ATOM 3664 C CA . TYR A 1 440 ? 11.426 27.408 -31.613 1.00 45.91 440 TYR A CA 1
ATOM 3665 C C . TYR A 1 440 ? 11.145 26.231 -30.656 1.00 45.91 440 TYR A C 1
ATOM 3667 O O . TYR A 1 440 ? 10.922 25.114 -31.109 1.00 45.91 440 TYR A O 1
ATOM 3675 N N . ASN A 1 441 ? 11.109 26.440 -29.334 1.00 48.34 441 ASN A N 1
ATOM 3676 C CA . ASN A 1 441 ? 10.957 25.340 -28.362 1.00 48.34 441 ASN A CA 1
ATOM 3677 C C . ASN A 1 441 ? 9.502 24.883 -28.164 1.00 48.34 441 ASN A C 1
A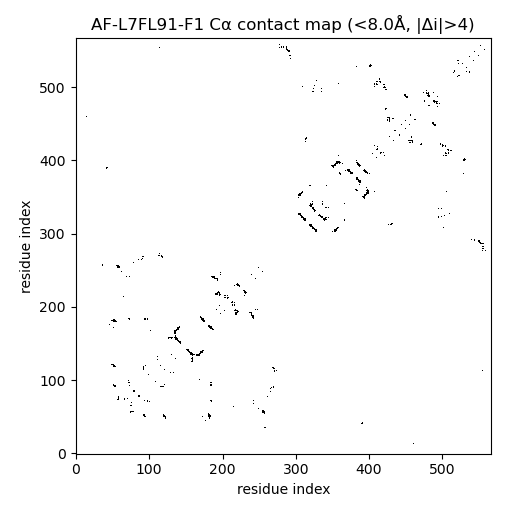TOM 3679 O O . ASN A 1 441 ? 9.256 23.720 -27.844 1.00 48.34 441 ASN A O 1
ATOM 3683 N N . GLN A 1 442 ? 8.536 25.774 -28.390 1.00 47.03 442 GLN A N 1
ATOM 3684 C CA . GLN A 1 442 ? 7.108 25.445 -28.360 1.00 47.03 442 GLN A CA 1
ATOM 3685 C C . GLN A 1 442 ? 6.721 24.609 -29.594 1.00 47.03 442 GLN A C 1
ATOM 3687 O O . GLN A 1 442 ? 6.007 23.614 -29.480 1.00 47.03 442 GLN A O 1
ATOM 3692 N N . GLU A 1 443 ? 7.325 24.927 -30.744 1.00 51.38 443 GLU A N 1
ATOM 3693 C CA . GLU A 1 443 ? 7.181 24.191 -32.002 1.00 51.38 443 GLU A CA 1
ATOM 3694 C C . GLU A 1 443 ? 7.800 22.780 -31.935 1.00 51.38 443 GLU A C 1
ATOM 3696 O O . GLU A 1 443 ? 7.241 21.852 -32.510 1.00 51.38 443 GLU A O 1
ATOM 3701 N N . ARG A 1 444 ? 8.891 22.554 -31.180 1.00 60.34 444 ARG A N 1
ATOM 3702 C CA . ARG A 1 444 ? 9.515 21.218 -30.988 1.00 60.34 444 ARG A CA 1
ATOM 3703 C C . ARG A 1 444 ? 8.597 20.200 -30.303 1.00 60.34 444 ARG A C 1
ATOM 3705 O O . ARG A 1 444 ? 8.561 19.039 -30.702 1.00 60.34 444 ARG A O 1
ATOM 3712 N N . VAL A 1 445 ? 7.837 20.621 -29.289 1.00 58.97 445 VAL A N 1
ATOM 3713 C CA . VAL A 1 445 ? 6.889 19.740 -28.573 1.00 58.97 445 VAL A CA 1
ATOM 3714 C C . VAL A 1 445 ? 5.693 19.399 -29.457 1.00 58.97 445 VAL A C 1
ATOM 3716 O O . VAL A 1 445 ? 5.220 18.262 -29.455 1.00 58.97 445 VAL A O 1
ATOM 3719 N N . GLU A 1 446 ? 5.224 20.372 -30.236 1.00 61.91 446 GLU A N 1
ATOM 3720 C CA . GLU A 1 446 ? 4.106 20.199 -31.163 1.00 61.91 446 GLU A CA 1
ATOM 3721 C C . GLU A 1 446 ? 4.509 19.373 -32.400 1.00 61.91 446 GLU A C 1
ATOM 3723 O O . GLU A 1 446 ? 3.740 18.523 -32.851 1.00 61.91 446 GLU A O 1
ATOM 3728 N N . SER A 1 447 ? 5.742 19.539 -32.895 1.00 70.06 447 SER A N 1
ATOM 3729 C CA . SER A 1 447 ? 6.286 18.828 -34.064 1.00 70.06 447 SER A CA 1
ATOM 3730 C C . SER A 1 447 ? 6.961 17.485 -33.745 1.00 70.06 447 SER A C 1
ATOM 3732 O O . SER A 1 447 ? 7.098 16.658 -34.643 1.00 70.06 447 SER A O 1
ATOM 3734 N N . ASN A 1 448 ? 7.336 17.218 -32.484 1.00 82.81 448 ASN A N 1
ATOM 3735 C CA . ASN A 1 448 ? 8.148 16.065 -32.048 1.00 82.81 448 ASN A CA 1
ATOM 3736 C C . ASN A 1 448 ? 9.521 15.947 -32.749 1.00 82.81 448 ASN A C 1
ATOM 3738 O O . ASN A 1 448 ? 10.029 14.835 -32.926 1.00 82.81 448 ASN A O 1
ATOM 3742 N N . ILE A 1 449 ? 10.133 17.070 -33.131 1.00 87.94 449 ILE A N 1
ATOM 3743 C CA . ILE A 1 449 ? 11.455 17.112 -33.773 1.00 87.94 449 ILE A CA 1
ATOM 3744 C C . ILE A 1 449 ? 12.493 17.664 -32.786 1.00 87.94 449 ILE A C 1
ATOM 3746 O O . ILE A 1 449 ? 12.336 18.763 -32.260 1.00 87.94 449 ILE A O 1
ATOM 3750 N N . GLY A 1 450 ? 13.560 16.902 -32.544 1.00 88.31 450 GLY A N 1
ATOM 3751 C CA . GLY A 1 450 ? 14.683 17.260 -31.676 1.00 88.31 450 GLY A CA 1
ATOM 3752 C C . GLY A 1 450 ? 15.975 17.470 -32.464 1.00 88.31 450 GLY A C 1
ATOM 3753 O O . GLY A 1 450 ? 16.123 16.949 -33.564 1.00 88.31 450 GLY A O 1
ATOM 3754 N N . ASN A 1 451 ? 16.921 18.218 -31.900 1.00 90.44 451 ASN A N 1
ATOM 3755 C CA . ASN A 1 451 ? 18.258 18.445 -32.444 1.00 90.44 451 ASN A CA 1
ATOM 3756 C C . ASN A 1 451 ? 19.268 17.473 -31.813 1.00 90.44 451 ASN A C 1
ATOM 3758 O O . ASN A 1 451 ? 19.360 17.364 -30.592 1.00 90.44 451 ASN A O 1
ATOM 3762 N N . ILE A 1 452 ? 20.030 16.779 -32.654 1.00 92.44 452 ILE A N 1
ATOM 3763 C CA . ILE A 1 452 ? 20.965 15.719 -32.259 1.00 92.44 452 ILE A CA 1
ATOM 3764 C C . ILE A 1 452 ? 22.140 16.273 -31.446 1.00 92.44 452 ILE A C 1
ATOM 3766 O O . ILE A 1 452 ? 22.545 15.652 -30.468 1.00 92.44 452 ILE A O 1
ATOM 3770 N N . LEU A 1 453 ? 22.675 17.436 -31.825 1.00 89.75 453 LEU A N 1
ATOM 3771 C CA . LEU A 1 453 ? 23.853 18.040 -31.188 1.00 89.75 453 LEU A CA 1
ATOM 3772 C C . LEU A 1 453 ? 23.535 18.681 -29.831 1.00 89.75 453 LEU A C 1
ATOM 3774 O O . LEU A 1 453 ? 24.444 18.979 -29.065 1.00 89.75 453 LEU A O 1
ATOM 3778 N N . GLU A 1 454 ? 22.254 18.907 -29.538 1.00 88.69 454 GLU A N 1
ATOM 3779 C CA . GLU A 1 454 ? 21.799 19.505 -28.281 1.00 88.69 454 GLU A CA 1
ATOM 3780 C C . GLU A 1 454 ? 21.334 18.468 -27.248 1.00 88.69 454 GLU A C 1
ATOM 3782 O O . GLU A 1 454 ? 21.002 18.841 -26.121 1.00 88.69 454 GLU A O 1
ATOM 3787 N N . ALA A 1 455 ? 21.273 17.186 -27.624 1.00 86.94 455 ALA A N 1
ATOM 3788 C CA . ALA A 1 455 ? 20.590 16.149 -26.856 1.00 86.94 455 ALA A CA 1
ATOM 3789 C C . ALA A 1 455 ? 21.153 15.961 -25.437 1.00 86.94 455 ALA A C 1
ATOM 3791 O O . ALA A 1 455 ? 20.389 15.707 -24.513 1.00 86.94 455 ALA A O 1
ATOM 3792 N N . ASP A 1 456 ? 22.460 16.117 -25.233 1.00 88.69 456 ASP A N 1
ATOM 3793 C CA . ASP A 1 456 ? 23.114 15.872 -23.944 1.00 88.69 456 ASP A CA 1
ATOM 3794 C C . ASP A 1 456 ? 23.503 17.148 -23.182 1.00 88.69 456 ASP A C 1
ATOM 3796 O O . ASP A 1 456 ? 23.918 17.070 -22.024 1.00 88.69 456 ASP A O 1
ATOM 3800 N N . LEU A 1 457 ? 23.329 18.331 -23.788 1.00 84.12 457 LEU A N 1
ATOM 3801 C CA . LEU A 1 457 ? 23.787 19.614 -23.235 1.00 84.12 457 LEU A CA 1
ATOM 3802 C C . LEU A 1 457 ? 23.237 19.911 -21.836 1.00 84.12 457 LEU A C 1
ATOM 3804 O O . LEU A 1 457 ? 23.860 20.651 -21.072 1.00 84.12 457 LEU A O 1
ATOM 3808 N N . TYR A 1 458 ? 22.063 19.361 -21.525 1.00 75.69 458 TYR A N 1
ATOM 3809 C CA . TYR A 1 458 ? 21.326 19.619 -20.292 1.00 75.69 458 TYR A CA 1
ATOM 3810 C C . TYR A 1 458 ? 21.358 18.453 -19.308 1.00 75.69 458 TYR A C 1
ATOM 3812 O O . TYR A 1 458 ? 20.748 18.552 -18.243 1.00 75.69 458 TYR A O 1
ATOM 3820 N N . GLU A 1 459 ? 22.027 17.349 -19.637 1.00 82.44 459 GLU A N 1
ATOM 3821 C CA . GLU A 1 459 ? 22.196 16.238 -18.706 1.00 82.44 459 GLU A CA 1
ATOM 3822 C C . GLU A 1 459 ? 23.069 16.659 -17.518 1.00 82.44 459 GLU A C 1
ATOM 3824 O O . GLU A 1 459 ? 23.937 17.524 -17.633 1.00 82.44 459 GLU A O 1
ATOM 3829 N N . ILE A 1 460 ? 22.835 16.051 -16.348 1.00 80.44 460 ILE A N 1
ATOM 3830 C CA . ILE A 1 460 ? 23.629 16.349 -15.138 1.00 80.44 460 ILE A CA 1
ATOM 3831 C C . ILE A 1 460 ? 25.115 16.079 -15.397 1.00 80.44 460 ILE A C 1
ATOM 3833 O O . ILE A 1 460 ? 25.980 16.843 -14.969 1.00 80.44 460 ILE A O 1
ATOM 3837 N N . GLN A 1 461 ? 25.379 15.009 -16.143 1.00 85.56 461 GLN A N 1
ATOM 3838 C CA . GLN A 1 461 ? 26.675 14.666 -16.689 1.00 85.56 461 GLN A CA 1
ATOM 3839 C C . GLN A 1 461 ? 26.534 14.549 -18.207 1.00 85.56 461 GLN A C 1
ATOM 3841 O O . GLN A 1 461 ? 25.781 13.701 -18.690 1.00 85.56 461 GLN A O 1
ATOM 3846 N N . GLN A 1 462 ? 27.262 15.395 -18.939 1.00 87.56 462 GLN A N 1
ATOM 3847 C CA . GLN A 1 462 ? 27.328 15.325 -20.399 1.00 87.56 462 GLN A CA 1
ATOM 3848 C C . GLN A 1 462 ? 27.860 13.971 -20.857 1.00 87.56 462 GLN A C 1
ATOM 3850 O O . GLN A 1 462 ? 28.645 13.314 -20.159 1.00 87.56 462 GLN A O 1
ATOM 3855 N N . TRP A 1 463 ? 27.410 13.547 -22.030 1.00 93.31 463 TRP A N 1
ATOM 3856 C CA . TRP A 1 463 ? 27.755 12.241 -22.554 1.00 93.31 463 TRP A CA 1
ATOM 3857 C C . TRP A 1 463 ? 29.206 12.219 -23.018 1.00 93.31 463 TRP A C 1
ATOM 3859 O O . TRP A 1 463 ? 29.736 13.185 -23.562 1.00 93.31 463 TRP A O 1
ATOM 3869 N N . ASN A 1 464 ? 29.864 11.081 -22.821 1.00 93.38 464 ASN A N 1
ATOM 3870 C CA . ASN A 1 464 ? 31.146 10.844 -23.468 1.00 93.38 464 ASN A CA 1
ATOM 3871 C C . ASN A 1 464 ? 30.961 10.514 -24.962 1.00 93.38 464 ASN A C 1
ATOM 3873 O O . ASN A 1 464 ? 29.850 10.291 -25.449 1.00 93.38 464 ASN A O 1
ATOM 3877 N N . GLU A 1 465 ? 32.071 10.449 -25.695 1.00 93.19 465 GLU A N 1
ATOM 3878 C CA . GLU A 1 465 ? 32.054 10.233 -27.144 1.00 93.19 465 GLU A CA 1
ATOM 3879 C C . GLU A 1 465 ? 31.366 8.913 -27.547 1.00 93.19 465 GLU A C 1
ATOM 3881 O O . GLU A 1 465 ? 30.629 8.875 -28.531 1.00 93.19 465 GLU A O 1
ATOM 3886 N N . ASP A 1 466 ? 31.546 7.839 -26.774 1.00 93.56 466 ASP A N 1
ATOM 3887 C CA . ASP A 1 466 ? 30.937 6.533 -27.056 1.00 93.56 466 ASP A CA 1
ATOM 3888 C C . ASP A 1 466 ? 29.427 6.535 -26.798 1.00 93.56 466 ASP A C 1
ATOM 3890 O O . ASP A 1 466 ? 28.656 5.945 -27.556 1.00 93.56 466 ASP A O 1
ATOM 3894 N N . GLN A 1 467 ? 28.994 7.232 -25.749 1.00 93.62 467 GLN A N 1
ATOM 3895 C CA . GLN A 1 467 ? 27.589 7.447 -25.416 1.00 93.62 467 GLN A CA 1
ATOM 3896 C C . GLN A 1 467 ? 26.876 8.259 -26.501 1.00 93.62 467 GLN A C 1
ATOM 3898 O O . GLN A 1 467 ? 25.800 7.868 -26.957 1.00 93.62 467 GLN A O 1
ATOM 3903 N N . PHE A 1 468 ? 27.501 9.339 -26.973 1.00 94.12 468 PHE A N 1
ATOM 3904 C CA . PHE A 1 468 ? 26.960 10.144 -28.063 1.00 94.12 468 PHE A CA 1
ATOM 3905 C C . PHE A 1 468 ? 26.921 9.359 -29.385 1.00 94.12 468 PHE A C 1
ATOM 3907 O O . PHE A 1 468 ? 25.913 9.367 -30.091 1.00 94.12 468 PHE A O 1
ATOM 3914 N N . LYS A 1 469 ? 27.975 8.592 -29.701 1.00 94.81 469 LYS A N 1
ATOM 3915 C CA . LYS A 1 469 ? 27.986 7.683 -30.863 1.00 94.81 469 LYS A CA 1
ATOM 3916 C C . LYS A 1 469 ? 26.879 6.634 -30.784 1.00 94.81 469 LYS A C 1
ATOM 3918 O O . LYS A 1 469 ? 26.263 6.333 -31.804 1.00 94.81 469 LYS A O 1
ATOM 3923 N N . LEU A 1 470 ? 26.616 6.082 -29.598 1.00 94.44 470 LEU A N 1
ATOM 3924 C CA . LEU A 1 470 ? 25.519 5.139 -29.387 1.00 94.44 470 LEU A CA 1
ATOM 3925 C C . LEU A 1 470 ? 24.159 5.800 -29.638 1.00 94.44 470 LEU A C 1
ATOM 3927 O O . LEU A 1 470 ? 23.338 5.221 -30.343 1.00 94.44 470 LEU A O 1
ATOM 3931 N N . PHE A 1 471 ? 23.941 7.016 -29.131 1.00 95.62 471 PHE A N 1
ATOM 3932 C CA . PHE A 1 471 ? 22.722 7.788 -29.386 1.00 95.62 471 PHE A CA 1
ATOM 3933 C C . PHE A 1 471 ? 22.471 7.985 -30.888 1.00 95.62 471 PHE A C 1
ATOM 3935 O O . PHE A 1 471 ? 21.402 7.635 -31.388 1.00 95.62 471 PHE A O 1
ATOM 3942 N N . VAL A 1 472 ? 23.479 8.462 -31.627 1.00 95.38 472 VAL A N 1
ATOM 3943 C CA . VAL A 1 472 ? 23.390 8.669 -33.083 1.00 95.38 472 VAL A CA 1
ATOM 3944 C C . VAL A 1 472 ? 23.125 7.354 -33.816 1.00 95.38 472 VAL A C 1
ATOM 3946 O O . VAL A 1 472 ? 22.219 7.276 -34.641 1.00 95.38 472 VAL A O 1
ATOM 3949 N N . LYS A 1 473 ? 23.850 6.288 -33.461 1.00 95.56 473 LYS A N 1
ATOM 3950 C CA . LYS A 1 473 ? 23.638 4.955 -34.036 1.00 95.56 473 LYS A CA 1
ATOM 3951 C C . LYS A 1 473 ? 22.214 4.447 -33.794 1.00 95.56 473 LYS A C 1
ATOM 3953 O O . LYS A 1 473 ? 21.634 3.824 -34.681 1.00 95.56 473 LYS A O 1
ATOM 3958 N N . ASN A 1 474 ? 21.655 4.699 -32.613 1.00 95.44 474 ASN A N 1
ATOM 3959 C CA . ASN A 1 474 ? 20.286 4.317 -32.289 1.00 95.44 474 ASN A CA 1
ATOM 3960 C C . ASN A 1 474 ? 19.288 5.077 -33.166 1.00 95.44 474 ASN A C 1
ATOM 3962 O O . ASN A 1 474 ? 18.427 4.435 -33.762 1.00 95.44 474 ASN A O 1
ATOM 3966 N N . ILE A 1 475 ? 19.448 6.395 -33.331 1.00 96.25 475 ILE A N 1
ATOM 3967 C CA . ILE A 1 475 ? 18.628 7.208 -34.249 1.00 96.25 475 ILE A CA 1
ATOM 3968 C C . ILE A 1 475 ? 18.653 6.626 -35.665 1.00 96.25 475 ILE A C 1
ATOM 3970 O O . ILE A 1 475 ? 17.599 6.448 -36.270 1.00 96.25 475 ILE A O 1
ATOM 3974 N N . ASP A 1 476 ? 19.837 6.278 -36.166 1.00 95.88 476 ASP A N 1
ATOM 3975 C CA . ASP A 1 476 ? 20.010 5.747 -37.522 1.00 95.88 476 ASP A CA 1
ATOM 3976 C C . ASP A 1 476 ? 19.426 4.333 -37.689 1.00 95.88 476 ASP A C 1
ATOM 3978 O O . ASP A 1 476 ? 19.107 3.911 -38.799 1.00 95.88 476 ASP A O 1
ATOM 3982 N N . SER A 1 477 ? 19.278 3.588 -36.590 1.00 93.75 477 SER A N 1
ATOM 3983 C CA . SER A 1 477 ? 18.717 2.232 -36.592 1.00 93.75 477 SER A CA 1
ATOM 3984 C C . SER A 1 477 ? 17.187 2.188 -36.537 1.00 93.75 477 SER A C 1
ATOM 3986 O O . SER A 1 477 ? 16.594 1.141 -36.809 1.00 93.75 477 SER A O 1
ATOM 3988 N N . ILE A 1 478 ? 16.544 3.299 -36.169 1.00 94.56 478 ILE A N 1
ATOM 3989 C CA . ILE A 1 478 ? 15.093 3.388 -36.012 1.00 94.56 478 ILE A CA 1
ATOM 3990 C C . ILE A 1 478 ? 14.494 3.963 -37.295 1.00 94.56 478 ILE A C 1
ATOM 3992 O O . ILE A 1 478 ? 14.845 5.060 -37.734 1.00 94.56 478 ILE A O 1
ATOM 3996 N N . ASP A 1 479 ? 13.537 3.237 -37.866 1.00 91.50 479 ASP A N 1
ATOM 3997 C CA . ASP A 1 479 ? 12.856 3.653 -39.089 1.00 91.50 479 ASP A CA 1
ATOM 3998 C C . ASP A 1 479 ? 12.198 5.037 -38.933 1.00 91.50 479 ASP A C 1
ATOM 4000 O O . ASP A 1 479 ? 11.474 5.293 -37.968 1.00 91.50 479 ASP A O 1
ATOM 4004 N N . ASN A 1 480 ? 12.470 5.933 -39.886 1.00 90.00 480 ASN A N 1
ATOM 4005 C CA . ASN A 1 480 ? 12.014 7.330 -39.904 1.00 90.00 480 ASN A CA 1
ATOM 4006 C C . ASN A 1 480 ? 12.353 8.157 -38.642 1.00 90.00 480 ASN A C 1
ATOM 4008 O O . ASN A 1 480 ? 11.706 9.175 -38.378 1.00 90.00 480 ASN A O 1
ATOM 4012 N N . CYS A 1 481 ? 13.349 7.747 -37.843 1.00 95.06 481 CYS A N 1
ATOM 4013 C CA . CYS A 1 481 ? 13.765 8.522 -36.677 1.00 95.06 481 CYS A CA 1
ATOM 4014 C C . CYS A 1 481 ? 14.713 9.656 -37.048 1.00 95.06 481 CYS A C 1
ATOM 4016 O O . CYS A 1 481 ? 14.551 10.752 -36.529 1.00 95.06 481 CYS A O 1
ATOM 4018 N N . ARG A 1 482 ? 15.676 9.444 -37.948 1.00 96.25 482 ARG A N 1
ATOM 4019 C CA . ARG A 1 482 ? 16.448 10.557 -38.507 1.00 96.25 482 ARG A CA 1
ATOM 4020 C C . ARG A 1 482 ? 15.576 11.338 -39.486 1.00 96.25 482 ARG A C 1
ATOM 4022 O O . ARG A 1 482 ? 15.134 10.775 -40.484 1.00 96.25 482 ARG A O 1
ATOM 4029 N N . THR A 1 483 ? 15.342 12.620 -39.213 1.00 91.75 483 THR A N 1
ATOM 4030 C CA . THR A 1 483 ? 14.552 13.483 -40.107 1.00 91.75 483 THR A CA 1
ATOM 4031 C C . THR A 1 483 ? 15.440 14.244 -41.088 1.00 91.75 483 THR A C 1
ATOM 4033 O O . THR A 1 483 ? 15.045 14.437 -42.233 1.00 91.75 483 THR A O 1
ATOM 4036 N N . ASP A 1 484 ? 16.648 14.628 -40.665 1.00 92.44 484 ASP A N 1
ATOM 4037 C CA . ASP A 1 484 ? 17.693 15.219 -41.508 1.00 92.44 484 ASP A CA 1
ATOM 4038 C C . ASP A 1 484 ? 19.097 15.040 -40.871 1.00 92.44 484 ASP A C 1
ATOM 4040 O O . ASP A 1 484 ? 19.305 14.181 -40.010 1.00 92.44 484 ASP A O 1
ATOM 4044 N N . GLU A 1 485 ? 20.096 15.803 -41.323 1.00 92.12 485 GLU A N 1
ATOM 4045 C CA . GLU A 1 485 ? 21.474 15.749 -40.809 1.00 92.12 485 GLU A CA 1
ATOM 4046 C C . GLU A 1 485 ? 21.574 16.092 -39.309 1.00 92.12 485 GLU A C 1
ATOM 4048 O O . GLU A 1 485 ? 22.359 15.476 -38.583 1.00 92.12 485 GLU A O 1
ATOM 4053 N N . TYR A 1 486 ? 20.740 17.013 -38.827 1.00 92.88 486 TYR A N 1
ATOM 4054 C CA . TYR A 1 486 ? 20.817 17.592 -37.485 1.00 92.88 486 TYR A CA 1
ATOM 4055 C C . TYR A 1 486 ? 19.640 17.222 -36.587 1.00 92.88 486 TYR A C 1
ATOM 4057 O O . TYR A 1 486 ? 19.720 17.449 -35.378 1.00 92.88 486 TYR A O 1
ATOM 4065 N N . HIS A 1 487 ? 18.569 16.653 -37.138 1.00 93.69 487 HIS A N 1
ATOM 4066 C CA . HIS A 1 487 ? 17.326 16.436 -36.411 1.00 93.69 487 HIS A CA 1
ATOM 4067 C C . HIS A 1 487 ? 16.864 14.976 -36.362 1.00 93.69 487 HIS A C 1
ATOM 4069 O O . HIS A 1 487 ? 17.153 14.154 -37.240 1.00 93.69 487 HIS A O 1
ATOM 4075 N N . PHE A 1 488 ? 16.108 14.665 -35.308 1.00 94.75 488 PHE A N 1
ATOM 4076 C CA . PHE A 1 488 ? 15.518 13.354 -35.069 1.00 94.75 488 PHE A CA 1
ATOM 4077 C C . PHE A 1 488 ? 14.084 13.443 -34.526 1.00 94.75 488 PHE A C 1
ATOM 4079 O O . PHE A 1 488 ? 13.691 14.420 -33.891 1.00 94.75 488 PHE A O 1
ATOM 4086 N N . ASN A 1 489 ? 13.301 12.390 -34.738 1.00 93.69 489 ASN A N 1
ATOM 4087 C CA . ASN A 1 489 ? 11.952 12.231 -34.219 1.00 93.69 489 ASN A CA 1
ATOM 4088 C C . ASN A 1 489 ? 12.004 11.782 -32.753 1.00 93.69 489 ASN A C 1
ATOM 4090 O O . ASN A 1 489 ? 12.301 10.625 -32.439 1.00 93.69 489 ASN A O 1
ATOM 4094 N N . MET A 1 490 ? 11.669 12.700 -31.851 1.00 90.88 490 MET A N 1
ATOM 4095 C CA . MET A 1 490 ? 11.723 12.480 -30.406 1.00 90.88 490 MET A CA 1
ATOM 4096 C C . MET A 1 490 ? 10.768 11.369 -29.958 1.00 90.88 490 MET A C 1
ATOM 4098 O O . MET A 1 490 ? 11.124 10.501 -29.163 1.00 90.88 490 MET A O 1
ATOM 4102 N N . LYS A 1 491 ? 9.551 11.329 -30.509 1.00 91.56 491 LYS A N 1
ATOM 4103 C CA . LYS A 1 491 ? 8.577 10.286 -30.168 1.00 91.56 491 LYS A CA 1
ATOM 4104 C C . LYS A 1 491 ? 9.084 8.900 -30.572 1.00 91.56 491 LYS A C 1
ATOM 4106 O O . LYS A 1 491 ? 8.970 7.962 -29.785 1.00 91.56 491 LYS A O 1
ATOM 4111 N N . ALA A 1 492 ? 9.626 8.766 -31.783 1.00 94.62 492 ALA A N 1
ATOM 4112 C CA . ALA A 1 492 ? 10.153 7.494 -32.274 1.00 94.62 492 ALA A CA 1
ATOM 4113 C C . ALA A 1 492 ? 11.311 6.995 -31.396 1.00 94.62 492 ALA A C 1
ATOM 4115 O O . ALA A 1 492 ? 11.310 5.833 -30.987 1.00 94.62 492 ALA A O 1
ATOM 4116 N N . TYR A 1 493 ? 12.238 7.888 -31.032 1.00 95.69 493 TYR A N 1
ATOM 4117 C CA . TYR A 1 493 ? 13.355 7.558 -30.148 1.00 95.69 493 TYR A CA 1
ATOM 4118 C C . TYR A 1 493 ? 12.894 7.176 -28.731 1.00 95.69 493 TYR A C 1
ATOM 4120 O O . TYR A 1 493 ? 13.346 6.173 -28.181 1.00 95.69 493 TYR A O 1
ATOM 4128 N N . CYS A 1 494 ? 11.947 7.923 -28.153 1.00 93.75 494 CYS A N 1
ATOM 4129 C CA . CYS A 1 494 ? 11.351 7.613 -26.851 1.00 93.75 494 CYS A CA 1
ATOM 4130 C C . CYS A 1 494 ? 10.698 6.229 -26.814 1.00 93.75 494 CYS A C 1
ATOM 4132 O O . CYS A 1 494 ? 10.969 5.433 -25.914 1.00 93.75 494 CYS A O 1
ATOM 4134 N N . VAL A 1 495 ? 9.876 5.910 -27.816 1.00 95.25 495 VAL A N 1
ATOM 4135 C CA . VAL A 1 495 ? 9.238 4.593 -27.911 1.00 95.25 495 VAL A CA 1
ATOM 4136 C C . VAL A 1 495 ? 10.287 3.491 -28.076 1.00 95.25 495 VAL A C 1
ATOM 4138 O O . VAL A 1 495 ? 10.166 2.447 -27.440 1.00 95.25 495 VAL A O 1
ATOM 4141 N N . PHE A 1 496 ? 11.330 3.706 -28.883 1.00 96.50 496 PHE A N 1
ATOM 4142 C CA . PHE A 1 496 ? 12.437 2.755 -29.017 1.00 96.50 496 PHE A CA 1
ATOM 4143 C C . PHE A 1 496 ? 13.132 2.481 -27.674 1.00 96.50 496 PHE A C 1
ATOM 4145 O O . PHE A 1 496 ? 13.280 1.319 -27.293 1.00 96.50 496 PHE A O 1
ATOM 4152 N N . TYR A 1 497 ? 13.502 3.535 -26.944 1.00 96.31 497 TYR A N 1
ATOM 4153 C CA . TYR A 1 497 ? 14.178 3.431 -25.651 1.00 96.31 497 TYR A CA 1
ATOM 4154 C C . TYR A 1 497 ? 13.327 2.676 -24.620 1.00 96.31 497 TYR A C 1
ATOM 4156 O O . TYR A 1 497 ? 13.759 1.663 -24.066 1.00 96.31 497 TYR A O 1
ATOM 4164 N N . CYS A 1 498 ? 12.076 3.101 -24.438 1.00 96.75 498 CYS A N 1
ATOM 4165 C CA . CYS A 1 498 ? 11.166 2.500 -23.466 1.00 96.75 498 CYS A CA 1
ATOM 4166 C C . CYS A 1 498 ? 10.814 1.041 -23.840 1.00 96.75 498 CYS A C 1
ATOM 4168 O O . CYS A 1 498 ? 10.758 0.156 -22.982 1.00 96.75 498 CYS A O 1
ATOM 4170 N N . ASN A 1 499 ? 10.686 0.723 -25.138 1.00 96.81 499 ASN A N 1
ATOM 4171 C CA . ASN A 1 499 ? 10.558 -0.663 -25.606 1.00 96.81 499 ASN A CA 1
ATOM 4172 C C . ASN A 1 499 ? 11.764 -1.521 -25.197 1.00 96.81 499 ASN A C 1
ATOM 4174 O O . ASN A 1 499 ? 11.602 -2.691 -24.835 1.00 96.81 499 ASN A O 1
ATOM 4178 N N . GLN A 1 500 ? 12.972 -0.962 -25.280 1.00 96.06 500 GLN A N 1
ATOM 4179 C CA . GLN A 1 500 ? 14.208 -1.665 -24.965 1.00 96.06 500 GLN A CA 1
ATOM 4180 C C . GLN A 1 500 ? 14.302 -1.965 -23.460 1.00 96.06 500 GLN A C 1
ATOM 4182 O O . GLN A 1 500 ? 14.641 -3.092 -23.086 1.00 96.06 500 GLN A O 1
ATOM 4187 N N . ASP A 1 501 ? 13.874 -1.043 -22.598 1.00 97.06 501 ASP A N 1
ATOM 4188 C CA . ASP A 1 501 ? 13.755 -1.282 -21.154 1.00 97.06 501 ASP A CA 1
ATOM 4189 C C . ASP A 1 501 ? 12.736 -2.385 -20.827 1.00 97.06 501 ASP A C 1
ATOM 4191 O O . ASP A 1 501 ? 13.063 -3.359 -20.135 1.00 97.06 501 ASP A O 1
ATOM 4195 N N . VAL A 1 502 ? 11.538 -2.338 -21.419 1.00 97.88 502 VAL A N 1
ATOM 4196 C CA . VAL A 1 502 ? 10.525 -3.400 -21.264 1.00 97.88 502 VAL A CA 1
ATOM 4197 C C . VAL A 1 502 ? 11.047 -4.754 -21.746 1.00 97.88 502 VAL A C 1
ATOM 4199 O O . VAL A 1 502 ? 10.786 -5.788 -21.120 1.00 97.88 502 VAL A O 1
ATOM 4202 N N . ARG A 1 503 ? 11.814 -4.780 -22.842 1.00 97.00 503 ARG A N 1
ATOM 4203 C CA . ARG A 1 503 ? 12.417 -6.005 -23.379 1.00 97.00 503 ARG A CA 1
ATOM 4204 C C . ARG A 1 503 ? 13.437 -6.597 -22.407 1.00 97.00 503 ARG A C 1
ATOM 4206 O O . ARG A 1 503 ? 13.376 -7.803 -22.152 1.00 97.00 503 ARG A O 1
ATOM 4213 N N . ILE A 1 504 ? 14.331 -5.778 -21.845 1.00 97.44 504 ILE A N 1
ATOM 4214 C CA . ILE A 1 504 ? 15.331 -6.222 -20.858 1.00 97.44 504 ILE A CA 1
ATOM 4215 C C . ILE A 1 504 ? 14.635 -6.764 -19.614 1.00 97.44 504 ILE A C 1
ATOM 4217 O O . ILE A 1 504 ? 14.968 -7.857 -19.147 1.00 97.44 504 ILE A O 1
ATOM 4221 N N . LEU A 1 505 ? 13.630 -6.042 -19.114 1.00 98.00 505 LEU A N 1
ATOM 4222 C CA . LEU A 1 505 ? 12.868 -6.446 -17.940 1.00 98.00 505 LEU A CA 1
ATOM 4223 C C . LEU A 1 505 ? 12.163 -7.787 -18.171 1.00 98.00 505 LEU A C 1
ATOM 4225 O O . LEU A 1 505 ? 12.308 -8.707 -17.362 1.00 98.00 505 LEU A O 1
ATOM 4229 N N . LYS A 1 506 ? 11.444 -7.926 -19.292 1.00 97.50 506 LYS A N 1
ATOM 4230 C CA . LYS A 1 506 ? 10.735 -9.158 -19.664 1.00 97.50 506 LYS A CA 1
ATOM 4231 C C . 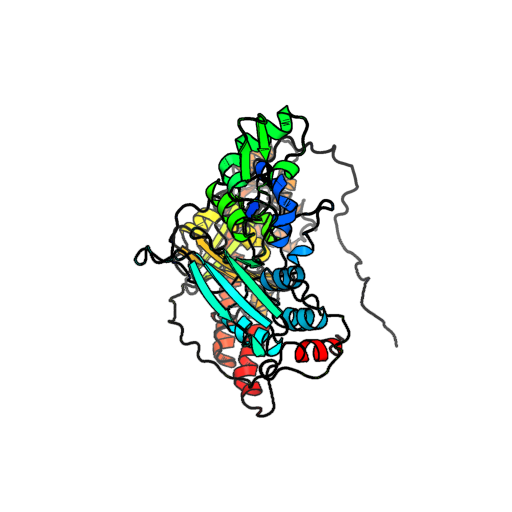LYS A 1 506 ? 11.687 -10.346 -19.740 1.00 97.50 506 LYS A C 1
ATOM 4233 O O . LYS A 1 506 ? 11.407 -11.384 -19.136 1.00 97.50 506 LYS A O 1
ATOM 4238 N N . GLN A 1 507 ? 12.796 -10.212 -20.468 1.00 97.06 507 GLN A N 1
ATOM 4239 C CA . GLN A 1 507 ? 13.741 -11.312 -20.668 1.00 97.06 507 GLN A CA 1
ATOM 4240 C C . GLN A 1 507 ? 14.470 -11.680 -19.373 1.00 97.06 507 GLN A C 1
ATOM 4242 O O . GLN A 1 507 ? 14.502 -12.855 -19.008 1.00 97.06 507 GLN A O 1
ATOM 4247 N N . GLY A 1 508 ? 14.983 -10.695 -18.632 1.00 97.12 508 GLY A N 1
ATOM 4248 C CA . GLY A 1 508 ? 15.699 -10.950 -17.383 1.00 97.12 508 GLY A CA 1
ATOM 4249 C C . GLY A 1 508 ? 14.801 -11.532 -16.292 1.00 97.12 508 GLY A C 1
ATOM 4250 O O . GLY A 1 508 ? 15.162 -12.524 -15.664 1.00 97.12 508 GLY A O 1
ATOM 4251 N N . HIS A 1 509 ? 13.587 -11.000 -16.113 1.00 97.38 509 HIS A N 1
ATOM 4252 C CA . HIS A 1 509 ? 12.635 -11.575 -15.160 1.00 97.38 509 HIS A CA 1
ATOM 4253 C C . HIS A 1 509 ? 12.191 -12.986 -15.568 1.00 97.38 509 HIS A C 1
ATOM 4255 O O . HIS A 1 509 ? 12.019 -13.843 -14.701 1.00 97.38 509 HIS A O 1
ATOM 4261 N N . SER A 1 510 ? 11.971 -13.247 -16.861 1.00 96.56 510 SER A N 1
ATOM 4262 C CA . SER A 1 510 ? 11.600 -14.592 -17.326 1.00 96.56 510 SER A CA 1
ATOM 4263 C C . SER A 1 510 ? 12.727 -15.588 -17.054 1.00 96.56 510 SER A C 1
ATOM 4265 O O . SER A 1 510 ? 12.480 -16.623 -16.444 1.00 96.56 510 SER A O 1
ATOM 4267 N N . LYS A 1 511 ? 13.981 -15.222 -17.358 1.00 96.88 511 LYS A N 1
ATOM 4268 C CA . LYS A 1 511 ? 15.146 -16.059 -17.050 1.00 96.88 511 LYS A CA 1
ATOM 4269 C C . LYS A 1 511 ? 15.299 -16.314 -15.549 1.00 96.88 511 LYS A C 1
ATOM 4271 O O . LYS A 1 511 ? 15.546 -17.446 -15.144 1.00 96.88 511 LYS A O 1
ATOM 4276 N N . PHE A 1 512 ? 15.100 -15.291 -14.717 1.00 97.06 512 PHE A N 1
ATOM 4277 C CA . PHE A 1 512 ? 15.111 -15.437 -13.260 1.00 97.06 512 PHE A CA 1
ATOM 4278 C C . PHE A 1 512 ? 14.024 -16.398 -12.756 1.00 97.06 512 PHE A C 1
ATOM 4280 O O . PHE A 1 512 ? 14.289 -17.230 -11.886 1.00 97.06 512 PHE A O 1
ATOM 4287 N N . ARG A 1 513 ? 12.808 -16.308 -13.314 1.00 96.69 513 ARG A N 1
ATOM 4288 C CA . ARG A 1 513 ? 11.708 -17.231 -13.006 1.00 96.69 513 ARG A CA 1
ATOM 4289 C C . ARG A 1 513 ? 12.076 -18.669 -13.354 1.00 96.69 513 ARG A C 1
ATOM 4291 O O . ARG A 1 513 ? 11.884 -19.540 -12.511 1.00 96.69 513 ARG A O 1
ATOM 4298 N N . ASP A 1 514 ? 12.617 -18.900 -14.546 1.00 96.81 514 ASP A N 1
ATOM 4299 C CA . ASP A 1 514 ? 12.996 -20.239 -15.005 1.00 96.81 514 ASP A CA 1
ATOM 4300 C C . ASP A 1 514 ? 14.067 -20.849 -14.096 1.00 96.81 514 ASP A C 1
ATOM 4302 O O . ASP A 1 514 ? 13.913 -21.977 -13.639 1.00 96.81 514 ASP A O 1
ATOM 4306 N N . MET A 1 515 ? 15.086 -20.067 -13.722 1.00 96.50 515 MET A N 1
ATOM 4307 C CA . MET A 1 515 ? 16.107 -20.500 -12.763 1.00 96.50 515 MET A CA 1
ATOM 4308 C C . MET A 1 515 ? 15.509 -20.856 -11.392 1.00 96.50 515 MET A C 1
ATOM 4310 O O . MET A 1 515 ? 15.896 -21.852 -10.786 1.00 96.50 515 MET A O 1
ATOM 4314 N N . CYS A 1 516 ? 14.560 -20.068 -10.876 1.00 96.50 516 CYS A N 1
ATOM 4315 C CA . CYS A 1 516 ? 13.918 -20.371 -9.591 1.00 96.50 516 CYS A CA 1
ATOM 4316 C C . CYS A 1 516 ? 13.032 -21.622 -9.657 1.00 96.50 516 CYS A C 1
ATOM 4318 O O . CYS A 1 516 ? 12.981 -22.388 -8.694 1.00 96.50 516 CYS A O 1
ATOM 4320 N N . LEU A 1 517 ? 12.346 -21.849 -10.777 1.00 95.88 517 LEU A N 1
ATOM 4321 C CA . LEU A 1 517 ? 11.574 -23.070 -10.990 1.00 95.88 517 LEU A CA 1
ATOM 4322 C C . LEU A 1 517 ? 12.490 -24.293 -11.074 1.00 95.88 517 LEU A C 1
ATOM 4324 O O . LEU A 1 517 ? 12.226 -25.280 -10.394 1.00 95.88 517 LEU A O 1
ATOM 4328 N N . GLU A 1 518 ? 13.575 -24.203 -11.842 1.00 97.00 518 GLU A N 1
ATOM 4329 C CA . GLU A 1 518 ? 14.536 -25.291 -12.043 1.00 97.00 518 GLU A CA 1
ATOM 4330 C C . GLU A 1 518 ? 15.257 -25.665 -10.742 1.00 97.00 518 GLU A C 1
ATOM 4332 O O . GLU A 1 518 ? 15.260 -26.829 -10.344 1.00 97.00 518 GLU A O 1
ATOM 4337 N N . TYR A 1 519 ? 15.840 -24.682 -10.052 1.00 95.38 519 TYR A N 1
ATOM 4338 C CA . TYR A 1 519 ? 16.735 -24.951 -8.924 1.00 95.38 519 TYR A CA 1
ATOM 4339 C C . TYR A 1 519 ? 16.051 -24.914 -7.558 1.00 95.38 519 TYR A C 1
ATOM 4341 O O . TYR A 1 519 ? 16.528 -25.556 -6.624 1.00 95.38 519 TYR A O 1
ATOM 4349 N N . LEU A 1 520 ? 14.958 -24.158 -7.405 1.00 94.62 520 LEU A N 1
ATOM 4350 C CA . LEU A 1 520 ? 14.286 -23.980 -6.110 1.00 94.62 520 LEU A CA 1
ATOM 4351 C C . LEU A 1 520 ? 12.890 -24.606 -6.062 1.00 94.62 520 LEU A C 1
ATOM 4353 O O . LEU A 1 520 ? 12.327 -24.699 -4.971 1.00 94.62 520 LEU A O 1
ATOM 4357 N N . ASN A 1 521 ? 12.329 -25.020 -7.207 1.00 93.56 521 ASN A N 1
ATOM 4358 C CA . ASN A 1 521 ? 10.938 -25.458 -7.343 1.00 93.56 521 ASN A CA 1
ATOM 4359 C C . ASN A 1 521 ? 9.938 -24.426 -6.776 1.00 93.56 521 ASN A C 1
ATOM 4361 O O . ASN A 1 521 ? 8.954 -24.766 -6.116 1.00 93.56 521 ASN A O 1
ATOM 4365 N N . ILE A 1 522 ? 10.225 -23.134 -6.983 1.00 92.56 522 ILE A N 1
ATOM 4366 C CA . ILE A 1 522 ? 9.376 -22.025 -6.537 1.00 92.56 522 ILE A CA 1
ATOM 4367 C C . ILE A 1 522 ? 9.080 -21.117 -7.722 1.00 92.56 522 ILE A C 1
ATOM 4369 O O . ILE A 1 522 ? 9.985 -20.578 -8.356 1.00 92.56 522 ILE A O 1
ATOM 4373 N N . ASP A 1 523 ? 7.793 -20.884 -7.967 1.00 93.50 523 ASP A N 1
ATOM 4374 C CA . ASP A 1 523 ? 7.357 -19.869 -8.917 1.00 93.50 523 ASP A CA 1
ATOM 4375 C C . ASP A 1 523 ? 7.471 -18.472 -8.292 1.00 93.50 523 ASP A C 1
ATOM 4377 O O . ASP A 1 523 ? 6.782 -18.147 -7.316 1.00 93.50 523 ASP A O 1
ATOM 4381 N N . VAL A 1 524 ? 8.325 -17.625 -8.871 1.00 93.56 524 VAL A N 1
ATOM 4382 C CA . VAL A 1 524 ? 8.537 -16.244 -8.412 1.00 93.56 524 VAL A CA 1
ATOM 4383 C C . VAL A 1 524 ? 7.269 -15.393 -8.490 1.00 93.56 524 VAL A C 1
ATOM 4385 O O . VAL A 1 524 ? 7.125 -14.436 -7.731 1.00 93.56 524 VAL A O 1
ATOM 4388 N N . ASP A 1 525 ? 6.299 -15.765 -9.328 1.00 93.06 525 ASP A N 1
ATOM 4389 C CA . ASP A 1 525 ? 5.013 -15.073 -9.407 1.00 93.06 525 ASP A CA 1
ATOM 4390 C C . ASP A 1 525 ? 4.164 -15.266 -8.139 1.00 93.06 525 ASP A C 1
ATOM 4392 O O . ASP A 1 525 ? 3.247 -14.481 -7.876 1.00 93.06 525 ASP A O 1
ATOM 4396 N N . LYS A 1 526 ? 4.473 -16.277 -7.316 1.00 89.94 526 LYS A N 1
ATOM 4397 C CA . LYS A 1 526 ? 3.777 -16.576 -6.054 1.00 89.94 526 LYS A CA 1
ATOM 4398 C C . LYS A 1 526 ? 4.411 -15.885 -4.839 1.00 89.94 526 LYS A C 1
ATOM 4400 O O . LYS A 1 526 ? 3.861 -15.961 -3.740 1.00 89.94 526 LYS A O 1
ATOM 4405 N N . VAL A 1 527 ? 5.518 -15.163 -5.025 1.00 90.44 527 VAL A N 1
ATOM 4406 C CA . VAL A 1 527 ? 6.210 -14.393 -3.978 1.00 90.44 527 VAL A CA 1
ATOM 4407 C C . VAL A 1 527 ? 6.305 -12.907 -4.347 1.00 90.44 527 VAL A C 1
ATOM 4409 O O . VAL A 1 527 ? 6.007 -12.502 -5.469 1.00 90.44 527 VAL A O 1
ATOM 4412 N N . ILE A 1 528 ? 6.645 -12.066 -3.363 1.00 89.31 528 ILE A N 1
ATOM 4413 C CA . ILE A 1 528 ? 6.667 -10.594 -3.509 1.00 89.31 528 ILE A CA 1
ATOM 4414 C C . ILE A 1 528 ? 8.065 -9.974 -3.365 1.00 89.31 528 ILE A C 1
ATOM 4416 O O . ILE A 1 528 ? 8.228 -8.786 -3.614 1.00 89.31 528 ILE A O 1
ATOM 4420 N N . SER A 1 529 ? 9.061 -10.737 -2.906 1.00 91.56 529 SER A N 1
ATOM 4421 C CA . SER A 1 529 ? 10.447 -10.274 -2.757 1.00 91.56 529 SER A CA 1
ATOM 4422 C C . SER A 1 529 ? 11.444 -11.415 -2.660 1.00 91.56 529 SER A C 1
ATOM 4424 O O . SER A 1 529 ? 11.064 -12.544 -2.346 1.00 91.56 529 SER A O 1
ATOM 4426 N N . ALA A 1 530 ? 12.729 -11.096 -2.819 1.00 92.62 530 ALA A N 1
ATOM 4427 C CA . ALA A 1 530 ? 13.837 -12.020 -2.582 1.00 92.62 530 ALA A CA 1
ATOM 4428 C C . ALA A 1 530 ? 13.806 -12.612 -1.161 1.00 92.62 530 ALA A C 1
ATOM 4430 O O . ALA A 1 530 ? 13.979 -13.813 -0.977 1.00 92.62 530 ALA A O 1
ATOM 4431 N N . ALA A 1 531 ? 13.491 -11.799 -0.147 1.00 90.88 531 ALA A N 1
ATOM 4432 C CA . ALA A 1 531 ? 13.337 -12.283 1.227 1.00 90.88 531 ALA A CA 1
ATOM 4433 C C . ALA A 1 531 ? 12.160 -13.267 1.364 1.00 90.88 531 ALA A C 1
ATOM 4435 O O . ALA A 1 531 ? 12.264 -14.268 2.068 1.00 90.88 531 ALA A O 1
ATOM 4436 N N . SER A 1 532 ? 11.044 -13.009 0.669 1.00 89.69 532 SER A N 1
ATOM 4437 C CA . SER A 1 532 ? 9.906 -13.934 0.629 1.00 89.69 532 SER A CA 1
ATOM 4438 C C . SER A 1 532 ? 10.252 -15.232 -0.102 1.00 89.69 532 SER A C 1
ATOM 4440 O O . SER A 1 532 ? 9.803 -16.293 0.327 1.00 89.69 532 SER A O 1
ATOM 4442 N N . LEU A 1 533 ? 11.038 -15.159 -1.180 1.00 92.44 533 LEU A N 1
ATOM 4443 C CA . LEU A 1 533 ? 11.547 -16.319 -1.912 1.00 92.44 533 LEU A CA 1
ATOM 4444 C C . LEU A 1 533 ? 12.426 -17.188 -1.004 1.00 92.44 533 LEU A C 1
ATOM 4446 O O . LEU A 1 533 ? 12.128 -18.365 -0.812 1.00 92.44 533 LEU A O 1
ATOM 4450 N N . ALA A 1 534 ? 13.434 -16.587 -0.365 1.00 93.62 534 ALA A N 1
ATOM 4451 C CA . ALA A 1 534 ? 14.330 -17.276 0.558 1.00 93.62 534 ALA A CA 1
ATOM 4452 C C . ALA A 1 534 ? 13.565 -17.908 1.730 1.00 93.62 534 ALA A C 1
ATOM 4454 O O . ALA A 1 534 ? 13.723 -19.094 2.010 1.00 93.62 534 ALA A O 1
ATOM 4455 N N . ASN A 1 535 ? 12.671 -17.152 2.377 1.00 90.69 535 ASN A N 1
ATOM 4456 C CA . ASN A 1 535 ? 11.868 -17.671 3.482 1.00 90.69 535 ASN A CA 1
ATOM 4457 C C . ASN A 1 535 ? 10.954 -18.827 3.045 1.00 90.69 535 ASN A C 1
ATOM 4459 O O . ASN A 1 535 ? 10.778 -19.780 3.799 1.00 90.69 535 ASN A O 1
ATOM 4463 N N . THR A 1 536 ? 10.395 -18.774 1.830 1.00 90.06 536 THR A N 1
ATOM 4464 C CA . THR A 1 536 ? 9.607 -19.886 1.270 1.00 90.06 536 THR A CA 1
ATOM 4465 C C . THR A 1 536 ? 10.486 -21.123 1.112 1.00 90.06 536 THR A C 1
ATOM 4467 O O . THR A 1 536 ? 10.149 -22.181 1.642 1.00 90.06 536 THR A O 1
ATOM 4470 N N . TYR A 1 537 ? 11.652 -20.981 0.480 1.00 92.44 537 TYR A N 1
ATOM 4471 C CA . TYR A 1 537 ? 12.597 -22.080 0.298 1.00 92.44 537 TYR A CA 1
ATOM 4472 C C . TYR A 1 537 ? 13.015 -22.714 1.630 1.00 92.44 537 TYR A C 1
ATOM 4474 O O . TYR A 1 537 ? 12.888 -23.928 1.802 1.00 92.44 537 TYR A O 1
ATOM 4482 N N . PHE A 1 538 ? 13.451 -21.909 2.602 1.00 93.00 538 PHE A N 1
ATOM 4483 C CA . PHE A 1 538 ? 13.870 -22.424 3.903 1.00 93.00 538 PHE A CA 1
ATOM 4484 C C . PHE A 1 538 ? 12.714 -23.041 4.684 1.00 93.00 538 PHE A C 1
ATOM 4486 O O . PHE A 1 538 ? 12.905 -24.078 5.314 1.00 93.00 538 PHE A O 1
ATOM 4493 N N . LYS A 1 539 ? 11.503 -22.480 4.611 1.00 88.69 539 LYS A N 1
ATOM 4494 C CA . LYS A 1 539 ? 10.337 -23.058 5.286 1.00 88.69 539 LYS A CA 1
ATOM 4495 C C . LYS A 1 539 ? 10.014 -24.462 4.779 1.00 88.69 539 LYS A C 1
ATOM 4497 O O . LYS A 1 539 ? 9.765 -25.358 5.587 1.00 88.69 539 LYS A O 1
ATOM 4502 N N . HIS A 1 540 ? 10.067 -24.667 3.465 1.00 86.81 540 HIS A N 1
ATOM 4503 C CA . HIS A 1 540 ? 9.818 -25.971 2.851 1.00 86.81 540 HIS A CA 1
ATOM 4504 C C . HIS A 1 540 ? 10.962 -26.967 3.077 1.00 86.81 540 HIS A C 1
ATOM 4506 O O . HIS A 1 540 ? 10.709 -28.135 3.356 1.00 86.81 540 HIS A O 1
ATOM 4512 N N . ASN A 1 541 ? 12.216 -26.519 2.986 1.00 89.62 541 ASN A N 1
ATOM 4513 C CA . ASN A 1 541 ? 13.357 -27.434 2.916 1.00 89.62 541 ASN A CA 1
ATOM 4514 C C . ASN A 1 541 ? 14.115 -27.627 4.230 1.00 89.62 541 ASN A C 1
ATOM 4516 O O . ASN A 1 541 ? 14.767 -28.662 4.383 1.00 89.62 541 ASN A O 1
ATOM 4520 N N . VAL A 1 542 ? 14.031 -26.667 5.154 1.00 91.44 542 VAL A N 1
ATOM 4521 C CA . VAL A 1 542 ? 14.831 -26.625 6.387 1.00 91.44 542 VAL A CA 1
ATOM 4522 C C . VAL A 1 542 ? 13.939 -26.489 7.616 1.00 91.44 542 VAL A C 1
ATOM 4524 O O . VAL A 1 542 ? 13.874 -27.408 8.426 1.00 91.44 542 VAL A O 1
ATOM 4527 N N . TYR A 1 543 ? 13.220 -25.373 7.760 1.00 90.50 543 TYR A N 1
ATOM 4528 C CA . TYR A 1 543 ? 12.566 -25.014 9.018 1.00 90.50 543 TYR A CA 1
ATOM 4529 C C . TYR A 1 543 ? 11.497 -26.021 9.454 1.00 90.50 543 TYR A C 1
ATOM 4531 O O . TYR A 1 543 ? 11.390 -26.328 10.635 1.00 90.50 543 TYR A O 1
ATOM 4539 N N . SER A 1 544 ? 10.734 -26.570 8.506 1.00 86.31 544 SER A N 1
ATOM 4540 C CA . SER A 1 544 ? 9.706 -27.586 8.779 1.00 86.31 544 SER A CA 1
ATOM 4541 C C . SER A 1 544 ? 10.265 -28.949 9.202 1.00 86.31 544 SER A C 1
ATOM 4543 O O . SER A 1 544 ? 9.521 -29.759 9.747 1.00 86.31 544 SER A O 1
ATOM 4545 N N . LYS A 1 545 ? 11.558 -29.213 8.974 1.00 89.19 545 LYS A N 1
ATOM 4546 C CA . LYS A 1 545 ? 12.221 -30.483 9.316 1.00 89.19 545 LYS A CA 1
ATOM 4547 C C . LYS A 1 545 ? 12.895 -30.455 10.691 1.00 89.19 545 LYS A C 1
ATOM 4549 O O . LYS A 1 545 ? 13.411 -31.475 11.137 1.00 89.19 545 LYS A O 1
ATOM 4554 N N . ILE A 1 546 ? 12.911 -29.301 11.360 1.00 90.88 546 ILE A N 1
ATOM 4555 C CA . ILE A 1 546 ? 13.536 -29.127 12.673 1.00 90.88 546 ILE A CA 1
ATOM 4556 C C . ILE A 1 546 ? 12.440 -29.155 13.745 1.00 90.88 546 ILE A C 1
ATOM 4558 O O . ILE A 1 546 ? 11.690 -28.196 13.910 1.00 90.88 546 ILE A O 1
ATOM 4562 N N . ASN A 1 547 ? 12.360 -30.255 14.501 1.00 85.38 547 ASN A N 1
ATOM 4563 C CA . ASN A 1 547 ? 11.268 -30.519 15.452 1.00 85.38 547 ASN A CA 1
ATOM 4564 C C . ASN A 1 547 ? 11.104 -29.453 16.548 1.00 85.38 547 ASN A C 1
ATOM 4566 O O . ASN A 1 547 ? 9.988 -29.192 17.001 1.00 85.38 547 ASN A O 1
ATOM 4570 N N . ASN A 1 548 ? 12.208 -28.861 17.002 1.00 88.19 548 ASN A N 1
ATOM 4571 C CA . ASN A 1 548 ? 12.232 -27.857 18.064 1.00 88.19 548 ASN A CA 1
ATOM 4572 C C . ASN A 1 548 ? 12.246 -26.411 17.541 1.00 88.19 548 ASN A C 1
ATOM 4574 O O . ASN A 1 548 ? 12.270 -25.487 18.353 1.00 88.19 548 ASN A O 1
ATOM 4578 N N . LEU A 1 549 ? 12.199 -26.193 16.221 1.00 88.81 549 LEU A N 1
ATOM 4579 C CA . LEU A 1 549 ? 12.116 -24.851 15.652 1.00 88.81 549 LEU A CA 1
ATOM 4580 C C . LEU A 1 549 ? 10.659 -24.370 15.635 1.00 88.81 549 LEU A C 1
ATOM 4582 O O . LEU A 1 549 ? 9.750 -25.068 15.181 1.00 88.81 549 LEU A O 1
ATOM 4586 N N . LYS A 1 550 ? 10.432 -23.156 16.139 1.00 86.75 550 LYS A N 1
ATOM 4587 C CA . LYS A 1 550 ? 9.103 -22.543 16.248 1.00 86.75 550 LYS A CA 1
ATOM 4588 C C . LYS A 1 550 ? 9.093 -21.160 15.609 1.00 86.75 550 LYS A C 1
ATOM 4590 O O . LYS A 1 550 ? 10.070 -20.422 15.685 1.00 86.75 550 LYS A O 1
ATOM 4595 N N . GLU A 1 551 ? 7.960 -20.802 15.016 1.00 86.12 551 GLU A N 1
ATOM 4596 C CA . GLU A 1 551 ? 7.640 -19.406 14.722 1.00 86.12 551 GLU A CA 1
ATOM 4597 C C . GLU A 1 551 ? 7.262 -18.716 16.038 1.00 86.12 551 GLU A C 1
ATOM 4599 O O . GLU A 1 551 ? 6.548 -19.300 16.857 1.00 86.12 551 GLU A O 1
ATOM 4604 N N . TYR A 1 552 ? 7.726 -17.483 16.232 1.00 86.00 552 TYR A N 1
ATOM 4605 C CA . TYR A 1 552 ? 7.422 -16.677 17.410 1.00 86.00 552 TYR A CA 1
ATOM 4606 C C . TYR A 1 552 ? 6.865 -15.301 17.021 1.00 86.00 552 TYR A C 1
ATOM 4608 O O . TYR A 1 552 ? 7.096 -14.795 15.920 1.00 86.00 552 TYR A O 1
ATOM 4616 N N . GLY A 1 553 ? 6.098 -14.707 17.927 1.00 81.00 553 GLY A N 1
ATOM 4617 C CA . GLY A 1 553 ? 5.477 -13.396 17.800 1.00 81.00 553 GLY A CA 1
ATOM 4618 C C . GLY A 1 553 ? 5.356 -12.718 19.162 1.00 81.00 553 GLY A C 1
ATOM 4619 O O . GLY A 1 553 ? 5.949 -13.167 20.138 1.00 81.00 553 GLY A O 1
ATOM 4620 N N . GLY A 1 554 ? 4.599 -11.625 19.210 1.00 77.50 554 GLY A N 1
ATOM 4621 C CA . GLY A 1 554 ? 4.253 -10.954 20.461 1.00 77.50 554 GLY A CA 1
ATOM 4622 C C . GLY A 1 554 ? 5.459 -10.565 21.334 1.00 77.50 554 GLY A C 1
ATOM 4623 O O . GLY A 1 554 ? 6.467 -10.093 20.804 1.00 77.50 554 GLY A O 1
ATOM 4624 N N . LYS A 1 555 ? 5.357 -10.777 22.650 1.00 78.00 555 LYS A N 1
ATOM 4625 C CA . LYS A 1 555 ? 6.387 -10.513 23.665 1.00 78.00 555 LYS A CA 1
ATOM 4626 C C . LYS A 1 555 ? 7.683 -11.257 23.372 1.00 78.00 555 LYS A C 1
ATOM 4628 O O . LYS A 1 555 ? 8.752 -10.668 23.465 1.00 78.00 555 LYS A O 1
ATOM 4633 N N . VAL A 1 556 ? 7.597 -12.526 22.957 1.00 81.19 556 VAL A N 1
ATOM 4634 C CA . VAL A 1 556 ? 8.780 -13.337 22.609 1.00 81.19 556 VAL A CA 1
ATOM 4635 C C . VAL A 1 556 ? 9.569 -12.672 21.485 1.00 81.19 556 VAL A C 1
ATOM 4637 O O . VAL A 1 556 ? 10.794 -12.586 21.549 1.00 81.19 556 VAL A O 1
ATOM 4640 N N . ARG A 1 557 ? 8.870 -12.157 20.464 1.00 82.75 557 ARG A N 1
ATOM 4641 C CA . ARG A 1 557 ? 9.507 -11.405 19.379 1.00 82.75 557 ARG A CA 1
ATOM 4642 C C . ARG A 1 557 ? 10.157 -10.124 19.890 1.00 82.75 557 ARG A C 1
ATOM 4644 O O . ARG A 1 557 ? 11.300 -9.892 19.523 1.00 82.75 557 ARG A O 1
ATOM 4651 N N . GLU A 1 558 ? 9.453 -9.308 20.674 1.00 78.00 558 GLU A N 1
ATOM 4652 C CA . GLU A 1 558 ? 10.012 -8.041 21.176 1.00 78.00 558 GLU A CA 1
ATOM 4653 C C . GLU A 1 558 ? 11.246 -8.281 22.059 1.00 78.00 558 GLU A C 1
ATOM 4655 O O . GLU A 1 558 ? 12.264 -7.621 21.868 1.00 78.00 558 GLU A O 1
ATOM 4660 N N . PHE A 1 559 ? 11.209 -9.299 22.927 1.00 80.38 559 PHE A N 1
ATOM 4661 C CA . PHE A 1 559 ? 12.343 -9.696 23.763 1.00 80.38 559 PHE A CA 1
ATOM 4662 C C . PHE A 1 559 ? 13.571 -10.052 22.925 1.00 80.38 559 PHE A C 1
ATOM 4664 O O . PHE A 1 559 ? 14.652 -9.505 23.129 1.00 80.38 559 PHE A O 1
ATOM 4671 N N . ILE A 1 560 ? 13.397 -10.952 21.950 1.00 81.56 560 ILE A N 1
ATOM 4672 C CA . ILE A 1 560 ? 14.486 -11.375 21.062 1.00 81.56 560 ILE A CA 1
ATOM 4673 C C . ILE A 1 560 ? 14.984 -10.183 20.238 1.00 81.56 560 ILE A C 1
ATOM 4675 O O . ILE A 1 560 ? 16.189 -10.010 20.088 1.00 81.56 560 ILE A O 1
ATOM 4679 N N . GLN A 1 561 ? 14.080 -9.338 19.733 1.00 78.69 561 GLN A N 1
ATOM 4680 C CA . GLN A 1 561 ? 14.425 -8.181 18.910 1.00 78.69 561 GLN A CA 1
ATOM 4681 C C . GLN A 1 561 ? 15.273 -7.152 19.663 1.00 78.69 561 GLN A C 1
ATOM 4683 O O . GLN A 1 561 ? 16.152 -6.556 19.044 1.00 78.69 561 GLN A O 1
ATOM 4688 N N . GLY A 1 562 ? 15.072 -6.993 20.975 1.00 76.44 562 GLY A N 1
ATOM 4689 C CA . GLY A 1 562 ? 15.911 -6.144 21.827 1.00 76.44 562 GLY A CA 1
ATOM 4690 C C . GLY A 1 562 ? 17.376 -6.595 21.915 1.00 76.44 562 GLY A C 1
ATOM 4691 O O . GLY A 1 562 ? 18.241 -5.780 22.217 1.00 76.44 562 GLY A O 1
ATOM 4692 N N . ALA A 1 563 ? 17.662 -7.863 21.605 1.00 81.62 563 ALA A N 1
ATOM 4693 C CA . ALA A 1 563 ? 19.011 -8.429 21.554 1.00 81.62 563 ALA A CA 1
ATOM 4694 C C . ALA A 1 563 ? 19.550 -8.606 20.119 1.00 81.62 563 ALA A C 1
ATOM 4696 O O . ALA A 1 563 ? 20.659 -9.109 19.933 1.00 81.62 563 ALA A O 1
ATOM 4697 N N . ILE A 1 564 ? 18.775 -8.230 19.094 1.00 79.19 564 ILE A N 1
ATOM 4698 C CA . ILE A 1 564 ? 19.211 -8.284 17.695 1.00 79.19 564 ILE A CA 1
ATOM 4699 C C . ILE A 1 564 ? 19.909 -6.970 17.349 1.00 79.19 564 ILE A C 1
ATOM 4701 O O . ILE A 1 564 ? 19.267 -5.930 17.206 1.00 79.19 564 ILE A O 1
ATOM 4705 N N . TYR A 1 565 ? 21.218 -7.048 17.131 1.00 78.19 565 TYR A N 1
ATOM 4706 C CA . TYR A 1 565 ? 22.039 -5.948 16.631 1.00 78.19 565 TYR A CA 1
ATOM 4707 C C . TYR A 1 565 ? 22.530 -6.257 15.212 1.00 78.19 565 TYR A C 1
ATOM 4709 O O . TYR A 1 565 ? 22.704 -7.420 14.838 1.00 78.19 565 TYR A O 1
ATOM 4717 N N . GLY A 1 566 ? 22.704 -5.210 14.407 1.00 81.94 566 GLY A N 1
ATOM 4718 C CA . GLY A 1 566 ? 23.351 -5.305 13.098 1.00 81.94 566 GLY A CA 1
ATOM 4719 C C . GLY A 1 566 ? 24.876 -5.344 13.216 1.00 81.94 566 GLY A C 1
ATOM 4720 O O . GLY A 1 566 ? 25.418 -5.128 14.300 1.00 81.94 566 GLY A O 1
ATOM 4721 N N . GLY A 1 567 ? 25.540 -5.645 12.097 1.00 66.88 567 GLY A N 1
ATOM 4722 C CA . GLY A 1 567 ? 27.000 -5.558 11.966 1.00 66.88 567 GLY A CA 1
ATOM 4723 C C . GLY A 1 567 ? 27.499 -4.154 11.665 1.00 66.88 567 GLY A C 1
ATOM 4724 O O . GLY A 1 567 ? 26.672 -3.319 11.229 1.00 66.88 567 GLY A O 1
#

Foldseek 3Di:
DDDDDDDDDDDDDDDDDDDPPPPDPPPPCPDDDDDAPDLPDFDQPDPPAPKFADDQWAFDPVCVVCQVLVVLQVHHNAQADPVRDGDCLLLDARVLSNCVSVVPDPVLSQLVCQVRFFNIDGQVSQQVSQQVSLEKEKEKEADPDPPCPPDRIDIDIGHDDPVSHPYYFYWYFDDDSSDDGGGIGGWDFDQAAPQCLVCVVVLCVVCVVVVHDSVVCRNFDDQDPVVRDTDHDPPDSRTGISVVVVVSCVVVVRIGGDDPVRCVSRDRTSPPQCPDPPPDPDDDPVLWFAQDDDDDPDPDDDEWEKEKDFDFADDDDTQTFKMWMDTFPDPDIDMDGGRCRLVVVVVPDAARYEYEYAQCVVVVVNVVVQAFPDWDDDPHGTAKTWGCHPNGTYIYGHVCQAVVDDLQCLCVVLVNPPAGQADALNCCPHCNVQVDDDPVSVVCVVVQKDFLVCSQVRPSDGDDPVNSVRLVVLQVVFPQQDVDPTMGRNVSSVNVNRNRSRVSCSVSVVSVQVCCCVPQVDGCVVARHNVRSVCVSCSVPPSNVDRPRIDGGRPVVSVVVVVDDDD

Organism: NCBI:txid370355

InterPro domains:
  IPR004868 DNA-directed DNA polymerase, family B, mitochondria/virus [PF03175] (350-567)
  IPR012337 Ribonuclease H-like superfamily [SSF53098] (304-517)
  IPR036397 Ribonuclease H superfamily [G3DSA:3.30.420.10] (298-449)

Radius of gyration: 30.06 Å; Cα contacts (8 Å, |Δi|>4): 837; chains: 1; bounding box: 90×66×79 Å

Nearest PDB structures (foldseek):
  5ejk-assembly1_F  TM=5.850E-01  e=8.098E-01  Rous sarcoma virus - Prague C